Protein AF-A0A1H2DN05-F1 (afdb_monomer)

Structure (mmCIF, N/CA/C/O backbone):
data_AF-A0A1H2DN05-F1
#
_entry.id   AF-A0A1H2DN05-F1
#
loop_
_atom_site.group_PDB
_atom_site.id
_atom_site.type_symbol
_atom_site.label_atom_id
_atom_site.label_alt_id
_atom_site.label_comp_id
_atom_site.label_asym_id
_atom_site.label_entity_id
_atom_site.label_seq_id
_atom_site.pdbx_PDB_ins_code
_atom_site.Cartn_x
_atom_site.Cartn_y
_atom_site.Cartn_z
_atom_site.occupancy
_atom_site.B_iso_or_equiv
_atom_site.auth_seq_id
_atom_site.auth_comp_id
_atom_site.auth_asym_id
_atom_site.auth_atom_id
_atom_site.pdbx_PDB_model_num
ATOM 1 N N . MET A 1 1 ? -40.197 -15.708 42.004 1.00 36.62 1 MET A N 1
ATOM 2 C CA . MET A 1 1 ? -39.731 -15.976 40.623 1.00 36.62 1 MET A CA 1
ATOM 3 C C . MET A 1 1 ? -38.423 -15.230 40.409 1.00 36.62 1 MET A C 1
ATOM 5 O O . MET A 1 1 ? -38.420 -14.023 40.610 1.00 36.62 1 MET A O 1
ATOM 9 N N . LYS A 1 2 ? -37.312 -15.905 40.067 1.00 48.41 2 LYS A N 1
ATOM 10 C CA . LYS A 1 2 ? -36.097 -15.196 39.618 1.00 48.41 2 LYS A CA 1
ATOM 11 C C . LYS A 1 2 ? -36.509 -14.341 38.412 1.00 48.41 2 LYS A C 1
ATOM 13 O O . LYS A 1 2 ? -37.013 -14.932 37.457 1.00 48.41 2 LYS A O 1
ATOM 18 N N . PRO A 1 3 ? -36.387 -13.003 38.439 1.00 57.62 3 PRO A N 1
ATOM 19 C CA . PRO A 1 3 ? -36.783 -12.210 37.290 1.00 57.62 3 PRO A CA 1
ATOM 20 C C . PRO A 1 3 ? -35.847 -12.583 36.142 1.00 57.62 3 PRO A C 1
ATOM 22 O O . PRO A 1 3 ? -34.632 -12.396 36.237 1.00 57.62 3 PRO A O 1
ATOM 25 N N . GLY A 1 4 ? -36.414 -13.188 35.096 1.00 80.50 4 GLY A N 1
ATOM 26 C CA . GLY A 1 4 ? -35.695 -13.477 33.864 1.00 80.50 4 GLY A CA 1
ATOM 27 C C . GLY A 1 4 ? -35.058 -12.202 33.314 1.00 80.50 4 GLY A C 1
ATOM 28 O O . GLY A 1 4 ? -35.533 -11.091 33.564 1.00 80.50 4 GLY A O 1
ATOM 29 N N . TRP A 1 5 ? -33.951 -12.357 32.596 1.00 84.56 5 TRP A N 1
ATOM 30 C CA . TRP A 1 5 ? -33.299 -11.236 31.932 1.00 84.56 5 TRP A CA 1
ATOM 31 C C . TRP A 1 5 ? -34.249 -10.626 30.903 1.00 84.56 5 TRP A C 1
ATOM 33 O O . TRP A 1 5 ? -34.769 -11.331 30.037 1.00 84.56 5 TRP A O 1
ATOM 43 N N . LYS A 1 6 ? -34.472 -9.313 30.985 1.00 89.56 6 LYS A N 1
ATOM 44 C CA . LYS A 1 6 ? -35.197 -8.591 29.932 1.00 89.56 6 LYS A CA 1
ATOM 45 C C . LYS A 1 6 ? -34.279 -8.451 28.715 1.00 89.56 6 LYS A C 1
ATOM 47 O O . LYS A 1 6 ? -33.058 -8.384 28.857 1.00 89.56 6 LYS A O 1
ATOM 52 N N . TRP A 1 7 ? -34.853 -8.362 27.514 1.00 89.81 7 TRP A N 1
ATOM 53 C CA . TRP A 1 7 ? -34.076 -8.346 26.264 1.00 89.81 7 TRP A CA 1
ATOM 54 C C . TRP A 1 7 ? -33.002 -7.241 26.233 1.00 89.81 7 TRP A C 1
ATOM 56 O O . TRP A 1 7 ? -31.874 -7.491 25.813 1.00 89.81 7 TRP A O 1
ATOM 66 N N . PHE A 1 8 ? -33.312 -6.038 26.730 1.00 86.75 8 PHE A N 1
ATOM 67 C CA . PHE A 1 8 ? -32.372 -4.912 26.753 1.00 86.75 8 PHE A CA 1
ATOM 68 C C . PHE A 1 8 ? -31.257 -5.110 27.790 1.00 86.75 8 PHE A C 1
ATOM 70 O O . PHE A 1 8 ? -30.125 -4.715 27.542 1.00 86.75 8 PHE A O 1
ATOM 77 N N . GLU A 1 9 ? -31.536 -5.771 28.919 1.00 90.50 9 GLU A N 1
ATOM 78 C CA . GLU A 1 9 ? -30.515 -6.118 29.917 1.00 90.50 9 GLU A CA 1
ATOM 79 C C . GLU A 1 9 ? -29.528 -7.130 29.335 1.00 90.50 9 GLU A C 1
ATOM 81 O O . GLU A 1 9 ? -28.316 -6.953 29.458 1.00 90.50 9 GLU A O 1
ATOM 86 N N . LEU A 1 10 ? -30.053 -8.160 28.661 1.00 91.06 10 LEU A N 1
ATOM 87 C CA . LEU A 1 10 ? -29.247 -9.190 28.013 1.00 91.06 10 LEU A CA 1
ATOM 88 C C . LEU A 1 10 ? -28.396 -8.589 26.893 1.00 91.06 10 LEU A C 1
ATOM 90 O O . LEU A 1 10 ? -27.205 -8.867 26.812 1.00 91.06 10 LEU A O 1
ATOM 94 N N . THR A 1 11 ? -28.985 -7.715 26.075 1.00 91.06 11 THR A N 1
ATOM 95 C CA . THR A 1 11 ? -28.276 -7.037 24.982 1.00 91.06 11 THR A CA 1
ATOM 96 C C . THR A 1 11 ? -27.157 -6.148 25.519 1.00 91.06 11 THR A C 1
ATOM 98 O O . THR A 1 11 ? -26.025 -6.258 25.057 1.00 91.06 11 THR A O 1
ATOM 101 N N . SER A 1 12 ? -27.425 -5.315 26.533 1.00 92.19 12 SER A N 1
ATOM 102 C CA . SER A 1 12 ? -26.387 -4.490 27.168 1.00 92.19 12 SER A CA 1
ATOM 103 C C . SER A 1 12 ? -25.258 -5.336 27.752 1.00 92.19 12 SER A C 1
ATOM 105 O O . SER A 1 12 ? -24.091 -4.999 27.573 1.00 92.19 12 SER A O 1
ATOM 107 N N . PHE A 1 13 ? -25.584 -6.448 28.409 1.00 93.56 13 PHE A N 1
ATOM 108 C CA . PHE A 1 13 ? -24.581 -7.339 28.984 1.00 93.56 13 PHE A CA 1
ATOM 109 C C . PHE A 1 13 ? -23.726 -8.036 27.926 1.00 93.56 13 PHE A C 1
ATOM 111 O O . PHE A 1 13 ? -22.504 -8.057 28.049 1.00 93.56 13 PHE A O 1
ATOM 118 N N . LEU A 1 14 ? -24.345 -8.535 26.853 1.00 93.38 14 LEU A N 1
ATOM 119 C CA . LEU A 1 14 ? -23.623 -9.100 25.716 1.00 93.38 14 LEU A CA 1
ATOM 120 C C . LEU A 1 14 ? -22.717 -8.055 25.054 1.00 93.38 14 LEU A C 1
ATOM 122 O O . LEU A 1 14 ? -21.574 -8.373 24.728 1.00 93.38 14 LEU A O 1
ATOM 126 N N . CYS A 1 15 ? -23.173 -6.806 24.905 1.00 93.06 15 CYS A N 1
ATOM 127 C CA . CYS A 1 15 ? -22.332 -5.715 24.407 1.00 93.06 15 CYS A CA 1
ATOM 128 C C . CYS A 1 15 ? -21.113 -5.477 25.306 1.00 93.06 15 CYS A C 1
ATOM 130 O O . CYS A 1 15 ? -20.003 -5.375 24.791 1.00 93.06 15 CYS A O 1
ATOM 132 N N . LEU A 1 16 ? -21.300 -5.426 26.628 1.00 94.38 16 LEU A N 1
ATOM 133 C CA . LEU A 1 16 ? -20.207 -5.231 27.585 1.00 94.38 16 LEU A CA 1
ATOM 134 C C . LEU A 1 16 ? -19.181 -6.372 27.526 1.00 94.38 16 LEU A C 1
ATOM 136 O O . LEU A 1 16 ? -17.997 -6.103 27.340 1.00 94.38 16 LEU A O 1
ATOM 140 N N . ILE A 1 17 ? -19.634 -7.631 27.554 1.00 95.25 17 ILE A N 1
ATOM 141 C CA . ILE A 1 17 ? -18.753 -8.804 27.404 1.00 95.25 17 ILE A CA 1
ATOM 142 C C . ILE A 1 17 ? -18.003 -8.765 26.070 1.00 95.25 17 ILE A C 1
ATOM 144 O O . ILE A 1 17 ? -16.817 -9.081 26.011 1.00 95.25 17 ILE A O 1
ATOM 148 N N . THR A 1 18 ? -18.681 -8.376 24.988 1.00 94.62 18 THR A N 1
ATOM 149 C CA . THR A 1 18 ? -18.050 -8.279 23.666 1.00 94.62 18 THR A CA 1
ATOM 150 C C . THR A 1 18 ? -16.949 -7.219 23.665 1.00 94.62 18 THR A C 1
ATOM 152 O O . THR A 1 18 ? -15.879 -7.458 23.112 1.00 94.62 18 THR A O 1
ATOM 155 N N . ILE A 1 19 ? -17.174 -6.068 24.308 1.00 94.38 19 ILE A N 1
ATOM 156 C CA . ILE A 1 19 ? -16.163 -5.010 24.440 1.00 94.38 19 ILE A CA 1
ATOM 157 C C . ILE A 1 19 ? -14.967 -5.499 25.266 1.00 94.38 19 ILE A C 1
ATOM 159 O O . ILE A 1 19 ? -13.833 -5.304 24.831 1.00 94.38 19 ILE A O 1
ATOM 163 N N . ASP A 1 20 ? -15.198 -6.174 26.396 1.00 94.69 20 ASP A N 1
ATOM 164 C CA . ASP A 1 20 ? -14.124 -6.766 27.209 1.00 94.69 20 ASP A CA 1
ATOM 165 C C . ASP A 1 20 ? -13.304 -7.781 26.394 1.00 94.69 20 ASP A C 1
ATOM 167 O O . ASP A 1 20 ? -12.073 -7.720 26.366 1.00 94.69 20 ASP A O 1
ATOM 171 N N . GLY A 1 21 ? -13.974 -8.664 25.645 1.00 95.50 21 GLY A N 1
ATOM 172 C CA . GLY A 1 21 ? -13.316 -9.622 24.755 1.00 95.50 21 GLY A CA 1
ATOM 173 C C . GLY A 1 21 ? -12.474 -8.947 23.668 1.00 95.50 21 GLY A C 1
ATOM 174 O O . GLY A 1 21 ? -11.333 -9.344 23.430 1.00 95.50 21 GLY A O 1
ATOM 175 N N . LEU A 1 22 ? -12.992 -7.888 23.039 1.00 93.81 22 LEU A N 1
ATOM 176 C CA . LEU A 1 22 ? -12.257 -7.116 22.032 1.00 93.81 22 LEU A CA 1
ATOM 177 C C . LEU A 1 22 ? -11.049 -6.379 22.627 1.00 93.81 22 LEU A C 1
ATOM 179 O O . LEU A 1 22 ? -9.993 -6.342 21.995 1.00 93.81 22 LEU A O 1
ATOM 183 N N . LEU A 1 23 ? -11.172 -5.820 23.834 1.00 94.81 23 LEU A N 1
ATOM 184 C CA . LEU A 1 23 ? -10.067 -5.159 24.535 1.00 94.81 23 LEU A CA 1
ATOM 185 C C . LEU A 1 23 ? -8.979 -6.150 24.958 1.00 94.81 23 LEU A C 1
ATOM 187 O O . LEU A 1 23 ? -7.791 -5.821 24.880 1.00 94.81 23 LEU A O 1
ATOM 191 N N . LEU A 1 24 ? -9.358 -7.370 25.346 1.00 95.12 24 LEU A N 1
ATOM 192 C CA . LEU A 1 24 ? -8.407 -8.445 25.615 1.00 95.12 24 LEU A CA 1
ATOM 193 C C . LEU A 1 24 ? -7.632 -8.817 24.347 1.00 95.12 24 LEU A C 1
ATOM 195 O O . LEU A 1 24 ? -6.403 -8.789 24.362 1.00 95.12 24 LEU A O 1
ATOM 199 N N . VAL A 1 25 ? -8.333 -9.067 23.234 1.00 93.94 25 VAL A N 1
ATOM 200 C CA . VAL A 1 25 ? -7.703 -9.362 21.933 1.00 93.94 25 VAL A CA 1
ATOM 201 C C . VAL A 1 25 ? -6.774 -8.226 21.499 1.00 93.94 25 VAL A C 1
ATOM 203 O O . VAL A 1 25 ? -5.634 -8.482 21.111 1.00 93.94 25 VAL A O 1
ATOM 206 N N . LEU A 1 26 ? -7.219 -6.969 21.613 1.00 92.50 26 LEU A N 1
ATOM 207 C CA . LEU A 1 26 ? -6.401 -5.791 21.321 1.00 92.50 26 LEU A CA 1
ATOM 208 C C . LEU A 1 26 ? -5.123 -5.775 22.171 1.00 92.50 26 LEU A C 1
ATOM 210 O O . LEU A 1 26 ? -4.035 -5.584 21.634 1.00 92.50 26 LEU A O 1
ATOM 214 N N . THR A 1 27 ? -5.240 -6.020 23.477 1.00 93.94 27 THR A N 1
ATOM 215 C CA . THR A 1 27 ? -4.095 -6.043 24.398 1.00 93.94 27 THR A CA 1
ATOM 216 C C . THR A 1 27 ? -3.100 -7.143 24.032 1.00 93.94 27 THR A C 1
ATOM 218 O O . THR A 1 27 ? -1.897 -6.886 23.982 1.00 93.94 27 THR A O 1
ATOM 221 N N . THR A 1 28 ? -3.579 -8.346 23.703 1.00 93.19 28 THR A N 1
ATOM 222 C CA . THR A 1 28 ? -2.728 -9.460 23.260 1.00 93.19 28 THR A CA 1
ATOM 223 C C . THR A 1 28 ? -1.989 -9.131 21.961 1.00 93.19 28 THR A C 1
ATOM 225 O O . THR A 1 28 ? -0.788 -9.389 21.855 1.00 93.19 28 THR A O 1
ATOM 228 N N . ILE A 1 29 ? -2.671 -8.521 20.987 1.00 88.88 29 ILE A N 1
ATOM 229 C CA . ILE A 1 29 ? -2.053 -8.118 19.716 1.00 88.88 29 ILE A CA 1
ATOM 230 C C . ILE A 1 29 ? -0.986 -7.046 19.961 1.00 88.88 29 ILE A C 1
ATOM 232 O O . ILE A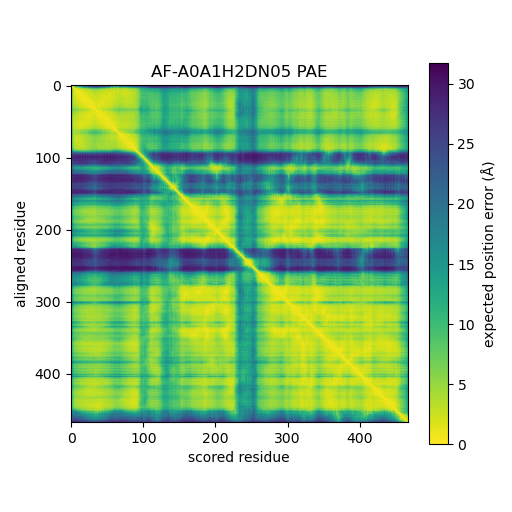 1 29 ? 0.157 -7.228 19.540 1.00 88.88 29 ILE A O 1
ATOM 236 N N . LEU A 1 30 ? -1.300 -5.987 20.712 1.00 87.00 30 LEU A N 1
ATOM 237 C CA . LEU A 1 30 ? -0.344 -4.917 21.028 1.00 87.00 30 LEU A CA 1
ATOM 238 C C . LEU A 1 30 ? 0.876 -5.435 21.802 1.00 87.00 30 LEU A C 1
ATOM 240 O O . LEU A 1 30 ? 1.999 -4.979 21.572 1.00 87.00 30 LEU A O 1
ATOM 244 N N . PHE A 1 31 ? 0.679 -6.428 22.673 1.00 87.25 31 PHE A N 1
ATOM 245 C CA . PHE A 1 31 ? 1.771 -7.112 23.361 1.00 87.25 31 PHE A CA 1
ATOM 246 C C . PHE A 1 31 ? 2.661 -7.878 22.376 1.00 87.25 31 PHE A C 1
ATOM 248 O O . PHE A 1 31 ? 3.884 -7.723 22.405 1.00 87.25 31 PHE A O 1
ATOM 255 N N . SER A 1 32 ? 2.065 -8.633 21.446 1.00 83.06 32 SER A N 1
ATOM 256 C CA . SER A 1 32 ? 2.808 -9.354 20.401 1.00 83.06 32 SER A CA 1
ATOM 257 C C . SER A 1 32 ? 3.602 -8.417 19.477 1.00 83.06 32 SER A C 1
ATOM 259 O O . SER A 1 32 ? 4.708 -8.743 19.037 1.00 83.06 32 SER A O 1
ATOM 261 N N . GLU A 1 33 ? 3.082 -7.210 19.246 1.00 79.50 33 GLU A N 1
ATOM 262 C CA . GLU A 1 33 ? 3.730 -6.159 18.458 1.00 79.50 33 GLU A CA 1
ATOM 263 C C . GLU A 1 33 ? 4.803 -5.381 19.231 1.00 79.50 33 GLU A C 1
ATOM 265 O O . GLU A 1 33 ? 5.520 -4.575 18.632 1.00 79.50 33 GLU A O 1
ATOM 270 N N . LYS A 1 34 ? 4.971 -5.657 20.533 1.00 80.56 34 LYS A N 1
ATOM 271 C CA . LYS A 1 34 ? 5.895 -4.966 21.449 1.00 80.56 34 LYS A CA 1
ATOM 272 C C . LYS A 1 34 ? 5.594 -3.471 21.600 1.00 80.56 34 LYS A C 1
ATOM 274 O O . LYS A 1 34 ? 6.505 -2.656 21.742 1.00 80.56 34 LYS A O 1
ATOM 279 N N . MET A 1 35 ? 4.315 -3.105 21.597 1.00 80.06 35 MET A N 1
ATOM 280 C CA . MET A 1 35 ? 3.867 -1.726 21.783 1.00 80.06 35 MET A CA 1
ATOM 281 C C . MET A 1 35 ? 3.551 -1.429 23.246 1.00 80.06 35 MET A C 1
ATOM 283 O O . MET A 1 35 ? 2.400 -1.502 23.667 1.00 80.06 35 MET A O 1
ATOM 287 N N . SER A 1 36 ? 4.564 -1.060 24.030 1.00 84.81 36 SER A N 1
ATOM 288 C CA . SER A 1 36 ? 4.426 -0.822 25.478 1.00 84.81 36 SER A CA 1
ATOM 289 C C . SER A 1 36 ? 3.329 0.192 25.826 1.00 84.81 36 SER A C 1
ATOM 291 O O . SER A 1 36 ? 2.447 -0.106 26.630 1.00 84.81 36 SER A O 1
ATOM 293 N N . LYS A 1 37 ? 3.327 1.360 25.171 1.00 86.81 37 LYS A N 1
ATOM 294 C CA . LYS A 1 37 ? 2.303 2.403 25.348 1.00 86.81 37 LYS A CA 1
ATOM 295 C C . LYS A 1 37 ? 0.899 1.877 25.037 1.00 86.81 37 LYS A C 1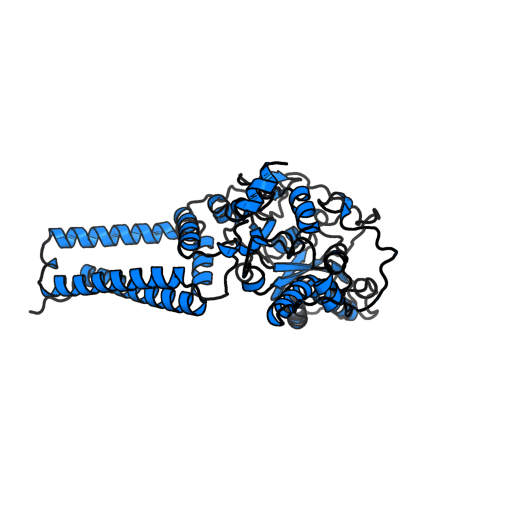
ATOM 297 O O . LYS A 1 37 ? -0.018 2.071 25.830 1.00 86.81 37 LYS A O 1
ATOM 302 N N . GLY A 1 38 ? 0.753 1.168 23.916 1.00 86.88 38 GLY A N 1
ATOM 303 C CA . GLY A 1 38 ? -0.509 0.552 23.513 1.00 86.88 38 GLY A CA 1
ATOM 304 C C . GLY A 1 38 ? -1.018 -0.466 24.535 1.00 86.88 38 GLY A C 1
ATOM 305 O O . GLY A 1 38 ? -2.179 -0.389 24.924 1.00 86.88 38 GLY A O 1
ATOM 306 N N . VAL A 1 39 ? -0.145 -1.356 25.018 1.00 91.38 39 VAL A N 1
ATOM 307 C CA . VAL A 1 39 ? -0.477 -2.381 26.024 1.00 91.38 39 VAL A CA 1
ATOM 308 C C . VAL A 1 39 ? -0.955 -1.754 27.329 1.00 91.38 39 VAL A C 1
ATOM 310 O O . VAL A 1 39 ? -1.938 -2.220 27.900 1.00 91.38 39 VAL A O 1
ATOM 313 N N . ILE A 1 40 ? -0.296 -0.694 27.805 1.00 93.31 40 ILE A N 1
ATOM 314 C CA . ILE A 1 40 ? -0.701 -0.001 29.038 1.00 93.31 40 ILE A CA 1
ATOM 315 C C . ILE A 1 40 ? -2.103 0.591 28.868 1.00 93.31 40 ILE A C 1
ATOM 317 O O . ILE A 1 40 ? -2.983 0.348 29.694 1.00 93.31 40 ILE A O 1
ATOM 321 N N . ILE A 1 41 ? -2.331 1.321 27.772 1.00 93.50 41 ILE A N 1
ATOM 322 C CA . ILE A 1 41 ? -3.621 1.965 27.491 1.00 93.50 41 ILE A CA 1
ATOM 323 C C . ILE A 1 41 ? -4.733 0.918 27.365 1.00 93.50 41 ILE A C 1
ATOM 325 O O . ILE A 1 41 ? -5.788 1.065 27.987 1.00 93.50 41 ILE A O 1
ATOM 329 N N . SER A 1 42 ? -4.505 -0.150 26.598 1.00 93.88 42 SER A N 1
ATOM 330 C CA . SER A 1 42 ? -5.511 -1.193 26.386 1.00 93.88 42 SER A CA 1
ATOM 331 C C . SER A 1 42 ? -5.788 -1.999 27.658 1.00 93.88 42 SER A C 1
ATOM 333 O O . SER A 1 42 ? -6.941 -2.343 27.907 1.00 93.88 42 SER A O 1
ATOM 335 N N . SER A 1 43 ? -4.778 -2.225 28.506 1.00 95.62 43 SER A N 1
ATOM 336 C CA . SER A 1 43 ? -4.943 -2.911 29.796 1.00 95.62 43 SER A CA 1
ATOM 337 C C . SER A 1 43 ? -5.755 -2.078 30.789 1.00 95.62 43 SER A C 1
ATOM 339 O O . SER A 1 43 ? -6.660 -2.604 31.433 1.00 95.62 43 SER A O 1
ATOM 341 N N . ILE A 1 44 ? -5.490 -0.769 30.887 1.00 96.44 44 ILE A N 1
ATOM 342 C CA . ILE A 1 44 ? -6.279 0.143 31.733 1.00 96.44 44 ILE A CA 1
ATOM 343 C C . ILE A 1 44 ? -7.735 0.176 31.259 1.00 96.44 44 ILE A C 1
ATOM 345 O O . ILE A 1 44 ? -8.654 0.095 32.078 1.00 96.44 44 ILE A O 1
ATOM 349 N N . ALA A 1 45 ? -7.953 0.256 29.942 1.00 95.25 45 ALA A N 1
ATOM 350 C CA . ALA A 1 45 ? -9.290 0.218 29.361 1.00 95.25 45 ALA A CA 1
ATOM 351 C C . ALA A 1 45 ? -10.006 -1.108 29.664 1.00 95.25 45 ALA A C 1
ATOM 353 O O . ALA A 1 45 ? -11.164 -1.082 30.075 1.00 95.25 45 ALA A O 1
ATOM 354 N N . LEU A 1 46 ? -9.315 -2.245 29.531 1.00 96.94 46 LEU A N 1
ATOM 355 C CA . LEU A 1 46 ? -9.858 -3.570 29.837 1.00 96.94 46 LEU A CA 1
ATOM 356 C C . LEU A 1 46 ? -10.264 -3.694 31.311 1.00 96.94 46 LEU A C 1
ATOM 358 O O . LEU A 1 46 ? -11.388 -4.096 31.597 1.00 96.94 46 LEU A O 1
ATOM 362 N N . ILE A 1 47 ? -9.393 -3.296 32.244 1.00 96.81 47 ILE A N 1
ATOM 363 C CA . ILE A 1 47 ? -9.684 -3.331 33.689 1.00 96.81 47 ILE A CA 1
ATOM 364 C C . ILE A 1 47 ? -10.889 -2.442 34.016 1.00 96.81 47 ILE A C 1
ATOM 366 O O . ILE A 1 47 ? -11.794 -2.856 34.743 1.00 96.81 47 ILE A O 1
ATOM 370 N N . SER A 1 48 ? -10.924 -1.234 33.448 1.00 96.75 48 SER A N 1
ATOM 371 C CA . SER A 1 48 ? -12.023 -0.285 33.658 1.00 96.75 48 SER A CA 1
ATOM 372 C C . SER A 1 48 ? -13.351 -0.849 33.147 1.00 96.75 48 SER A C 1
ATOM 374 O O . SER A 1 48 ? -14.351 -0.819 33.864 1.00 96.75 48 SER A O 1
ATOM 376 N N . MET A 1 49 ? -13.358 -1.410 31.934 1.00 96.44 49 MET A N 1
ATOM 377 C CA . MET A 1 49 ? -14.555 -1.996 31.326 1.00 96.44 49 MET A CA 1
ATOM 378 C C . MET A 1 49 ? -15.017 -3.259 32.050 1.00 96.44 49 MET A C 1
ATOM 380 O O . MET A 1 49 ? -16.205 -3.375 32.344 1.00 96.44 49 MET A O 1
ATOM 384 N N . THR A 1 50 ? -14.093 -4.113 32.490 1.00 95.75 50 THR A N 1
ATOM 385 C CA . THR A 1 50 ? -14.420 -5.282 33.319 1.00 95.75 50 THR A CA 1
ATOM 386 C C . THR A 1 50 ? -15.070 -4.847 34.638 1.00 95.75 50 THR A C 1
ATOM 388 O O . THR A 1 50 ? -16.037 -5.459 35.098 1.00 95.75 50 THR A O 1
ATOM 391 N N . GLY A 1 51 ? -14.601 -3.741 35.229 1.00 96.88 51 GLY A N 1
ATOM 392 C CA . GLY A 1 51 ? -15.229 -3.109 36.390 1.00 96.88 51 GLY A CA 1
ATOM 393 C C . GLY A 1 51 ? -16.662 -2.636 36.115 1.00 96.88 51 GLY A C 1
ATOM 394 O O . GLY A 1 51 ? -17.550 -2.858 36.943 1.00 96.88 51 GLY A O 1
ATOM 395 N N . VAL A 1 52 ? -16.920 -2.054 34.937 1.00 95.44 52 VAL A N 1
ATOM 396 C CA . VAL A 1 52 ? -18.273 -1.677 34.484 1.00 95.44 52 VAL A CA 1
ATOM 397 C C . VAL A 1 52 ? -19.157 -2.913 34.307 1.00 95.44 52 VAL A C 1
ATOM 399 O O . VAL A 1 52 ? -20.279 -2.927 34.814 1.00 95.44 52 VAL A O 1
ATOM 402 N N . THR A 1 53 ? -18.658 -3.970 33.663 1.00 95.00 53 THR A N 1
ATOM 403 C CA . THR A 1 53 ? -19.372 -5.244 33.471 1.00 95.00 53 THR A CA 1
ATOM 404 C C . THR A 1 53 ? -19.731 -5.890 34.811 1.00 95.00 53 THR A C 1
ATOM 406 O O . THR A 1 53 ? -20.875 -6.301 35.031 1.00 95.00 53 THR A O 1
ATOM 409 N N . TYR A 1 54 ? -18.796 -5.909 35.761 1.00 95.88 54 TYR A N 1
ATOM 410 C CA . TYR A 1 54 ? -19.043 -6.398 37.117 1.00 95.88 54 TYR A CA 1
ATOM 411 C C . TYR A 1 54 ? -20.063 -5.534 37.874 1.00 95.88 54 TYR A C 1
ATOM 413 O O . TYR A 1 54 ? -20.994 -6.059 38.494 1.00 95.88 54 TYR A O 1
ATOM 421 N N . GLY A 1 55 ? -19.931 -4.207 37.789 1.00 94.19 55 GLY A N 1
ATOM 422 C CA . GLY A 1 55 ? -20.887 -3.258 38.357 1.00 94.19 55 GLY A CA 1
ATOM 423 C C . GLY A 1 55 ? -22.296 -3.456 37.795 1.00 94.19 55 GLY A C 1
ATOM 424 O O . GLY A 1 55 ? -23.265 -3.470 38.554 1.00 94.19 55 GLY A O 1
ATOM 425 N N . PHE A 1 56 ? -22.412 -3.709 36.491 1.00 93.19 56 PHE A N 1
ATOM 426 C CA . PHE A 1 56 ? -23.672 -4.013 35.819 1.00 93.19 56 PHE A CA 1
ATOM 427 C C . PHE A 1 56 ? -24.336 -5.278 36.384 1.00 93.19 56 PHE A C 1
ATOM 429 O O . PHE A 1 56 ? -25.517 -5.246 36.741 1.00 93.19 56 PHE A O 1
ATOM 436 N N . ILE A 1 57 ? -23.576 -6.370 36.547 1.00 92.25 57 ILE A N 1
ATOM 437 C CA . ILE A 1 57 ? -24.075 -7.613 37.163 1.00 92.25 57 ILE A CA 1
ATOM 438 C C . ILE A 1 57 ? -24.545 -7.351 38.600 1.00 92.25 57 ILE A C 1
ATOM 440 O O . ILE A 1 57 ? -25.637 -7.777 38.985 1.00 92.25 57 ILE A O 1
ATOM 444 N N . ARG A 1 58 ? -23.757 -6.618 39.398 1.00 93.44 58 ARG A N 1
ATOM 445 C CA . ARG A 1 58 ? -24.111 -6.274 40.787 1.00 93.44 58 ARG A CA 1
ATOM 446 C C . ARG A 1 58 ? -25.381 -5.427 40.867 1.00 93.44 58 ARG A C 1
ATOM 448 O O . ARG A 1 58 ? -26.220 -5.678 41.732 1.00 93.44 58 ARG A O 1
ATOM 455 N N . LEU A 1 59 ? -25.552 -4.458 39.970 1.00 90.69 59 LEU A N 1
ATOM 456 C CA . LEU A 1 59 ? -26.765 -3.641 39.887 1.00 90.69 59 LEU A CA 1
ATOM 457 C C . LEU A 1 59 ? -27.990 -4.483 39.508 1.00 90.69 59 LEU A C 1
ATOM 459 O O . LEU A 1 59 ? -29.042 -4.324 40.133 1.00 90.69 59 LEU A O 1
ATOM 463 N N . LYS A 1 60 ? -27.849 -5.430 38.568 1.00 89.25 60 LYS A N 1
ATOM 464 C CA . LYS A 1 60 ? -28.920 -6.385 38.242 1.00 89.25 60 LYS A CA 1
ATOM 465 C C . LYS A 1 60 ? -29.296 -7.244 39.448 1.00 89.25 60 LYS A C 1
ATOM 467 O O . LYS A 1 60 ? -30.480 -7.375 39.744 1.00 89.25 60 LYS A O 1
ATOM 472 N N . GLN A 1 61 ? -28.311 -7.796 40.161 1.00 89.06 61 GLN A N 1
ATOM 473 C CA . GLN A 1 61 ? -28.539 -8.623 41.356 1.00 89.06 61 GLN A CA 1
ATOM 474 C C . GLN A 1 61 ? -29.269 -7.861 42.470 1.00 89.06 61 GLN A C 1
ATOM 476 O O . GLN A 1 61 ? -30.060 -8.453 43.197 1.00 89.06 61 GLN A O 1
ATOM 481 N N . ARG A 1 62 ? -29.044 -6.546 42.578 1.00 89.12 62 ARG A N 1
ATOM 482 C CA . ARG A 1 62 ? -29.736 -5.656 43.526 1.00 89.12 62 ARG A CA 1
ATOM 483 C C . ARG A 1 62 ? -31.120 -5.192 43.054 1.00 89.12 62 ARG A C 1
ATOM 485 O O . ARG A 1 62 ? -31.741 -4.384 43.732 1.00 89.12 62 ARG A O 1
ATOM 492 N N . GLY A 1 63 ? -31.597 -5.646 41.893 1.00 86.69 63 GLY A N 1
ATOM 493 C CA . GLY A 1 63 ? -32.901 -5.249 41.351 1.00 86.69 63 GLY A CA 1
ATOM 494 C C . GLY A 1 63 ? -32.969 -3.797 40.859 1.00 86.69 63 GLY A C 1
ATOM 495 O O . GLY A 1 63 ? -34.060 -3.280 40.629 1.00 86.69 63 GLY A O 1
ATOM 496 N N . ALA A 1 64 ? -31.827 -3.127 40.653 1.00 84.25 64 ALA A N 1
ATOM 497 C CA . ALA A 1 64 ? -31.792 -1.712 40.266 1.00 84.25 64 ALA A CA 1
ATOM 498 C C . ALA A 1 64 ? -32.480 -1.440 38.912 1.00 84.25 64 ALA A C 1
ATOM 500 O O . ALA A 1 64 ? -32.967 -0.340 38.662 1.00 84.25 64 ALA A O 1
ATOM 501 N N . PHE A 1 65 ? -32.562 -2.444 38.036 1.00 86.25 65 PHE A N 1
ATOM 502 C CA . PHE A 1 65 ? -33.135 -2.315 36.692 1.00 86.25 65 PHE A CA 1
ATOM 503 C C . PHE A 1 65 ? -34.669 -2.434 36.648 1.00 86.25 65 PHE A C 1
ATOM 505 O O . PHE A 1 65 ? -35.272 -2.329 35.578 1.00 86.25 65 PHE A O 1
ATOM 512 N N . GLU A 1 66 ? -35.342 -2.591 37.793 1.00 84.44 66 GLU A N 1
ATOM 513 C CA . GLU A 1 66 ? -36.811 -2.578 37.843 1.00 84.44 66 GLU A CA 1
ATOM 514 C C . GLU A 1 66 ? -37.405 -1.165 37.723 1.00 84.44 66 GLU A C 1
ATOM 516 O O . GLU A 1 66 ? -38.544 -1.001 37.285 1.00 84.44 66 GLU A O 1
ATOM 521 N N . SER A 1 67 ? -36.618 -0.122 38.005 1.00 88.06 67 SER A N 1
ATOM 522 C CA . SER A 1 67 ? -37.050 1.266 37.818 1.00 88.06 67 SER A CA 1
ATOM 523 C C . SER A 1 67 ? -37.274 1.599 36.339 1.00 88.06 67 SER A C 1
ATOM 525 O O . SER A 1 67 ? -36.343 1.537 35.531 1.00 88.06 67 SER A O 1
ATOM 527 N N . LYS A 1 68 ? -38.482 2.070 35.988 1.00 87.62 68 LYS A N 1
ATOM 528 C CA . LYS A 1 68 ? -38.816 2.547 34.627 1.00 87.62 68 LYS A CA 1
ATOM 529 C C . LYS A 1 68 ? -37.840 3.612 34.115 1.00 87.62 68 LYS A C 1
ATOM 531 O O . LYS A 1 68 ? -37.540 3.650 32.923 1.00 87.62 68 LYS A O 1
ATOM 536 N N . LYS A 1 69 ? -37.314 4.462 35.008 1.00 90.06 69 LYS A N 1
ATOM 537 C CA . LYS A 1 69 ? -36.320 5.487 34.654 1.00 90.06 69 LYS A CA 1
ATOM 538 C C . LYS A 1 69 ? -35.026 4.846 34.147 1.00 90.06 69 LYS A C 1
ATOM 540 O O . LYS A 1 69 ? -34.516 5.255 33.110 1.00 90.06 69 LYS A O 1
ATOM 545 N N . ILE A 1 70 ? -34.530 3.825 34.845 1.00 87.12 70 ILE A N 1
ATOM 546 C CA . ILE A 1 70 ? -33.290 3.124 34.486 1.00 87.12 70 ILE A CA 1
ATOM 547 C C . ILE A 1 70 ? -33.477 2.315 33.199 1.00 87.12 70 ILE A C 1
ATOM 549 O O . ILE A 1 70 ? -32.628 2.378 32.314 1.00 87.12 70 ILE A O 1
ATOM 553 N N . GLN A 1 71 ? -34.626 1.656 33.032 1.00 88.31 71 GLN A N 1
ATOM 554 C CA . GLN A 1 71 ? -34.963 0.948 31.790 1.00 88.31 71 GLN A CA 1
ATOM 555 C C . GLN A 1 71 ? -34.945 1.889 30.580 1.00 88.31 71 GLN A C 1
ATOM 557 O O . GLN A 1 71 ? -34.324 1.579 29.565 1.00 88.31 71 GLN A O 1
ATOM 562 N N . LYS A 1 72 ? -35.557 3.077 30.705 1.00 90.62 72 LYS A N 1
ATOM 563 C CA . LYS A 1 72 ? -35.548 4.089 29.641 1.00 90.62 72 LYS A CA 1
ATOM 564 C C . LYS A 1 72 ? -34.127 4.550 29.309 1.00 90.62 72 LYS A C 1
ATOM 566 O O . LYS A 1 72 ? -33.798 4.661 28.135 1.00 90.62 72 LYS A O 1
ATOM 571 N N . ILE A 1 73 ? -33.279 4.776 30.316 1.00 89.50 73 ILE A N 1
ATOM 572 C CA . ILE A 1 73 ? -31.871 5.156 30.108 1.00 89.50 73 ILE A CA 1
ATOM 573 C C . ILE A 1 73 ? -31.117 4.066 29.339 1.00 89.50 73 ILE A C 1
ATOM 575 O O . ILE A 1 73 ? -30.427 4.381 28.374 1.00 89.50 73 ILE A O 1
ATOM 579 N N . MET A 1 74 ? -31.273 2.796 29.720 1.00 87.69 74 MET A N 1
ATOM 580 C CA . MET A 1 74 ? -30.594 1.682 29.051 1.00 87.69 74 MET A CA 1
ATOM 581 C C . MET A 1 74 ? -31.030 1.523 27.595 1.00 87.69 74 MET A C 1
ATOM 583 O O . MET A 1 74 ? -30.183 1.389 26.716 1.00 87.69 74 MET A O 1
ATOM 587 N N . ILE A 1 75 ? -32.337 1.578 27.329 1.00 90.19 75 ILE A N 1
ATOM 588 C CA . ILE A 1 75 ? -32.877 1.457 25.968 1.00 90.19 75 ILE A CA 1
ATOM 589 C C . ILE A 1 75 ? -32.398 2.625 25.099 1.00 90.19 75 ILE A C 1
ATOM 591 O O . ILE A 1 75 ? -31.920 2.401 23.988 1.00 90.19 75 ILE A O 1
ATOM 595 N N . THR A 1 76 ? -32.455 3.860 25.609 1.00 92.19 76 THR A N 1
ATOM 596 C CA . THR A 1 76 ? -31.918 5.031 24.899 1.00 92.19 76 THR A CA 1
ATOM 597 C C . THR A 1 76 ? -30.416 4.889 24.654 1.00 92.19 76 THR A C 1
ATOM 599 O O . THR A 1 76 ? -29.949 5.182 23.557 1.00 92.19 76 THR A O 1
ATOM 602 N N . GLY A 1 77 ? -29.659 4.399 25.640 1.00 91.44 77 GLY A N 1
ATOM 603 C CA . GLY A 1 77 ? -28.224 4.145 25.514 1.00 91.44 77 GLY A CA 1
ATOM 604 C C . GLY A 1 77 ? -27.897 3.118 24.429 1.00 91.44 77 GLY A C 1
ATOM 605 O O . GLY A 1 77 ? -27.034 3.377 23.594 1.00 91.44 77 GLY A O 1
ATOM 606 N N . LEU A 1 78 ? -28.626 1.997 24.383 1.00 91.81 78 LEU A N 1
ATOM 607 C CA . LEU A 1 78 ? -28.506 1.002 23.312 1.00 91.81 78 LEU A CA 1
ATOM 608 C C . LEU A 1 78 ? -28.838 1.610 21.945 1.00 91.81 78 LEU A C 1
ATOM 610 O O . LEU A 1 78 ? -28.081 1.412 21.001 1.00 91.81 78 LEU A O 1
ATOM 614 N N . GLY A 1 79 ? -29.911 2.400 21.848 1.00 92.00 79 GLY A N 1
ATOM 615 C CA . GLY A 1 79 ? -30.284 3.090 20.611 1.00 92.00 79 GLY A CA 1
ATOM 616 C C . GLY A 1 79 ? -29.193 4.042 20.112 1.00 92.00 79 GLY A C 1
ATOM 617 O O . GLY A 1 79 ? -28.810 3.985 18.945 1.00 92.00 79 GLY A O 1
ATOM 618 N N . LEU A 1 80 ? -28.633 4.869 21.000 1.00 93.94 80 LEU A N 1
ATOM 619 C CA . LEU A 1 80 ? -27.523 5.769 20.672 1.00 93.94 80 LEU A CA 1
ATOM 620 C C . LEU A 1 80 ? -26.257 5.001 20.273 1.00 93.94 80 LEU A C 1
ATOM 622 O O . LEU A 1 80 ? -25.591 5.388 19.314 1.00 93.94 80 LEU A O 1
ATOM 626 N N . PHE A 1 81 ? -25.945 3.900 20.961 1.00 91.69 81 PHE A N 1
ATOM 627 C CA . PHE A 1 81 ? -24.815 3.041 20.613 1.00 91.69 81 PHE A CA 1
ATOM 628 C C . PHE A 1 81 ? -24.996 2.408 19.229 1.00 91.69 81 PHE A C 1
ATOM 630 O O . PHE A 1 81 ? -24.079 2.455 18.412 1.00 91.69 81 PHE A O 1
ATOM 637 N N . SER A 1 82 ? -26.188 1.898 18.908 1.00 91.44 82 SER A N 1
ATOM 638 C CA . SER A 1 82 ? -26.498 1.375 17.574 1.00 91.44 82 SER A CA 1
ATOM 639 C C . SER A 1 82 ? -26.367 2.447 16.489 1.00 91.44 82 SER A C 1
ATOM 641 O O . SER A 1 82 ? -25.768 2.180 15.450 1.00 91.44 82 SER A O 1
ATOM 643 N N . ILE A 1 83 ? -26.856 3.670 16.731 1.00 93.56 83 ILE A N 1
ATOM 644 C CA . ILE A 1 83 ? -26.693 4.802 15.801 1.00 93.56 83 ILE A CA 1
ATOM 645 C C . ILE A 1 83 ? -25.210 5.131 15.602 1.00 93.56 83 ILE A C 1
ATOM 647 O O . ILE A 1 83 ? -24.774 5.328 14.467 1.00 93.56 83 ILE A O 1
ATOM 651 N N . PHE A 1 84 ? -24.424 5.158 16.681 1.00 92.62 84 PHE A N 1
ATOM 652 C CA . PHE A 1 84 ? -22.985 5.399 16.611 1.00 92.62 84 PHE A CA 1
ATOM 653 C C . PHE A 1 84 ? -22.271 4.327 15.782 1.00 92.62 84 PHE A C 1
ATOM 655 O O . PHE A 1 84 ? -21.519 4.669 14.871 1.00 92.62 84 PHE A O 1
ATOM 662 N N . ILE A 1 85 ? -22.549 3.042 16.034 1.00 90.88 85 ILE A N 1
ATOM 663 C CA . ILE A 1 85 ? -21.983 1.936 15.252 1.00 90.88 85 ILE A CA 1
ATOM 664 C C . ILE A 1 85 ? -22.367 2.071 13.779 1.00 90.88 85 ILE A C 1
ATOM 666 O O . ILE A 1 85 ? -21.491 1.995 12.924 1.00 90.88 85 ILE A O 1
ATOM 670 N N . LEU A 1 86 ? -23.633 2.352 13.461 1.00 91.12 86 LEU A N 1
ATOM 671 C CA . LEU A 1 86 ? -24.064 2.575 12.078 1.00 91.12 86 LEU A CA 1
ATOM 672 C C . LEU A 1 86 ? -23.308 3.745 11.429 1.00 91.12 86 LEU A C 1
ATOM 674 O O . LEU A 1 86 ? -22.849 3.622 10.292 1.00 91.12 86 LEU A O 1
ATOM 678 N N . ALA A 1 87 ? -23.091 4.845 12.154 1.00 90.94 87 ALA A N 1
ATOM 679 C CA . ALA A 1 87 ? -22.344 6.003 11.661 1.00 90.94 87 ALA A CA 1
ATOM 680 C C . ALA A 1 87 ? -20.883 5.680 11.283 1.00 90.94 87 ALA A C 1
ATOM 682 O O . ALA A 1 87 ? -20.319 6.332 10.395 1.00 90.94 87 ALA A O 1
ATOM 683 N N . LEU A 1 88 ? -20.276 4.644 11.876 1.00 91.00 88 LEU A N 1
ATOM 684 C CA . LEU A 1 88 ? -18.942 4.169 11.486 1.00 91.00 88 LEU A CA 1
ATOM 685 C C . LEU A 1 88 ? -18.916 3.557 10.070 1.00 91.00 88 LEU A C 1
ATOM 687 O O . LEU A 1 88 ? -17.878 3.572 9.406 1.00 91.00 88 LEU A O 1
ATOM 691 N N . PHE A 1 89 ? -20.046 3.063 9.562 1.00 90.12 89 PHE A N 1
ATOM 692 C CA . PHE A 1 89 ? -20.119 2.401 8.253 1.00 90.12 89 PHE A CA 1
ATOM 693 C C . PHE A 1 89 ? -20.780 3.254 7.165 1.00 90.12 89 PHE A C 1
ATOM 695 O O . PHE A 1 89 ? -20.666 2.918 5.985 1.00 90.12 89 PHE A O 1
ATOM 702 N N . ILE A 1 90 ? -21.434 4.365 7.524 1.00 88.12 90 ILE A N 1
ATOM 703 C CA . ILE A 1 90 ? -22.084 5.248 6.549 1.00 88.12 90 ILE A CA 1
ATOM 704 C C . ILE A 1 90 ? -21.019 6.024 5.750 1.00 88.12 90 ILE A C 1
ATOM 706 O O . ILE A 1 90 ? -20.243 6.787 6.337 1.00 88.12 90 ILE A O 1
ATOM 710 N N . PRO A 1 91 ? -20.992 5.900 4.408 1.00 84.81 91 PRO A N 1
ATOM 711 C CA . PRO A 1 91 ? -20.078 6.650 3.554 1.00 84.81 91 PRO A CA 1
ATOM 712 C C . PRO A 1 91 ? -20.494 8.126 3.504 1.00 84.81 91 PRO A C 1
ATOM 714 O O . PRO A 1 91 ? -21.247 8.559 2.634 1.00 84.81 91 PRO A O 1
ATOM 717 N N . THR A 1 92 ? -20.006 8.915 4.457 1.00 81.50 92 THR A N 1
ATOM 718 C CA . THR A 1 92 ? -20.299 10.355 4.568 1.00 81.50 92 THR A CA 1
ATOM 719 C C . THR A 1 92 ? -19.403 11.211 3.680 1.00 81.50 92 THR A C 1
ATOM 721 O O . THR A 1 92 ? -19.750 12.345 3.347 1.00 81.50 92 THR A O 1
ATOM 724 N N . GLN A 1 93 ? -18.261 10.681 3.237 1.00 68.62 93 GLN A N 1
ATOM 725 C CA . GLN A 1 93 ? -17.415 11.369 2.273 1.00 68.62 93 GLN A CA 1
ATOM 726 C C . GLN A 1 93 ? -17.903 11.053 0.858 1.00 68.62 93 GLN A C 1
ATOM 728 O O . GLN A 1 93 ? -17.710 9.952 0.332 1.00 68.62 93 GLN A O 1
ATOM 733 N N . LYS A 1 94 ? -18.540 12.048 0.221 1.00 57.00 94 LYS A N 1
ATOM 734 C CA . LYS A 1 94 ? -18.812 11.995 -1.217 1.00 57.00 94 LYS A CA 1
ATOM 735 C C . LYS A 1 94 ? -17.473 11.829 -1.927 1.00 57.00 94 LYS A C 1
ATOM 737 O O . LYS A 1 94 ? -16.624 12.719 -1.893 1.00 57.00 94 LYS A O 1
ATOM 742 N N . SER A 1 95 ? -17.313 10.699 -2.611 1.00 51.12 95 SER A N 1
ATOM 743 C CA . SER A 1 95 ? -16.385 10.617 -3.731 1.00 51.12 95 SER A CA 1
ATOM 744 C C . SER A 1 95 ? -16.814 11.732 -4.674 1.00 51.12 95 SER A C 1
ATOM 746 O O . SER A 1 95 ? -17.855 11.606 -5.313 1.00 51.12 95 SER A O 1
ATOM 748 N N . THR A 1 96 ? -16.083 12.848 -4.719 1.00 44.66 96 THR A N 1
ATOM 749 C CA . THR A 1 96 ? -16.245 13.821 -5.803 1.00 44.66 96 THR A CA 1
ATOM 750 C C . THR A 1 96 ? -16.318 13.022 -7.101 1.00 44.66 96 THR A C 1
ATOM 752 O O . THR A 1 96 ? -15.544 12.080 -7.263 1.00 44.66 96 THR A O 1
ATOM 755 N N . GLY A 1 97 ? -17.301 13.310 -7.959 1.00 38.38 97 GLY A N 1
ATOM 756 C CA . GLY A 1 97 ? -17.736 12.458 -9.077 1.00 38.38 97 GLY A CA 1
ATOM 757 C C . GLY A 1 97 ? -16.684 12.095 -10.137 1.00 38.38 97 GLY A C 1
ATOM 758 O O . GLY A 1 97 ? -17.039 11.575 -11.184 1.00 38.38 97 GLY A O 1
ATOM 759 N N . SER A 1 98 ? -15.389 12.326 -9.902 1.00 38.72 98 SER A N 1
ATOM 760 C CA . SER A 1 98 ? -14.351 11.534 -10.553 1.00 38.72 98 SER A CA 1
ATOM 761 C C . SER A 1 98 ? -14.367 10.130 -9.947 1.00 38.72 98 SER A C 1
ATOM 763 O O . SER A 1 98 ? -13.914 9.924 -8.819 1.00 38.72 98 SER A O 1
ATOM 765 N N . ASN A 1 99 ? -14.861 9.164 -10.710 1.00 36.44 99 ASN A N 1
ATOM 766 C CA . ASN A 1 99 ? -14.869 7.738 -10.391 1.00 36.44 99 ASN A CA 1
ATOM 767 C C . ASN A 1 99 ? -13.490 7.106 -10.132 1.00 36.44 99 ASN A C 1
ATOM 769 O O . ASN A 1 99 ? -13.386 5.885 -10.145 1.00 36.44 99 ASN A O 1
ATOM 773 N N . SER A 1 100 ? -12.415 7.862 -9.916 1.00 38.19 100 SER A N 1
ATOM 774 C CA . SER A 1 100 ? -11.122 7.306 -9.516 1.00 38.19 100 SER A CA 1
ATOM 775 C C . SER A 1 100 ? -10.115 8.413 -9.246 1.00 38.19 100 SER A C 1
ATOM 777 O O . SER A 1 100 ? -9.993 9.383 -9.990 1.00 38.19 100 SER A O 1
ATOM 779 N N . PHE A 1 101 ? -9.368 8.250 -8.165 1.00 41.09 101 PHE A N 1
ATOM 780 C CA . PHE A 1 101 ? -8.013 8.764 -8.099 1.00 41.09 101 PHE A CA 1
ATOM 781 C C . PHE A 1 101 ? -7.150 7.703 -8.794 1.00 41.09 101 PHE A C 1
ATOM 783 O O . PHE A 1 101 ? -7.214 6.539 -8.411 1.00 41.09 101 PHE A O 1
ATOM 790 N N . GLY A 1 102 ? -6.465 8.072 -9.879 1.00 42.09 102 GLY A N 1
ATOM 791 C CA . GLY A 1 102 ? -5.983 7.109 -10.880 1.00 42.09 102 GLY A CA 1
ATOM 792 C C . GLY A 1 102 ? -7.017 6.776 -11.958 1.00 42.09 102 GLY A C 1
ATOM 793 O O . GLY A 1 102 ? -7.023 5.667 -12.487 1.00 42.09 102 GLY A O 1
ATOM 794 N N . SER A 1 103 ? -7.917 7.718 -12.269 1.00 37.28 103 SER A N 1
ATOM 795 C CA . SER A 1 103 ? -8.828 7.553 -13.390 1.00 37.28 103 SER A CA 1
ATOM 796 C C . SER A 1 103 ? -8.029 7.410 -14.674 1.00 37.28 103 SER A C 1
ATOM 798 O O . SER A 1 103 ? -7.343 8.326 -15.112 1.00 37.28 103 SER A O 1
ATOM 800 N N . THR A 1 104 ? -8.225 6.271 -15.326 1.00 38.50 104 THR A N 1
ATOM 801 C CA . THR A 1 104 ? -8.082 6.111 -16.777 1.00 38.50 104 THR A CA 1
ATOM 802 C C . THR A 1 104 ? -8.804 7.208 -17.569 1.00 38.50 104 THR A C 1
ATOM 804 O O . THR A 1 104 ? -8.538 7.389 -18.749 1.00 38.50 104 THR A O 1
ATOM 807 N N . GLN A 1 105 ? -9.697 7.974 -16.934 1.00 39.84 105 GLN A N 1
ATOM 808 C CA . GLN A 1 105 ? -10.231 9.223 -17.460 1.00 39.84 105 GLN A CA 1
ATOM 809 C C . GLN A 1 105 ? -9.389 10.415 -17.010 1.00 39.84 105 GLN A C 1
ATOM 811 O O . GLN A 1 105 ? -9.632 11.059 -15.986 1.00 39.84 105 GLN A O 1
ATOM 816 N N . ILE A 1 106 ? -8.386 10.684 -17.829 1.00 46.53 106 ILE A N 1
ATOM 817 C CA . ILE A 1 106 ? -7.697 11.958 -17.965 1.00 46.53 106 ILE A CA 1
ATOM 818 C C . ILE A 1 106 ? -8.760 13.048 -18.217 1.00 46.53 106 ILE A C 1
ATOM 820 O O . ILE A 1 106 ? -9.447 13.020 -19.235 1.00 46.53 106 ILE A O 1
ATOM 824 N N . LYS A 1 107 ? -8.937 14.005 -17.292 1.00 41.94 107 LYS A N 1
ATOM 825 C CA . LYS A 1 107 ? -9.917 15.104 -17.470 1.00 41.94 107 LYS A CA 1
ATOM 826 C C . LYS A 1 107 ? -9.495 16.128 -18.533 1.00 41.94 107 LYS A C 1
ATOM 828 O O . LYS A 1 107 ? -10.327 16.903 -18.989 1.00 41.94 107 LYS A O 1
ATOM 833 N N . ALA A 1 108 ? -8.215 16.147 -18.894 1.00 49.31 108 ALA A N 1
ATOM 834 C CA . ALA A 1 108 ? -7.615 17.033 -19.887 1.00 49.31 108 ALA A CA 1
ATOM 835 C C . ALA A 1 108 ? -6.407 16.325 -20.503 1.00 49.31 108 ALA A C 1
ATOM 837 O O . ALA A 1 108 ? -5.621 15.791 -19.729 1.00 49.31 108 ALA A O 1
ATOM 838 N N . LYS A 1 109 ? -6.275 16.312 -21.840 1.00 54.62 109 LYS A N 1
ATOM 839 C CA . LYS A 1 109 ? -5.222 15.610 -22.605 1.00 54.62 109 LYS A CA 1
ATOM 840 C C . LYS A 1 109 ? -3.886 15.597 -21.843 1.00 54.62 109 LYS A C 1
ATOM 842 O O . LYS A 1 109 ? -3.272 16.638 -21.641 1.00 54.62 109 LYS A O 1
ATOM 847 N N . GLN A 1 110 ? -3.492 14.423 -21.349 1.00 63.19 110 GLN A N 1
ATOM 848 C CA . GLN A 1 110 ? -2.233 14.250 -20.637 1.00 63.19 110 GLN A CA 1
ATOM 849 C C . GLN A 1 110 ? -1.149 14.038 -21.684 1.00 63.19 110 GLN A C 1
ATOM 851 O O . GLN A 1 110 ? -1.128 13.007 -22.359 1.00 63.19 110 GLN A O 1
ATOM 856 N N . ASP A 1 111 ? -0.266 15.019 -21.823 1.00 66.44 111 ASP A N 1
ATOM 857 C CA . ASP A 1 111 ? 0.886 14.880 -22.700 1.00 66.44 111 ASP A CA 1
ATOM 858 C C . ASP A 1 111 ? 1.888 13.884 -22.111 1.00 66.44 111 ASP A C 1
ATOM 860 O O . ASP A 1 111 ? 2.052 13.761 -20.888 1.00 66.44 111 ASP A O 1
ATOM 864 N N . ARG A 1 112 ? 2.557 13.150 -23.007 1.00 77.88 112 ARG A N 1
ATOM 865 C CA . ARG A 1 112 ? 3.672 12.282 -22.627 1.00 77.88 112 ARG A CA 1
ATOM 866 C C . ARG A 1 112 ? 4.751 13.127 -21.955 1.00 77.88 112 ARG A C 1
ATOM 868 O O . ARG A 1 112 ? 4.992 14.275 -22.316 1.00 77.88 112 ARG A O 1
ATOM 875 N N . TYR A 1 113 ? 5.389 12.532 -20.961 1.00 78.81 113 TYR A N 1
ATOM 876 C CA . TYR A 1 113 ? 6.328 13.212 -20.083 1.00 78.81 113 TYR A CA 1
ATOM 877 C C . TYR A 1 113 ? 7.771 12.857 -20.459 1.00 78.81 113 TYR A C 1
ATOM 879 O O . TYR A 1 113 ? 8.043 11.703 -20.769 1.00 78.81 113 TYR A O 1
ATOM 887 N N . ASP A 1 114 ? 8.695 13.814 -20.436 1.00 80.31 114 ASP A N 1
ATOM 888 C CA . ASP A 1 114 ? 10.127 13.534 -20.604 1.00 80.31 114 ASP A CA 1
ATOM 889 C C . ASP A 1 114 ? 10.713 13.024 -19.277 1.00 80.31 114 ASP A C 1
ATOM 891 O O . ASP A 1 114 ? 10.497 13.638 -18.228 1.00 80.31 114 ASP A O 1
ATOM 895 N N . ALA A 1 115 ? 11.448 11.906 -19.299 1.00 78.56 115 ALA A N 1
ATOM 896 C CA . ALA A 1 115 ? 12.055 11.345 -18.091 1.00 78.56 115 ALA A CA 1
ATOM 897 C C . ALA A 1 115 ? 13.075 12.303 -17.446 1.00 78.56 115 ALA A C 1
ATOM 899 O O . ALA A 1 115 ? 13.202 12.333 -16.226 1.00 78.56 115 ALA A O 1
ATOM 900 N N . ARG A 1 116 ? 13.738 13.155 -18.237 1.00 79.69 116 ARG A N 1
ATOM 901 C CA . ARG A 1 116 ? 14.720 14.152 -17.763 1.00 79.69 116 ARG A CA 1
ATOM 902 C C . ARG A 1 116 ? 14.094 15.342 -17.042 1.00 79.69 116 ARG A C 1
ATOM 904 O O . ARG A 1 116 ? 14.801 16.203 -16.552 1.00 79.69 116 ARG A O 1
ATOM 911 N N . GLN A 1 117 ? 12.770 15.438 -17.040 1.00 81.06 117 GLN A N 1
ATOM 912 C CA . GLN A 1 117 ? 12.044 16.459 -16.290 1.00 81.06 117 GLN A CA 1
ATOM 913 C C . GLN A 1 117 ? 11.523 15.915 -14.954 1.00 81.06 117 GLN A C 1
ATOM 915 O O . GLN A 1 117 ? 10.718 16.585 -14.296 1.00 81.06 117 GLN A O 1
ATOM 920 N N . GLN A 1 118 ? 11.858 14.671 -14.596 1.00 76.00 118 GLN A N 1
ATOM 921 C CA . GLN A 1 118 ? 11.526 14.096 -13.296 1.00 76.00 118 GLN A CA 1
ATOM 922 C C . GLN A 1 118 ? 12.332 14.786 -12.206 1.00 76.00 118 GLN A C 1
ATOM 924 O O . GLN A 1 118 ? 13.538 14.894 -12.354 1.00 76.00 118 GLN A O 1
ATOM 929 N N . PRO A 1 119 ? 11.715 15.215 -11.096 1.00 68.38 119 PRO A N 1
ATOM 930 C CA . PRO A 1 119 ? 12.488 15.730 -9.975 1.00 68.38 119 PRO A CA 1
ATOM 931 C C . PRO A 1 119 ? 13.545 14.712 -9.525 1.00 68.38 119 PRO A C 1
ATOM 933 O O . PRO A 1 119 ? 13.204 13.550 -9.278 1.00 68.38 119 PRO A O 1
ATOM 936 N N . GLY A 1 120 ? 14.807 15.139 -9.439 1.00 63.38 120 GLY A N 1
ATOM 937 C CA . GLY A 1 120 ? 15.934 14.254 -9.151 1.00 63.38 120 GLY A CA 1
ATOM 938 C C . GLY A 1 120 ? 16.473 13.513 -10.378 1.00 63.38 120 GLY A C 1
ATOM 939 O O . GLY A 1 120 ? 17.280 12.600 -10.206 1.00 63.38 120 GLY A O 1
ATOM 940 N N . SER A 1 121 ? 16.071 13.883 -11.603 1.00 67.25 121 SER A N 1
ATOM 941 C CA . SER A 1 121 ? 16.630 13.349 -12.856 1.00 67.25 121 SER A CA 1
ATOM 942 C C . SER A 1 121 ? 18.155 13.471 -12.910 1.00 67.25 121 SER A C 1
ATOM 944 O O . SER A 1 121 ? 18.849 12.578 -13.382 1.00 67.25 121 SER A O 1
ATOM 946 N N . GLU A 1 122 ? 18.661 14.564 -12.361 1.00 60.62 122 GLU A N 1
ATOM 947 C CA . GLU A 1 122 ? 20.063 14.942 -12.205 1.00 60.62 122 GLU A CA 1
ATOM 948 C C . GLU A 1 122 ? 20.861 13.986 -11.307 1.00 60.62 122 GLU A C 1
ATOM 950 O O . GLU A 1 122 ? 22.066 13.833 -11.502 1.00 60.62 122 GLU A O 1
ATOM 955 N N . LEU A 1 123 ? 20.206 13.264 -10.388 1.00 56.84 123 LEU A N 1
ATOM 956 C CA . LEU A 1 123 ? 20.851 12.192 -9.612 1.00 56.84 123 LEU A CA 1
ATOM 957 C C . LEU A 1 123 ? 21.189 10.977 -10.477 1.00 56.84 123 LEU A C 1
ATOM 959 O O . LEU A 1 123 ? 22.014 10.140 -10.108 1.00 56.84 123 LEU A O 1
ATOM 963 N N . TYR A 1 124 ? 20.560 10.876 -11.642 1.00 57.19 124 TYR A N 1
ATOM 964 C CA . TYR A 1 124 ? 20.796 9.818 -12.593 1.00 57.19 124 TYR A CA 1
ATOM 965 C C . TYR A 1 124 ? 21.818 10.274 -13.652 1.00 57.19 124 TYR A C 1
ATOM 967 O O . TYR A 1 124 ? 21.459 10.564 -14.793 1.00 57.19 124 TYR A O 1
ATOM 975 N N . ALA A 1 125 ? 23.099 10.333 -13.267 1.00 50.44 125 ALA A N 1
ATOM 976 C CA . ALA A 1 125 ? 24.226 10.733 -14.126 1.00 50.44 125 ALA A CA 1
ATOM 977 C C . ALA A 1 125 ? 24.422 9.832 -15.372 1.00 50.44 125 ALA A C 1
ATOM 979 O O . ALA A 1 125 ? 23.883 8.723 -15.448 1.00 50.44 125 ALA A O 1
ATOM 980 N N . ASP A 1 126 ? 25.211 10.288 -16.357 1.00 51.50 126 ASP A N 1
ATOM 981 C CA . ASP A 1 126 ? 25.602 9.477 -17.522 1.00 51.50 126 ASP A CA 1
ATOM 982 C C . ASP A 1 126 ? 26.324 8.194 -17.066 1.00 51.50 126 ASP A C 1
ATOM 984 O O . ASP A 1 126 ? 27.290 8.219 -16.307 1.00 51.50 126 ASP A O 1
ATOM 988 N N . MET A 1 127 ? 25.786 7.051 -17.489 1.00 49.84 127 MET A N 1
ATOM 989 C CA . MET A 1 127 ? 26.169 5.712 -17.034 1.00 49.84 127 MET A CA 1
ATOM 990 C C . MET A 1 127 ? 26.996 4.943 -18.067 1.00 49.84 127 MET A C 1
ATOM 992 O O . MET A 1 127 ? 27.194 3.736 -17.913 1.00 49.84 127 MET A O 1
ATOM 996 N N . SER A 1 128 ? 27.490 5.609 -19.111 1.00 50.19 128 SER A N 1
ATOM 997 C CA . SER A 1 128 ? 28.408 5.010 -20.090 1.00 50.19 128 SER A CA 1
ATOM 998 C C . SER A 1 128 ? 29.640 4.340 -19.450 1.00 50.19 128 SER A C 1
ATOM 1000 O O . SER A 1 128 ? 30.225 3.445 -20.055 1.00 50.19 128 SER A O 1
ATOM 1002 N N . MET A 1 129 ? 29.979 4.697 -18.203 1.00 42.31 129 MET A N 1
ATOM 1003 C CA . MET A 1 129 ? 31.104 4.152 -17.429 1.00 42.31 129 MET A CA 1
ATOM 1004 C C . MET A 1 129 ? 30.736 3.066 -16.395 1.00 42.31 129 MET A C 1
ATOM 1006 O O . MET A 1 129 ? 31.607 2.613 -15.651 1.00 42.31 129 MET A O 1
ATOM 1010 N N . ALA A 1 130 ? 29.471 2.637 -16.293 1.00 45.12 130 ALA A N 1
ATOM 1011 C CA . ALA A 1 130 ? 29.083 1.604 -15.329 1.00 45.12 130 ALA A CA 1
ATOM 1012 C C . ALA A 1 130 ? 29.628 0.226 -15.754 1.00 45.12 130 ALA A C 1
ATOM 1014 O O . ALA A 1 130 ? 29.158 -0.370 -16.724 1.00 45.12 130 ALA A O 1
ATOM 1015 N N . LEU A 1 131 ? 30.615 -0.289 -15.013 1.00 44.03 131 LEU A N 1
ATOM 1016 C CA . LEU A 1 131 ? 31.172 -1.625 -15.234 1.00 44.03 131 LEU A CA 1
ATOM 1017 C C . LEU A 1 131 ? 30.090 -2.704 -15.022 1.00 44.03 131 LEU A C 1
ATOM 1019 O O . LEU A 1 131 ? 29.412 -2.679 -13.989 1.00 44.03 131 LEU A O 1
ATOM 1023 N N . PRO A 1 132 ? 29.936 -3.674 -15.943 1.00 47.09 132 PRO A N 1
ATOM 1024 C CA . PRO A 1 132 ? 29.061 -4.823 -15.753 1.00 47.09 132 PRO A CA 1
ATOM 1025 C C . PRO A 1 132 ? 29.707 -5.790 -14.751 1.00 47.09 132 PRO A C 1
ATOM 1027 O O . PRO A 1 132 ? 30.361 -6.753 -15.140 1.00 47.09 132 PRO A O 1
ATOM 1030 N N . SER A 1 133 ? 29.561 -5.535 -13.451 1.00 45.47 133 SER A N 1
ATOM 1031 C CA . SER A 1 133 ? 29.947 -6.489 -12.405 1.00 45.47 133 SER A CA 1
ATOM 1032 C C . SER A 1 133 ? 28.742 -6.875 -11.546 1.00 45.47 133 SER A C 1
ATOM 1034 O O . SER A 1 133 ? 27.916 -6.035 -11.200 1.00 45.47 133 SER A O 1
ATOM 1036 N N . ASP A 1 134 ? 28.649 -8.158 -11.186 1.00 42.41 134 ASP A N 1
ATOM 1037 C CA . ASP A 1 134 ? 27.589 -8.722 -10.330 1.00 42.41 134 ASP A CA 1
ATOM 1038 C C . ASP A 1 134 ? 27.736 -8.349 -8.838 1.00 42.41 134 ASP A C 1
ATOM 1040 O O . ASP A 1 134 ? 27.035 -8.883 -7.974 1.00 42.41 134 ASP A O 1
ATOM 1044 N N . GLN A 1 135 ? 28.653 -7.439 -8.496 1.00 41.28 135 GLN A N 1
ATOM 1045 C CA . GLN A 1 135 ? 28.899 -7.034 -7.115 1.00 41.28 135 GLN A CA 1
ATOM 1046 C C . GLN A 1 135 ? 28.024 -5.836 -6.724 1.00 41.28 135 GLN A C 1
ATOM 1048 O O . GLN A 1 135 ? 28.256 -4.695 -7.121 1.00 41.28 135 GLN A O 1
ATOM 1053 N N . LEU A 1 136 ? 27.032 -6.109 -5.878 1.00 44.19 136 LEU A N 1
ATOM 1054 C CA . LEU A 1 136 ? 26.283 -5.115 -5.111 1.00 44.19 136 LEU A CA 1
ATOM 1055 C C . LEU A 1 136 ? 27.233 -4.379 -4.151 1.00 44.19 136 LEU A C 1
ATOM 1057 O O . LEU A 1 136 ? 27.577 -4.931 -3.110 1.00 44.19 136 LEU A O 1
ATOM 1061 N N . THR A 1 137 ? 27.621 -3.129 -4.440 1.00 45.69 137 THR A N 1
ATOM 1062 C CA . THR A 1 137 ? 28.405 -2.325 -3.471 1.00 45.69 137 THR A CA 1
ATOM 1063 C C . THR A 1 137 ? 27.526 -1.649 -2.415 1.00 45.69 137 THR A C 1
ATOM 1065 O O . THR A 1 137 ? 28.034 -1.003 -1.506 1.00 45.69 137 THR A O 1
ATOM 1068 N N . LEU A 1 138 ? 26.199 -1.831 -2.513 1.00 48.16 138 LEU A N 1
ATOM 1069 C CA . LEU A 1 138 ? 25.195 -1.352 -1.558 1.00 48.16 138 LEU A CA 1
ATOM 1070 C C . LEU A 1 138 ? 25.245 0.167 -1.324 1.00 48.16 138 LEU A C 1
ATOM 1072 O O . LEU A 1 138 ? 24.832 0.630 -0.270 1.00 48.16 138 LEU A O 1
ATOM 1076 N N . SER A 1 139 ? 25.700 0.952 -2.301 1.00 47.81 139 SER A N 1
ATOM 1077 C CA . SER A 1 139 ? 25.577 2.414 -2.294 1.00 47.81 139 SER A CA 1
ATOM 1078 C C . SER A 1 139 ? 24.187 2.860 -2.780 1.00 47.81 139 SER A C 1
ATOM 1080 O O . SER A 1 139 ? 23.526 2.137 -3.530 1.00 47.81 139 SER A O 1
ATOM 1082 N N . ILE A 1 140 ? 23.729 4.064 -2.389 1.00 46.03 140 ILE A N 1
ATOM 1083 C CA . ILE A 1 140 ? 22.512 4.658 -2.985 1.00 46.03 140 ILE A CA 1
ATOM 1084 C C . ILE A 1 140 ? 22.664 4.806 -4.498 1.00 46.03 140 ILE A C 1
ATOM 1086 O O . ILE A 1 140 ? 21.710 4.579 -5.234 1.00 46.03 140 ILE A O 1
ATOM 1090 N N . TYR A 1 141 ? 23.890 5.083 -4.951 1.00 47.03 141 TYR A N 1
ATOM 1091 C CA . TYR A 1 141 ? 24.255 5.051 -6.355 1.00 47.03 141 TYR A CA 1
ATOM 1092 C C . TYR A 1 141 ? 23.924 3.671 -6.936 1.00 47.03 141 TYR A C 1
ATOM 1094 O O . TYR A 1 141 ? 23.023 3.576 -7.743 1.00 47.03 141 TYR A O 1
ATOM 1102 N N . ASP A 1 142 ? 24.469 2.558 -6.452 1.00 50.62 142 ASP A N 1
ATOM 1103 C CA . ASP A 1 142 ? 24.174 1.224 -7.013 1.00 50.62 142 ASP A CA 1
ATOM 1104 C C . ASP A 1 142 ? 22.692 0.807 -6.995 1.00 50.62 142 ASP A C 1
ATOM 1106 O O . ASP A 1 142 ? 22.255 0.043 -7.863 1.00 50.62 142 ASP A O 1
ATOM 1110 N N . ILE A 1 143 ? 21.919 1.319 -6.036 1.00 49.84 143 ILE A N 1
ATOM 1111 C CA . ILE A 1 143 ? 20.475 1.090 -5.915 1.00 49.84 143 ILE A CA 1
ATOM 1112 C C . ILE A 1 143 ? 19.674 1.911 -6.925 1.00 49.84 143 ILE A C 1
ATOM 1114 O O . ILE A 1 143 ? 18.842 1.361 -7.649 1.00 49.84 143 ILE A O 1
ATOM 1118 N N . CYS A 1 144 ? 19.931 3.214 -7.004 1.00 45.72 144 CYS A N 1
ATOM 1119 C CA . CYS A 1 144 ? 19.257 4.120 -7.934 1.00 45.72 144 CYS A CA 1
ATOM 1120 C C . CYS A 1 144 ? 19.733 3.901 -9.382 1.00 45.72 144 CYS A C 1
ATOM 1122 O O . CYS A 1 144 ? 18.958 4.034 -10.326 1.00 45.72 144 CYS A O 1
ATOM 1124 N N . VAL A 1 145 ? 20.986 3.486 -9.550 1.00 44.97 145 VAL A N 1
ATOM 1125 C CA . VAL A 1 145 ? 21.698 3.279 -10.821 1.00 44.97 145 VAL A CA 1
ATOM 1126 C C . VAL A 1 145 ? 21.538 1.828 -11.312 1.00 44.97 145 VAL A C 1
ATOM 1128 O O . VAL A 1 145 ? 21.757 1.527 -12.482 1.00 44.97 145 VAL A O 1
ATOM 1131 N N . GLY A 1 146 ? 21.034 0.921 -10.467 1.00 47.81 146 GLY A N 1
ATOM 1132 C CA . GLY A 1 146 ? 20.552 -0.391 -10.895 1.00 47.81 146 GLY A CA 1
ATOM 1133 C C . GLY A 1 146 ? 21.659 -1.375 -11.270 1.00 47.81 146 GLY A C 1
ATOM 1134 O O . GLY A 1 146 ? 21.531 -2.070 -12.278 1.00 47.81 146 GLY A O 1
ATOM 1135 N N . LYS A 1 147 ? 22.706 -1.506 -10.443 1.00 47.66 147 LYS A N 1
ATOM 1136 C CA . LYS A 1 147 ? 23.721 -2.564 -10.635 1.00 47.66 147 LYS A CA 1
ATOM 1137 C C . LYS A 1 147 ? 23.174 -3.992 -10.482 1.00 47.66 147 LYS A C 1
ATOM 1139 O O . LYS A 1 147 ? 23.857 -4.947 -10.818 1.00 47.66 147 LYS A O 1
ATOM 1144 N N . VAL A 1 148 ? 21.929 -4.164 -10.028 1.00 43.78 148 VAL A N 1
ATOM 1145 C CA . VAL A 1 148 ? 21.308 -5.491 -9.822 1.00 43.78 148 VAL A CA 1
ATOM 1146 C C . VAL A 1 148 ? 20.622 -6.059 -11.063 1.00 43.78 148 VAL A C 1
ATOM 1148 O O . VAL A 1 148 ? 19.971 -7.098 -11.014 1.00 43.78 148 VAL A O 1
ATOM 1151 N N . SER A 1 149 ? 20.752 -5.435 -12.227 1.00 47.06 149 SER A N 1
ATOM 1152 C CA . SER A 1 149 ? 20.267 -6.081 -13.447 1.00 47.06 149 SER A CA 1
ATOM 1153 C C . SER A 1 149 ? 20.959 -5.520 -14.666 1.00 47.06 149 SER A C 1
ATOM 1155 O O . SER A 1 149 ? 20.672 -4.414 -15.119 1.00 47.06 149 SER A O 1
ATOM 1157 N N . HIS A 1 150 ? 21.867 -6.327 -15.212 1.00 51.69 150 HIS A N 1
ATOM 1158 C CA . HIS A 1 150 ? 22.505 -6.067 -16.492 1.00 51.69 150 HIS A CA 1
ATOM 1159 C C . HIS A 1 150 ? 21.453 -5.701 -17.538 1.00 51.69 150 HIS A C 1
ATOM 1161 O O . HIS A 1 150 ? 20.509 -6.461 -17.775 1.00 51.69 150 HIS A O 1
ATOM 1167 N N . LYS A 1 151 ? 21.667 -4.575 -18.227 1.00 52.88 151 LYS A N 1
ATOM 1168 C CA . LYS A 1 151 ? 20.931 -4.177 -19.440 1.00 52.88 151 LYS A CA 1
ATOM 1169 C C . LYS A 1 151 ? 20.761 -5.351 -20.423 1.00 52.88 151 LYS A C 1
ATOM 1171 O O . LYS A 1 151 ? 19.716 -5.471 -21.053 1.00 52.88 151 LYS A O 1
ATOM 1176 N N . ILE A 1 152 ? 21.756 -6.245 -20.470 1.00 54.81 152 ILE A N 1
ATOM 1177 C CA . ILE A 1 152 ? 21.816 -7.471 -21.286 1.00 54.81 152 ILE A CA 1
ATOM 1178 C C . ILE A 1 152 ? 20.657 -8.441 -21.002 1.00 54.81 152 ILE A C 1
ATOM 1180 O O . ILE A 1 152 ? 20.222 -9.147 -21.899 1.00 54.81 152 ILE A O 1
ATOM 1184 N N . ASN A 1 153 ? 20.145 -8.489 -19.770 1.00 66.19 153 ASN A N 1
ATOM 1185 C CA . ASN A 1 153 ? 19.050 -9.388 -19.391 1.00 66.19 153 ASN A CA 1
ATOM 1186 C C . ASN A 1 153 ? 17.684 -8.696 -19.388 1.00 66.19 153 ASN A C 1
ATOM 1188 O O . ASN A 1 153 ? 16.648 -9.355 -19.521 1.00 66.19 153 ASN A O 1
ATOM 1192 N N . ARG A 1 154 ? 17.672 -7.366 -19.250 1.00 72.62 154 ARG A N 1
ATOM 1193 C CA . ARG A 1 154 ? 16.464 -6.546 -19.385 1.00 72.62 154 ARG A CA 1
ATOM 1194 C C . ARG A 1 154 ? 15.895 -6.652 -20.799 1.00 72.62 154 ARG A C 1
ATOM 1196 O O . ARG A 1 154 ? 14.694 -6.881 -20.961 1.00 72.62 154 ARG A O 1
ATOM 1203 N N . ASP A 1 155 ? 16.781 -6.545 -21.784 1.00 73.25 155 ASP A N 1
ATOM 1204 C CA . ASP A 1 155 ? 16.464 -6.508 -23.208 1.00 73.25 155 ASP A CA 1
ATOM 1205 C C . ASP A 1 155 ? 16.929 -7.804 -23.868 1.00 73.25 155 ASP A C 1
ATOM 1207 O O . ASP A 1 155 ? 17.990 -8.320 -23.546 1.00 73.25 155 ASP A O 1
ATOM 1211 N N . GLY A 1 156 ? 16.152 -8.355 -24.795 1.00 80.56 156 GLY A N 1
ATOM 1212 C CA . GLY A 1 156 ? 16.537 -9.580 -25.487 1.00 80.56 156 GLY A CA 1
ATOM 1213 C C . GLY A 1 156 ? 15.588 -9.910 -26.624 1.00 80.56 156 GLY A C 1
ATOM 1214 O O . GLY A 1 156 ? 14.456 -9.423 -26.653 1.00 80.56 156 GLY A O 1
ATOM 1215 N N . LYS A 1 157 ? 16.049 -10.739 -27.562 1.00 88.00 157 LYS A N 1
ATOM 1216 C CA . LYS A 1 157 ? 15.184 -11.259 -28.623 1.00 88.00 157 LYS A CA 1
ATOM 1217 C C . LYS A 1 157 ? 14.268 -12.350 -28.045 1.00 88.00 157 LYS A C 1
ATOM 1219 O O . LYS A 1 157 ? 14.741 -13.129 -27.216 1.00 88.00 157 LYS A O 1
ATOM 1224 N N . PRO A 1 158 ? 12.980 -12.387 -28.424 1.00 92.56 158 PRO A N 1
ATOM 1225 C CA . PRO A 1 158 ? 12.125 -13.526 -28.116 1.00 92.56 158 PRO A CA 1
ATOM 1226 C C . PRO A 1 158 ? 12.652 -14.788 -28.807 1.00 92.56 158 PRO A C 1
ATOM 1228 O O . PRO A 1 158 ? 13.336 -14.696 -29.830 1.00 92.56 158 PRO A O 1
ATOM 1231 N N . ASP A 1 159 ? 12.326 -15.950 -28.245 1.00 92.12 159 ASP A N 1
ATOM 1232 C CA . ASP A 1 159 ? 12.548 -17.238 -28.900 1.00 92.12 159 ASP A CA 1
ATOM 1233 C C . ASP A 1 159 ? 11.854 -17.251 -30.275 1.00 92.12 159 ASP A C 1
ATOM 1235 O O . ASP A 1 159 ? 10.802 -16.633 -30.469 1.00 92.12 159 ASP A O 1
ATOM 1239 N N . GLN A 1 160 ? 12.459 -17.940 -31.240 1.00 90.56 160 GLN A N 1
ATOM 1240 C CA . GLN A 1 160 ? 11.908 -18.104 -32.583 1.00 90.56 160 GLN A CA 1
ATOM 1241 C C . GLN A 1 160 ? 10.586 -18.877 -32.546 1.00 90.56 160 GLN A C 1
ATOM 1243 O O . GLN A 1 160 ? 9.693 -18.609 -33.352 1.00 90.56 160 GLN A O 1
ATOM 1248 N N . THR A 1 161 ? 10.442 -19.810 -31.599 1.00 91.38 161 THR A N 1
ATOM 1249 C CA . THR A 1 161 ? 9.221 -20.608 -31.461 1.00 91.38 161 THR A CA 1
ATOM 1250 C C . THR A 1 161 ? 8.253 -19.938 -30.496 1.00 91.38 161 THR A C 1
ATOM 1252 O O . THR A 1 161 ? 8.467 -19.908 -29.286 1.00 91.38 161 THR A O 1
ATOM 1255 N N . ARG A 1 162 ? 7.141 -19.425 -31.029 1.00 92.62 162 ARG A N 1
ATOM 1256 C CA . ARG A 1 162 ? 6.065 -18.852 -30.217 1.00 92.62 162 ARG A CA 1
ATOM 1257 C C . ARG A 1 162 ? 5.135 -19.941 -29.697 1.00 92.62 162 ARG A C 1
ATOM 1259 O O . ARG A 1 162 ? 4.483 -20.640 -30.474 1.00 92.62 162 ARG A O 1
ATOM 1266 N N . ILE A 1 163 ? 5.015 -20.036 -28.376 1.00 92.06 163 ILE A N 1
ATOM 1267 C CA . ILE A 1 163 ? 4.061 -20.939 -27.730 1.00 92.06 163 ILE A CA 1
ATOM 1268 C C . ILE A 1 163 ? 2.638 -20.474 -28.056 1.00 92.06 163 ILE A C 1
ATOM 1270 O O . ILE A 1 163 ? 2.275 -19.313 -27.842 1.00 92.06 163 ILE A O 1
ATOM 1274 N N . LYS A 1 164 ? 1.810 -21.391 -28.564 1.00 92.06 164 LYS A N 1
ATOM 1275 C CA . LYS A 1 164 ? 0.405 -21.116 -28.871 1.00 92.06 164 LYS A CA 1
ATOM 1276 C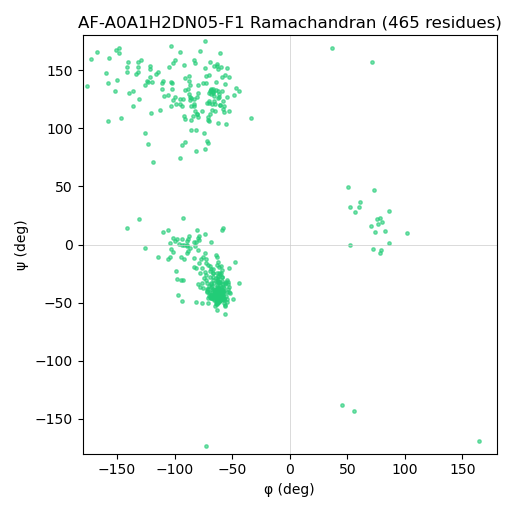 C . LYS A 1 164 ? -0.398 -20.946 -27.581 1.00 92.06 164 LYS A C 1
ATOM 1278 O O . LYS A 1 164 ? -0.486 -21.869 -26.775 1.00 92.06 164 LYS A O 1
ATOM 1283 N N . VAL A 1 165 ? -1.042 -19.792 -27.420 1.00 91.62 165 VAL A N 1
ATOM 1284 C CA . VAL A 1 165 ? -1.958 -19.541 -26.299 1.00 91.62 165 VAL A CA 1
ATOM 1285 C C . VAL A 1 165 ? -3.324 -20.124 -26.631 1.00 91.62 165 VAL A C 1
ATOM 1287 O O . VAL A 1 165 ? -3.984 -19.690 -27.569 1.00 91.62 165 VAL A O 1
ATOM 1290 N N . THR A 1 166 ? -3.740 -21.136 -25.873 1.00 91.62 166 THR A N 1
ATOM 1291 C CA . THR A 1 166 ? -5.060 -21.773 -26.008 1.00 91.62 166 THR A CA 1
ATOM 1292 C C . THR A 1 166 ? -6.100 -21.158 -25.076 1.00 91.62 166 THR A C 1
ATOM 1294 O O . THR A 1 166 ? -7.280 -21.124 -25.410 1.00 91.62 166 THR A O 1
ATOM 1297 N N . ASN A 1 167 ? -5.674 -20.659 -23.912 1.00 94.56 167 ASN A N 1
ATOM 1298 C CA . ASN A 1 167 ? -6.538 -20.020 -22.926 1.00 94.56 167 ASN A CA 1
ATOM 1299 C C . ASN A 1 167 ? -5.783 -18.895 -22.204 1.00 94.56 167 ASN A C 1
ATOM 1301 O O . ASN A 1 167 ? -4.912 -19.147 -21.368 1.00 94.56 167 ASN A O 1
ATOM 1305 N N . GLU A 1 168 ? -6.150 -17.648 -22.501 1.00 94.62 168 GLU A N 1
ATOM 1306 C CA . GLU A 1 168 ? -5.513 -16.454 -21.932 1.00 94.62 168 GLU A CA 1
ATOM 1307 C C . GLU A 1 168 ? -5.672 -16.362 -20.412 1.00 94.62 168 GLU A C 1
ATOM 1309 O O . GLU A 1 168 ? -4.775 -15.871 -19.730 1.00 94.62 168 GLU A O 1
ATOM 1314 N N . LYS A 1 169 ? -6.781 -16.862 -19.854 1.00 95.75 169 LYS A N 1
ATOM 1315 C CA . LYS A 1 169 ? -7.032 -16.819 -18.408 1.00 95.75 169 LYS A CA 1
ATOM 1316 C C . LYS A 1 169 ? -6.086 -17.750 -17.653 1.00 95.75 169 LYS A C 1
ATOM 1318 O O . LYS A 1 169 ? -5.508 -17.340 -16.653 1.00 95.75 169 LYS A O 1
ATOM 1323 N N . ILE A 1 170 ? -5.896 -18.976 -18.146 1.00 95.88 170 ILE A N 1
ATOM 1324 C CA . ILE A 1 170 ? -4.960 -19.939 -17.539 1.00 95.88 170 ILE A CA 1
ATOM 1325 C C . ILE A 1 170 ? -3.527 -19.423 -17.658 1.00 95.88 170 ILE A C 1
ATOM 1327 O O . ILE A 1 170 ? -2.786 -19.439 -16.678 1.00 95.88 170 ILE A O 1
ATOM 1331 N N . LEU A 1 171 ? -3.155 -18.907 -18.833 1.00 96.00 171 LEU A N 1
ATOM 1332 C CA . LEU A 1 171 ? -1.849 -18.288 -19.037 1.00 96.00 171 LEU A CA 1
ATOM 1333 C C . LEU A 1 171 ? -1.630 -17.108 -18.084 1.00 96.00 171 LEU A C 1
ATOM 1335 O O . LEU A 1 171 ? -0.563 -16.985 -17.495 1.00 96.00 171 LEU A O 1
ATOM 1339 N N . THR A 1 172 ? -2.640 -16.258 -17.909 1.00 97.56 172 THR A N 1
ATOM 1340 C CA . THR A 1 172 ? -2.571 -15.101 -17.011 1.00 97.56 172 THR A CA 1
ATOM 1341 C C . THR A 1 172 ? -2.287 -15.522 -15.573 1.00 97.56 172 THR A C 1
ATOM 1343 O O . THR A 1 172 ? -1.385 -14.967 -14.945 1.00 97.56 172 THR A O 1
ATOM 1346 N N . GLU A 1 173 ? -3.005 -16.521 -15.059 1.00 97.50 173 GLU A N 1
ATOM 1347 C CA . GLU A 1 173 ? -2.744 -17.048 -13.716 1.00 97.50 173 GLU A CA 1
ATOM 1348 C C . GLU A 1 173 ? -1.354 -17.686 -13.624 1.00 97.50 173 GLU A C 1
ATOM 1350 O O . GLU A 1 173 ? -0.618 -17.403 -12.682 1.00 97.50 173 GLU A O 1
ATOM 1355 N N . HIS A 1 174 ? -0.929 -18.431 -14.650 1.00 96.75 174 HIS A N 1
ATOM 1356 C CA . HIS A 1 174 ? 0.421 -18.988 -14.700 1.00 96.75 174 HIS A CA 1
ATOM 1357 C C . HIS A 1 174 ? 1.498 -17.899 -14.627 1.00 96.75 174 HIS A C 1
ATOM 1359 O O . HIS A 1 174 ? 2.444 -18.015 -13.857 1.00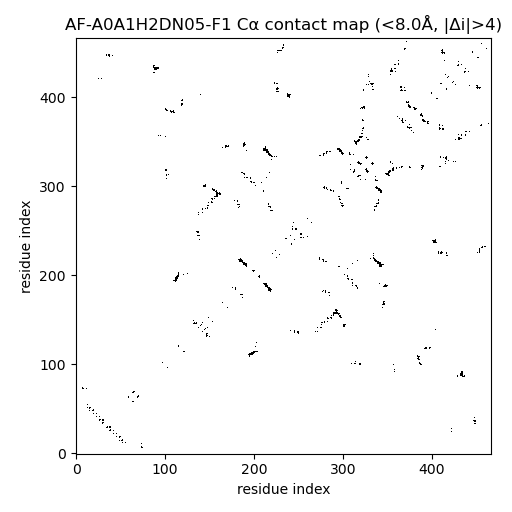 96.75 174 HIS A O 1
ATOM 1365 N N . ILE A 1 175 ? 1.343 -16.804 -15.372 1.00 97.81 175 ILE A N 1
ATOM 1366 C CA . ILE A 1 175 ? 2.277 -15.672 -15.348 1.00 97.81 175 ILE A CA 1
ATOM 1367 C C . ILE A 1 175 ? 2.300 -14.991 -13.978 1.00 97.81 175 ILE A C 1
ATOM 1369 O O . ILE A 1 175 ? 3.378 -14.644 -13.485 1.00 97.81 175 ILE A O 1
ATOM 1373 N N . LYS A 1 176 ? 1.140 -14.833 -13.330 1.00 98.00 176 LYS A N 1
ATOM 1374 C CA . LYS A 1 176 ? 1.070 -14.319 -11.956 1.00 98.00 176 LYS A CA 1
ATOM 1375 C C . LYS A 1 176 ? 1.789 -15.247 -10.980 1.00 98.00 176 LYS A C 1
ATOM 1377 O O . LYS A 1 176 ? 2.505 -14.757 -10.108 1.00 98.00 176 LYS A O 1
ATOM 1382 N N . ASP A 1 177 ? 1.640 -16.556 -11.124 1.00 97.56 177 ASP A N 1
ATOM 1383 C CA . ASP A 1 177 ? 2.293 -17.534 -10.253 1.00 97.56 177 ASP A CA 1
ATOM 1384 C C . ASP A 1 177 ? 3.802 -17.615 -10.491 1.00 97.56 177 ASP A C 1
ATOM 1386 O O . ASP A 1 177 ? 4.558 -17.636 -9.522 1.00 97.56 177 ASP A O 1
ATOM 1390 N N . GLN A 1 178 ? 4.261 -17.526 -11.742 1.00 97.00 178 GLN A N 1
ATOM 1391 C CA . GLN A 1 178 ? 5.687 -17.410 -12.061 1.00 97.00 178 GLN A CA 1
ATOM 1392 C C . GLN A 1 178 ? 6.296 -16.148 -11.447 1.00 97.00 178 GLN A C 1
ATOM 1394 O O . GLN A 1 178 ? 7.336 -16.204 -10.795 1.00 97.00 178 GLN A O 1
ATOM 1399 N N . ALA A 1 179 ? 5.626 -15.002 -11.576 1.00 95.75 179 ALA A N 1
ATOM 1400 C CA . ALA A 1 179 ? 6.085 -13.766 -10.953 1.00 95.75 179 ALA A CA 1
ATOM 1401 C C . ALA A 1 179 ? 6.170 -13.884 -9.417 1.00 95.75 179 ALA A C 1
ATOM 1403 O O . ALA A 1 179 ? 7.142 -13.412 -8.822 1.00 95.75 179 ALA A O 1
ATOM 1404 N N . LYS A 1 180 ? 5.204 -14.554 -8.768 1.00 95.12 180 LYS A N 1
ATOM 1405 C CA . LYS A 1 180 ? 5.256 -14.844 -7.322 1.00 95.12 180 LYS A CA 1
ATOM 1406 C C . LYS A 1 180 ? 6.402 -15.792 -6.963 1.00 95.12 180 LYS A C 1
ATOM 1408 O O . LYS A 1 180 ? 7.111 -15.527 -5.996 1.00 95.12 180 LYS A O 1
ATOM 1413 N N . ALA A 1 181 ? 6.621 -16.849 -7.746 1.00 93.94 181 ALA A N 1
ATOM 1414 C CA . ALA A 1 181 ? 7.731 -17.788 -7.559 1.00 93.94 181 ALA A CA 1
ATOM 1415 C C . ALA A 1 181 ? 9.100 -17.094 -7.684 1.00 93.94 181 ALA A C 1
ATOM 1417 O O . ALA A 1 181 ? 10.034 -17.415 -6.955 1.00 93.94 181 ALA A O 1
ATOM 1418 N N . LEU A 1 182 ? 9.188 -16.070 -8.538 1.00 87.38 182 LEU A N 1
ATOM 1419 C CA . LEU A 1 182 ? 10.352 -15.190 -8.691 1.00 87.38 182 LEU A CA 1
ATOM 1420 C C . LEU A 1 182 ? 10.467 -14.108 -7.596 1.00 87.38 182 LEU A C 1
ATOM 1422 O O . LEU A 1 182 ? 11.366 -13.264 -7.654 1.00 87.38 182 LEU A O 1
ATOM 1426 N N . GLY A 1 183 ? 9.577 -14.111 -6.600 1.00 85.88 183 GLY A N 1
ATOM 1427 C CA . GLY A 1 183 ? 9.651 -13.254 -5.415 1.00 85.88 183 GLY A CA 1
ATOM 1428 C C . GLY A 1 183 ? 8.726 -12.034 -5.410 1.00 85.88 183 GLY A C 1
ATOM 1429 O O . GLY A 1 183 ? 8.876 -11.184 -4.527 1.00 85.88 183 GLY A O 1
ATOM 1430 N N . ALA A 1 184 ? 7.780 -11.916 -6.349 1.00 90.94 184 ALA A N 1
ATOM 1431 C CA . ALA A 1 184 ? 6.745 -10.885 -6.274 1.00 90.94 184 ALA A CA 1
ATOM 1432 C C . ALA A 1 184 ? 5.757 -11.184 -5.134 1.00 90.94 184 ALA A C 1
ATOM 1434 O O . ALA A 1 184 ? 5.178 -12.267 -5.048 1.00 90.94 184 ALA A O 1
ATOM 1435 N N . ARG A 1 185 ? 5.491 -10.188 -4.287 1.00 91.12 185 ARG A N 1
ATOM 1436 C CA . ARG A 1 185 ? 4.430 -10.253 -3.269 1.00 91.12 185 ARG A CA 1
ATOM 1437 C C . ARG A 1 185 ? 3.049 -10.066 -3.892 1.00 91.12 185 ARG A C 1
ATOM 1439 O O . ARG A 1 185 ? 2.062 -10.629 -3.410 1.00 91.12 185 ARG A O 1
ATOM 1446 N N . MET A 1 186 ? 2.989 -9.250 -4.940 1.00 91.94 186 MET A N 1
ATOM 1447 C CA . MET A 1 186 ? 1.782 -8.892 -5.671 1.00 91.94 186 MET A CA 1
ATOM 1448 C C . MET A 1 186 ? 2.060 -8.802 -7.163 1.00 91.94 186 MET A C 1
ATOM 1450 O O . MET A 1 186 ? 3.147 -8.403 -7.576 1.00 91.94 186 MET A O 1
ATOM 1454 N N . VAL A 1 187 ? 1.052 -9.132 -7.965 1.00 96.50 187 VAL A N 1
ATOM 1455 C CA . VAL A 1 187 ? 1.123 -9.054 -9.422 1.00 96.50 187 VAL A CA 1
ATOM 1456 C C . VAL A 1 187 ? -0.201 -8.517 -9.932 1.00 96.50 187 VAL A C 1
ATOM 1458 O O . VAL A 1 187 ? -1.255 -9.010 -9.531 1.00 96.50 187 VAL A O 1
ATOM 1461 N N . GLY A 1 188 ? -0.138 -7.508 -10.790 1.00 96.94 188 GLY A N 1
ATOM 1462 C CA . GLY A 1 188 ? -1.301 -6.930 -11.452 1.00 96.94 188 GLY A CA 1
ATOM 1463 C C . GLY A 1 188 ? -1.007 -6.763 -12.931 1.00 96.94 188 GLY A C 1
ATOM 1464 O O . GLY A 1 188 ? 0.132 -6.499 -13.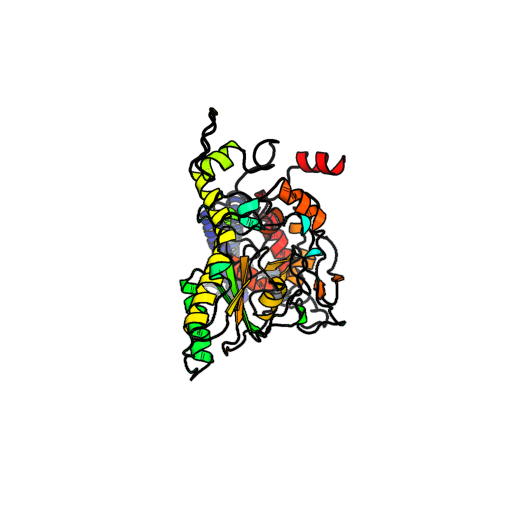307 1.00 96.94 188 GLY A O 1
ATOM 1465 N N . ILE A 1 189 ? -2.013 -6.920 -13.778 1.00 98.38 189 ILE A N 1
ATOM 1466 C CA . ILE A 1 189 ? -1.853 -6.852 -15.230 1.00 98.38 189 ILE A CA 1
ATOM 1467 C C . ILE A 1 189 ? -2.825 -5.830 -15.797 1.00 98.38 189 ILE A C 1
ATOM 1469 O O . ILE A 1 189 ? -3.986 -5.763 -15.403 1.00 98.38 189 ILE A O 1
ATOM 1473 N N . THR A 1 190 ? -2.359 -5.011 -16.731 1.00 97.25 190 THR A N 1
ATOM 1474 C CA . THR A 1 190 ? -3.191 -4.006 -17.389 1.00 97.25 190 THR A CA 1
ATOM 1475 C C . THR A 1 190 ? -2.738 -3.764 -18.823 1.00 97.25 190 THR A C 1
ATOM 1477 O O . THR A 1 190 ? -1.625 -4.121 -19.213 1.00 97.25 190 THR A O 1
ATOM 1480 N N . GLN A 1 191 ? -3.593 -3.112 -19.603 1.00 96.31 191 GLN A N 1
ATOM 1481 C CA . GLN A 1 191 ? -3.206 -2.574 -20.899 1.00 96.31 191 GLN A CA 1
ATOM 1482 C C . GLN A 1 191 ? -2.220 -1.416 -20.706 1.00 96.31 191 GLN A C 1
ATOM 1484 O O . GLN A 1 191 ? -2.470 -0.502 -19.904 1.00 96.31 191 GLN A O 1
ATOM 1489 N N . LEU A 1 192 ? -1.124 -1.421 -21.468 1.00 94.25 192 LEU A N 1
ATOM 1490 C CA . LEU A 1 192 ? -0.174 -0.319 -21.473 1.00 94.25 192 LEU A CA 1
ATOM 1491 C C . LEU A 1 192 ? -0.855 0.934 -22.031 1.00 94.25 192 LEU A C 1
ATOM 1493 O O . LEU A 1 192 ? -1.326 0.961 -23.164 1.00 94.25 192 LEU A O 1
ATOM 1497 N N . ASP A 1 193 ? -0.894 1.986 -21.217 1.00 89.25 193 ASP A N 1
ATOM 1498 C CA . ASP A 1 193 ? -1.371 3.297 -21.636 1.00 89.25 193 ASP A CA 1
ATOM 1499 C C . ASP A 1 193 ? -0.224 4.088 -22.283 1.00 89.25 193 ASP A C 1
ATOM 1501 O O . ASP A 1 193 ? 0.765 4.371 -21.594 1.00 89.25 193 ASP A O 1
ATOM 1505 N N . PRO A 1 194 ? -0.322 4.493 -23.562 1.00 88.19 194 PRO A N 1
ATOM 1506 C CA . PRO A 1 194 ? 0.734 5.258 -24.221 1.00 88.19 194 PRO A CA 1
ATOM 1507 C C . PRO A 1 194 ? 1.043 6.594 -23.530 1.00 88.19 194 PRO A C 1
ATOM 1509 O O . PRO A 1 194 ? 2.161 7.096 -23.638 1.00 88.19 194 PRO A O 1
ATOM 1512 N N . THR A 1 195 ? 0.086 7.164 -22.787 1.00 86.19 195 THR A N 1
ATOM 1513 C CA . THR A 1 195 ? 0.281 8.417 -22.028 1.00 86.19 195 THR A CA 1
ATOM 1514 C C . THR A 1 195 ? 1.250 8.260 -20.854 1.00 86.19 195 THR A C 1
ATOM 1516 O O . THR A 1 195 ? 1.847 9.237 -20.395 1.00 86.19 195 THR A O 1
ATOM 1519 N N . PHE A 1 196 ? 1.459 7.027 -20.384 1.00 88.75 196 PHE A N 1
ATOM 1520 C CA . PHE A 1 196 ? 2.397 6.713 -19.309 1.00 88.75 196 PHE A CA 1
ATOM 1521 C C . PHE A 1 196 ? 3.781 6.312 -19.817 1.00 88.75 196 PHE A C 1
ATOM 1523 O O . PHE A 1 196 ? 4.666 6.090 -18.995 1.00 88.75 196 PHE A O 1
ATOM 1530 N N . VAL A 1 197 ? 3.999 6.273 -21.133 1.00 91.44 197 VAL A N 1
ATOM 1531 C CA . VAL A 1 197 ? 5.315 6.048 -21.744 1.00 91.44 197 VAL A CA 1
ATOM 1532 C C . VAL A 1 197 ? 6.048 7.384 -21.871 1.00 91.44 197 VAL A C 1
ATOM 1534 O O . VAL A 1 197 ? 5.515 8.335 -22.454 1.00 91.44 197 VAL A O 1
ATOM 1537 N N . PHE A 1 198 ? 7.276 7.470 -21.353 1.00 90.62 198 PHE A N 1
ATOM 1538 C CA . PHE A 1 198 ? 8.071 8.697 -21.456 1.00 90.62 198 PHE A CA 1
ATOM 1539 C C . PHE A 1 198 ? 8.373 9.042 -22.916 1.00 90.62 198 PHE A C 1
ATOM 1541 O O . PHE A 1 198 ? 8.435 8.148 -23.759 1.00 90.62 198 PHE A O 1
ATOM 1548 N N . THR A 1 199 ? 8.538 10.322 -23.251 1.00 90.31 199 THR A N 1
ATOM 1549 C CA . THR A 1 199 ? 8.944 10.741 -24.607 1.00 90.31 199 THR A CA 1
ATOM 1550 C C . THR A 1 199 ? 10.393 10.372 -24.890 1.00 90.31 199 THR A C 1
ATOM 1552 O O . THR A 1 199 ? 10.690 9.831 -25.956 1.00 90.31 199 THR A O 1
ATOM 1555 N N . ASN A 1 200 ? 11.264 10.620 -23.913 1.00 89.69 200 ASN A N 1
ATOM 1556 C CA . ASN A 1 200 ? 12.700 10.414 -23.980 1.00 89.69 200 ASN A CA 1
ATOM 1557 C C . ASN A 1 200 ? 13.171 9.659 -22.736 1.00 89.69 200 ASN A C 1
ATOM 1559 O O . ASN A 1 200 ? 12.580 9.799 -21.661 1.00 89.69 200 ASN A O 1
ATOM 1563 N N . ASP A 1 201 ? 14.220 8.856 -22.890 1.00 84.19 201 ASP A N 1
ATOM 1564 C CA . ASP A 1 201 ? 14.918 8.241 -21.766 1.00 84.19 201 ASP A CA 1
ATOM 1565 C C . ASP A 1 201 ? 15.770 9.278 -21.011 1.00 84.19 201 ASP A C 1
ATOM 1567 O O . ASP A 1 201 ? 15.897 10.438 -21.413 1.00 84.19 201 ASP A O 1
ATOM 1571 N N . HIS A 1 202 ? 16.385 8.856 -19.906 1.00 76.25 202 HIS A N 1
ATOM 1572 C CA . HIS A 1 202 ? 17.259 9.718 -19.106 1.00 76.25 202 HIS A CA 1
ATOM 1573 C C . HIS A 1 202 ? 18.508 10.213 -19.863 1.00 76.25 202 HIS A C 1
ATOM 1575 O O . HIS A 1 202 ? 19.141 11.161 -19.414 1.00 76.25 202 HIS A O 1
ATOM 1581 N N . ASN A 1 203 ? 18.846 9.610 -21.007 1.00 78.19 203 ASN A N 1
ATOM 1582 C CA . ASN A 1 203 ? 19.949 10.031 -21.874 1.00 78.19 203 ASN A CA 1
ATOM 1583 C C . ASN A 1 203 ? 19.466 10.943 -23.022 1.00 78.19 203 ASN A C 1
ATOM 1585 O O . ASN A 1 203 ? 20.262 11.364 -23.855 1.00 78.19 203 ASN A O 1
ATOM 1589 N N . GLY A 1 204 ? 18.167 11.249 -23.091 1.00 83.19 204 GLY A N 1
ATOM 1590 C CA . GLY A 1 204 ? 17.566 12.072 -24.138 1.00 83.19 204 GLY A CA 1
ATOM 1591 C C . GLY A 1 204 ? 17.166 11.310 -25.404 1.00 83.19 204 GLY A C 1
ATOM 1592 O O . GLY A 1 204 ? 16.614 11.930 -26.316 1.00 83.19 204 GLY A O 1
ATOM 1593 N N . ASN A 1 205 ? 17.353 9.990 -25.473 1.00 86.38 205 ASN A N 1
ATOM 1594 C CA . ASN A 1 205 ? 16.955 9.203 -26.641 1.00 86.38 205 ASN A CA 1
ATOM 1595 C C . ASN A 1 205 ? 15.431 9.056 -26.702 1.00 86.38 205 ASN A C 1
ATOM 1597 O O . ASN A 1 205 ? 14.808 8.793 -25.672 1.00 86.38 205 ASN A O 1
ATOM 1601 N N . PRO A 1 206 ? 14.804 9.164 -27.885 1.00 90.38 206 PRO A N 1
ATOM 1602 C CA . PRO A 1 206 ? 13.364 8.991 -28.019 1.00 90.38 206 PRO A CA 1
ATOM 1603 C C . PRO A 1 206 ? 12.942 7.547 -27.716 1.00 90.38 206 PRO A C 1
ATOM 1605 O O . PRO A 1 206 ? 13.510 6.590 -28.243 1.00 90.38 206 PRO A O 1
ATOM 1608 N N . ILE A 1 207 ? 11.885 7.389 -26.921 1.00 90.44 207 ILE A N 1
ATOM 1609 C CA . ILE A 1 207 ? 11.333 6.082 -26.553 1.00 90.44 207 ILE A CA 1
ATOM 1610 C C . ILE A 1 207 ? 10.216 5.690 -27.523 1.00 90.44 207 ILE A C 1
ATOM 1612 O O . ILE A 1 207 ? 9.210 6.398 -27.681 1.00 90.44 207 ILE A O 1
ATOM 1616 N N . ARG A 1 208 ? 10.374 4.506 -28.124 1.00 87.69 208 ARG A N 1
ATOM 1617 C CA . ARG A 1 208 ? 9.390 3.847 -28.995 1.00 87.69 208 ARG A CA 1
ATOM 1618 C C . ARG A 1 208 ? 9.064 2.459 -28.448 1.00 87.69 208 ARG A C 1
ATOM 1620 O O . ARG A 1 208 ? 9.683 1.473 -28.832 1.00 87.69 208 ARG A O 1
ATOM 1627 N N . LEU A 1 209 ? 8.095 2.396 -27.540 1.00 90.12 209 LEU A N 1
ATOM 1628 C CA . LEU A 1 209 ? 7.630 1.150 -26.936 1.00 90.12 209 LEU A CA 1
ATOM 1629 C C . LEU A 1 209 ? 6.349 0.679 -27.637 1.00 90.12 209 LEU A C 1
ATOM 1631 O O . LEU A 1 209 ? 5.366 1.414 -27.670 1.00 90.12 209 LEU A O 1
ATOM 1635 N N . THR A 1 210 ? 6.370 -0.524 -28.212 1.00 89.56 210 THR A N 1
ATOM 1636 C CA . THR A 1 210 ? 5.271 -1.076 -29.033 1.00 89.56 210 THR A CA 1
ATOM 1637 C C . THR A 1 210 ? 4.418 -2.115 -28.307 1.00 89.56 210 THR A C 1
ATOM 1639 O O . THR A 1 210 ? 3.434 -2.599 -28.860 1.00 89.56 210 THR A O 1
ATOM 1642 N N . HIS A 1 211 ? 4.783 -2.478 -27.078 1.00 95.31 211 HIS A N 1
ATOM 1643 C CA . HIS A 1 211 ? 4.072 -3.491 -26.311 1.00 95.31 211 HIS A CA 1
ATOM 1644 C C . HIS A 1 211 ? 2.650 -3.035 -25.931 1.00 95.31 211 HIS A C 1
ATOM 1646 O O . HIS A 1 211 ? 2.495 -1.937 -25.401 1.00 95.31 211 HIS A O 1
ATOM 1652 N N . PRO A 1 212 ? 1.615 -3.869 -26.134 1.00 96.38 212 PRO A N 1
ATOM 1653 C CA . PRO A 1 212 ? 0.242 -3.544 -25.747 1.00 96.38 212 PRO A CA 1
ATOM 1654 C C . PRO A 1 212 ? -0.035 -3.724 -24.248 1.00 96.38 212 PRO A C 1
ATOM 1656 O O . PRO A 1 212 ? -0.951 -3.089 -23.727 1.00 96.38 212 PRO A O 1
ATOM 1659 N N . ASN A 1 213 ? 0.727 -4.575 -23.550 1.00 97.62 213 ASN A N 1
ATOM 1660 C CA . ASN A 1 213 ? 0.395 -5.034 -22.200 1.00 97.62 213 ASN A CA 1
ATOM 1661 C C . ASN A 1 213 ? 1.497 -4.691 -21.194 1.00 97.62 213 ASN A C 1
ATOM 1663 O O . ASN A 1 213 ? 2.677 -4.619 -21.542 1.00 97.62 213 ASN A O 1
ATOM 1667 N N . ALA A 1 214 ? 1.106 -4.508 -19.933 1.00 97.88 214 ALA A N 1
ATOM 1668 C CA . ALA A 1 214 ? 1.991 -4.251 -18.805 1.00 97.88 214 ALA A CA 1
ATOM 1669 C C . ALA A 1 214 ? 1.647 -5.177 -17.627 1.00 97.88 214 ALA A C 1
ATOM 1671 O O . ALA A 1 214 ? 0.516 -5.197 -17.142 1.00 97.88 214 ALA A O 1
ATOM 1672 N N . ILE A 1 215 ? 2.645 -5.912 -17.144 1.00 98.19 215 ILE A N 1
ATOM 1673 C CA . ILE A 1 215 ? 2.602 -6.730 -15.931 1.00 98.19 215 ILE A CA 1
ATOM 1674 C C . ILE A 1 215 ? 3.357 -5.963 -14.853 1.00 98.19 215 ILE A C 1
ATOM 1676 O O . ILE A 1 215 ? 4.540 -5.679 -15.001 1.00 98.19 215 ILE A O 1
ATOM 1680 N N . ILE A 1 216 ? 2.692 -5.619 -13.764 1.00 96.50 216 ILE A N 1
ATOM 1681 C CA . ILE A 1 216 ? 3.284 -4.909 -12.643 1.00 96.50 216 ILE A CA 1
ATOM 1682 C C . ILE A 1 216 ? 3.562 -5.927 -11.544 1.00 96.50 216 ILE A C 1
ATOM 1684 O O . ILE A 1 216 ? 2.650 -6.615 -11.085 1.00 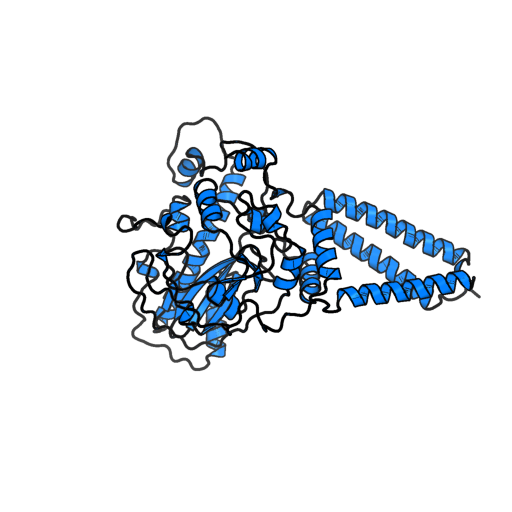96.50 216 ILE A O 1
ATOM 1688 N N . VAL A 1 217 ? 4.812 -5.991 -11.098 1.00 93.81 217 VAL A N 1
ATOM 1689 C CA . VAL A 1 217 ? 5.231 -6.792 -9.948 1.00 93.81 217 VAL A CA 1
ATOM 1690 C C . VAL A 1 217 ? 5.494 -5.868 -8.768 1.00 93.81 217 VAL A C 1
ATOM 1692 O O . VAL A 1 217 ? 6.197 -4.866 -8.889 1.00 93.81 217 VAL A O 1
ATOM 1695 N N . GLY A 1 218 ? 4.887 -6.184 -7.630 1.00 90.25 218 GLY A N 1
ATOM 1696 C CA . GLY A 1 218 ? 5.065 -5.479 -6.369 1.00 90.25 218 GLY A CA 1
ATOM 1697 C C . GLY A 1 218 ? 5.813 -6.353 -5.376 1.00 90.25 218 GLY A C 1
ATOM 1698 O O . GLY A 1 218 ? 5.473 -7.525 -5.197 1.00 90.25 218 GLY A O 1
ATOM 1699 N N . LYS A 1 219 ? 6.803 -5.773 -4.708 1.00 86.06 219 LYS A N 1
ATOM 1700 C CA . LYS A 1 219 ? 7.497 -6.372 -3.570 1.00 86.06 219 LYS A CA 1
ATOM 1701 C C . LYS A 1 219 ? 7.356 -5.452 -2.368 1.00 86.06 219 LYS A C 1
ATOM 1703 O O . LYS A 1 219 ? 7.365 -4.237 -2.543 1.00 86.06 219 LYS A O 1
ATOM 1708 N N . ASP A 1 220 ? 7.222 -6.002 -1.171 1.00 82.06 220 ASP A N 1
ATOM 1709 C CA . ASP A 1 220 ? 7.255 -5.242 0.073 1.00 82.06 220 ASP A CA 1
ATOM 1710 C C . ASP A 1 220 ? 8.570 -5.429 0.823 1.00 82.06 220 ASP A C 1
ATOM 1712 O O . ASP A 1 220 ? 9.261 -6.441 0.709 1.00 82.06 220 ASP A O 1
ATOM 1716 N N . ILE A 1 221 ? 8.908 -4.413 1.605 1.00 74.69 221 ILE A N 1
ATOM 1717 C CA . ILE A 1 221 ? 9.903 -4.514 2.666 1.00 74.69 221 ILE A CA 1
ATOM 1718 C C . ILE A 1 221 ? 9.184 -4.879 3.971 1.00 74.69 221 ILE A C 1
ATOM 1720 O O . ILE A 1 221 ? 8.008 -4.560 4.146 1.00 74.69 221 ILE A O 1
ATOM 1724 N N . ARG A 1 222 ? 9.855 -5.521 4.934 1.00 70.25 222 ARG A N 1
ATOM 1725 C CA . ARG A 1 222 ? 9.241 -5.774 6.249 1.00 70.25 222 ARG A CA 1
ATOM 1726 C C . ARG A 1 222 ? 8.778 -4.466 6.896 1.00 70.25 222 ARG A C 1
ATOM 1728 O O . ARG A 1 222 ? 9.508 -3.477 6.914 1.00 70.25 222 ARG A O 1
ATOM 1735 N N . TYR A 1 223 ? 7.594 -4.477 7.515 1.00 69.06 223 TYR A N 1
ATOM 1736 C CA . TYR A 1 223 ? 6.999 -3.266 8.100 1.00 69.06 223 TYR A CA 1
ATOM 1737 C C . TYR A 1 223 ? 7.912 -2.574 9.129 1.00 69.06 223 TYR A C 1
ATOM 1739 O O . TYR A 1 223 ? 7.901 -1.353 9.210 1.00 69.06 223 TYR A O 1
ATOM 1747 N N . LYS A 1 224 ? 8.723 -3.342 9.877 1.00 66.44 224 LYS A N 1
ATOM 1748 C CA . LYS A 1 224 ? 9.701 -2.835 10.862 1.00 66.44 224 LYS A CA 1
ATOM 1749 C C . LYS A 1 224 ? 10.936 -2.185 10.250 1.00 66.44 224 LYS A C 1
ATOM 1751 O O . LYS A 1 224 ? 11.677 -1.558 10.981 1.00 66.44 224 LYS A O 1
ATOM 1756 N N . LEU A 1 225 ? 11.188 -2.408 8.965 1.00 64.00 225 LEU A N 1
ATOM 1757 C CA . LEU A 1 225 ? 12.261 -1.748 8.223 1.00 64.00 225 LEU A CA 1
ATOM 1758 C C . LEU A 1 225 ? 11.724 -0.508 7.497 1.00 64.00 225 LEU A C 1
ATOM 1760 O O . LEU A 1 225 ? 12.437 0.473 7.346 1.00 64.00 225 LEU A O 1
ATOM 1764 N N . ALA A 1 226 ? 10.444 -0.536 7.105 1.00 58.38 226 ALA A N 1
ATOM 1765 C CA . ALA A 1 226 ? 9.710 0.647 6.656 1.00 58.38 226 ALA A CA 1
ATOM 1766 C C . ALA A 1 226 ? 9.331 1.590 7.811 1.00 58.38 226 ALA A C 1
ATOM 1768 O O . ALA A 1 226 ? 9.073 2.771 7.589 1.00 58.38 226 ALA A O 1
ATOM 1769 N N . ALA A 1 227 ? 9.252 1.066 9.036 1.00 51.41 227 ALA A N 1
ATOM 1770 C CA . ALA A 1 227 ? 9.144 1.828 10.268 1.00 51.41 227 ALA A CA 1
ATOM 1771 C C . ALA A 1 227 ? 10.561 2.080 10.800 1.00 51.41 227 ALA A C 1
ATOM 1773 O O . ALA A 1 227 ? 11.352 1.149 10.864 1.00 51.41 227 ALA A O 1
ATOM 1774 N N . PRO A 1 228 ? 10.910 3.298 11.201 1.00 47.38 228 PRO A N 1
ATOM 1775 C CA . PRO A 1 228 ? 12.216 3.542 11.790 1.00 47.38 228 PRO A CA 1
ATOM 1776 C C . PRO A 1 228 ? 12.256 2.875 13.162 1.00 47.38 228 PRO A C 1
ATOM 1778 O O . PRO A 1 228 ? 11.542 3.274 14.072 1.00 47.38 228 PRO A O 1
ATOM 1781 N N . SER A 1 229 ? 13.060 1.834 13.333 1.00 34.88 229 SER A N 1
ATOM 1782 C CA . SER A 1 229 ? 13.544 1.464 14.656 1.00 34.88 229 SER A CA 1
ATOM 1783 C C . SER A 1 229 ? 14.799 2.290 14.948 1.00 34.88 229 SER A C 1
ATOM 1785 O O . SER A 1 229 ? 15.874 1.893 14.513 1.00 34.88 229 SER A O 1
ATOM 1787 N N . ALA A 1 230 ? 14.619 3.378 15.710 1.00 30.98 230 ALA A N 1
ATOM 1788 C CA . ALA A 1 230 ? 15.638 4.131 16.469 1.00 30.98 230 ALA A CA 1
ATOM 1789 C C . ALA A 1 230 ? 16.670 4.996 15.689 1.00 30.98 230 ALA A C 1
ATOM 1791 O O . ALA A 1 230 ? 16.996 4.686 14.547 1.00 30.98 230 ALA A O 1
ATOM 1792 N N . PRO A 1 231 ? 17.262 6.014 16.361 1.00 34.12 231 PRO A N 1
ATOM 1793 C CA . PRO A 1 231 ? 16.817 7.413 16.556 1.00 34.12 231 PRO A CA 1
ATOM 1794 C C . PRO A 1 231 ? 17.448 8.370 15.491 1.00 34.12 231 PRO A C 1
ATOM 1796 O O . PRO A 1 231 ? 18.274 7.928 14.704 1.00 34.12 231 PRO A O 1
ATOM 1799 N N . LEU A 1 232 ? 17.022 9.625 15.238 1.00 43.28 232 LEU A N 1
ATOM 1800 C CA . LEU A 1 232 ? 17.192 10.876 16.026 1.00 43.28 232 LEU A CA 1
ATOM 1801 C C . LEU A 1 232 ? 18.571 10.991 16.743 1.00 43.28 232 LEU A C 1
ATOM 1803 O O . LEU A 1 232 ? 19.223 9.981 16.974 1.00 43.28 232 LEU A O 1
ATOM 1807 N N . PRO A 1 233 ? 18.945 12.152 17.298 1.00 30.16 233 PRO A N 1
ATOM 1808 C CA . PRO A 1 233 ? 19.925 13.155 16.838 1.00 30.16 233 PRO A CA 1
ATOM 1809 C C . PRO A 1 233 ? 21.395 12.697 16.857 1.00 30.16 233 PRO A C 1
ATOM 1811 O O . PRO A 1 233 ? 21.920 12.584 17.948 1.00 30.16 233 PRO A O 1
ATOM 1814 N N . TRP A 1 234 ? 22.092 12.584 15.723 1.00 31.38 234 TRP A N 1
ATOM 1815 C CA . TRP A 1 234 ? 23.557 12.752 15.631 1.00 31.38 234 TRP A CA 1
ATOM 1816 C C . TRP A 1 234 ? 23.912 13.097 14.184 1.00 31.38 234 TRP A C 1
ATOM 1818 O O . TRP A 1 234 ? 23.342 12.528 13.252 1.00 31.38 234 TRP A O 1
ATOM 1828 N N . GLU A 1 235 ? 24.839 14.032 14.004 1.00 31.56 235 GLU A N 1
ATOM 1829 C CA . GLU A 1 235 ? 25.310 14.533 12.707 1.00 31.56 235 GLU A CA 1
ATOM 1830 C C . GLU A 1 235 ? 26.112 13.497 11.894 1.00 31.56 235 GLU A C 1
ATOM 1832 O O . GLU A 1 235 ? 26.523 13.797 10.778 1.00 31.56 235 GLU A O 1
ATOM 1837 N N . GLU A 1 236 ? 26.275 12.259 12.375 1.00 33.88 236 GLU A N 1
ATOM 1838 C CA . GLU A 1 236 ? 27.287 11.344 11.823 1.00 33.88 236 GLU A CA 1
ATOM 1839 C C . GLU A 1 236 ? 26.791 9.966 11.344 1.00 33.88 236 GLU A C 1
ATOM 1841 O O . GLU A 1 236 ? 27.584 9.224 10.778 1.00 33.88 236 GLU A O 1
ATOM 1846 N N . LEU A 1 237 ? 25.506 9.591 11.477 1.00 30.02 237 LEU A N 1
ATOM 1847 C CA . LEU A 1 237 ? 25.097 8.201 11.152 1.00 30.02 237 LEU A CA 1
ATOM 1848 C C . LEU A 1 237 ? 24.141 8.008 9.963 1.00 30.02 237 LEU A C 1
ATOM 1850 O O . LEU A 1 237 ? 23.936 6.874 9.527 1.00 30.02 237 LEU A O 1
ATOM 1854 N N . TYR A 1 238 ? 23.554 9.071 9.405 1.00 34.12 238 TYR A N 1
ATOM 1855 C CA . TYR A 1 238 ? 22.583 8.924 8.306 1.00 34.12 238 TYR A CA 1
ATOM 1856 C C . TYR A 1 238 ? 22.665 9.992 7.202 1.00 34.12 238 TYR A C 1
ATOM 1858 O O . TYR A 1 238 ? 21.762 10.037 6.369 1.00 34.12 238 TYR A O 1
ATOM 1866 N N . SER A 1 239 ? 23.743 10.786 7.146 1.00 31.97 239 SER A N 1
ATOM 1867 C CA . SER A 1 239 ? 24.035 11.749 6.061 1.00 31.97 239 SER A CA 1
ATOM 1868 C C . SER A 1 239 ? 24.843 11.154 4.881 1.00 31.97 239 SER A C 1
ATOM 1870 O O . SER A 1 239 ? 25.116 11.806 3.873 1.00 31.97 239 SER A O 1
ATOM 1872 N N . SER A 1 240 ? 25.173 9.877 4.983 1.00 35.91 240 SER A N 1
ATOM 1873 C CA . SER A 1 240 ? 25.755 9.003 3.972 1.00 35.91 240 SER A CA 1
ATOM 1874 C C . SER A 1 240 ? 25.615 7.593 4.551 1.00 35.91 240 SER A C 1
ATOM 1876 O O . SER A 1 240 ? 25.314 7.422 5.733 1.00 35.91 240 SER A O 1
ATOM 1878 N N . ILE A 1 241 ? 25.778 6.531 3.766 1.00 41.78 241 ILE A N 1
ATOM 1879 C CA . ILE A 1 241 ? 26.222 5.288 4.412 1.00 41.78 241 ILE A CA 1
ATOM 1880 C C . ILE A 1 241 ? 27.579 5.674 5.015 1.00 41.78 241 ILE A C 1
ATOM 1882 O O . ILE A 1 241 ? 28.406 6.105 4.208 1.00 41.78 241 ILE A O 1
ATOM 1886 N N . PRO A 1 242 ? 27.798 5.595 6.348 1.00 44.94 242 PRO A N 1
ATOM 1887 C CA . PRO A 1 242 ? 29.097 5.921 6.930 1.00 44.94 242 PRO A CA 1
ATOM 1888 C C . PRO A 1 242 ? 30.176 5.236 6.099 1.00 44.94 242 PRO A C 1
ATOM 1890 O O . PRO A 1 242 ? 29.967 4.095 5.666 1.00 44.94 242 PRO A O 1
ATOM 1893 N N . GLU A 1 243 ? 31.253 5.939 5.764 1.00 40.91 243 GLU A N 1
ATOM 1894 C CA . GLU A 1 243 ? 32.251 5.447 4.812 1.00 40.91 243 GLU A CA 1
ATOM 1895 C C . GLU A 1 243 ? 32.769 4.062 5.240 1.00 40.91 243 GLU A C 1
ATOM 1897 O O . GLU A 1 243 ? 32.976 3.183 4.410 1.00 40.91 243 GLU A O 1
ATOM 1902 N N . GLU A 1 244 ? 32.799 3.813 6.548 1.00 47.31 244 GLU A N 1
ATOM 1903 C CA . GLU A 1 244 ? 33.117 2.564 7.236 1.00 47.31 244 GLU A CA 1
ATOM 1904 C C . GLU A 1 244 ? 32.110 1.439 6.950 1.00 47.31 244 GLU A C 1
ATOM 1906 O O . GLU A 1 244 ? 32.483 0.280 6.760 1.00 47.31 244 GLU A O 1
ATOM 1911 N N . LEU A 1 245 ? 30.819 1.769 6.894 1.00 48.34 245 LEU A N 1
ATOM 1912 C CA . LEU A 1 245 ? 29.734 0.842 6.579 1.00 48.34 245 LEU A CA 1
ATOM 1913 C C . LEU A 1 245 ? 29.651 0.580 5.073 1.00 48.34 245 LEU A C 1
ATOM 1915 O O . LEU A 1 245 ? 29.405 -0.554 4.667 1.00 48.34 245 LEU A O 1
ATOM 1919 N N . ALA A 1 246 ? 29.901 1.592 4.239 1.00 43.41 246 ALA A N 1
ATOM 1920 C CA . ALA A 1 246 ? 30.031 1.428 2.794 1.00 43.41 246 ALA A CA 1
ATOM 1921 C C . ALA A 1 246 ? 31.255 0.563 2.466 1.00 43.41 246 ALA A C 1
ATOM 1923 O O . ALA A 1 246 ? 31.185 -0.320 1.611 1.00 43.41 246 ALA A O 1
ATOM 1924 N N . ALA A 1 247 ? 32.351 0.749 3.201 1.00 42.56 247 ALA A N 1
ATOM 1925 C CA . ALA A 1 247 ? 33.550 -0.064 3.121 1.00 42.56 247 ALA A CA 1
ATOM 1926 C C . ALA A 1 247 ? 33.256 -1.515 3.554 1.00 42.56 247 ALA A C 1
ATOM 1928 O O . ALA A 1 247 ? 33.452 -2.436 2.761 1.00 42.56 247 ALA A O 1
ATOM 1929 N N . ALA A 1 248 ? 32.636 -1.734 4.721 1.00 44.34 248 ALA A N 1
ATOM 1930 C CA . ALA A 1 248 ? 32.252 -3.069 5.193 1.00 44.34 248 ALA A CA 1
ATOM 1931 C C . ALA A 1 248 ? 31.278 -3.801 4.246 1.00 44.34 248 ALA A C 1
ATOM 1933 O O . ALA A 1 248 ? 31.391 -5.010 4.041 1.00 44.34 248 ALA A O 1
ATOM 1934 N N . LEU A 1 249 ? 30.325 -3.081 3.646 1.00 42.25 249 LEU A N 1
ATOM 1935 C CA . LEU A 1 249 ? 29.374 -3.624 2.675 1.00 42.25 249 LEU A CA 1
ATOM 1936 C C . LEU A 1 249 ? 29.989 -3.885 1.292 1.00 42.25 249 LEU A C 1
ATOM 1938 O O . LEU A 1 249 ? 29.535 -4.795 0.600 1.00 42.25 249 LEU A O 1
ATOM 1942 N N . SER A 1 250 ? 31.021 -3.131 0.907 1.00 37.53 250 SER A N 1
ATOM 1943 C CA . SER A 1 250 ? 31.769 -3.303 -0.348 1.00 37.53 250 SER A CA 1
ATOM 1944 C C . SER A 1 250 ? 32.994 -4.219 -0.221 1.00 37.53 250 SER A C 1
ATOM 1946 O O . SER A 1 250 ? 33.692 -4.443 -1.209 1.00 37.53 250 SER A O 1
ATOM 1948 N N . GLY A 1 251 ? 33.272 -4.751 0.975 1.00 38.16 251 GLY A N 1
ATOM 1949 C CA . GLY A 1 251 ? 34.452 -5.578 1.250 1.00 38.16 251 GLY A CA 1
ATOM 1950 C C . GLY A 1 251 ? 35.768 -4.796 1.337 1.00 38.16 251 GLY A C 1
ATOM 1951 O O . GLY A 1 251 ? 36.837 -5.401 1.377 1.00 38.16 251 GLY A O 1
ATOM 1952 N N . ARG A 1 252 ? 35.716 -3.460 1.376 1.00 36.59 252 ARG A N 1
ATOM 1953 C CA . ARG A 1 252 ? 36.873 -2.592 1.628 1.00 36.59 252 ARG A CA 1
ATOM 1954 C C . ARG A 1 252 ? 37.027 -2.438 3.145 1.00 36.59 252 ARG A C 1
ATOM 1956 O O . ARG A 1 252 ? 36.083 -2.070 3.825 1.00 36.59 252 ARG A O 1
ATOM 1963 N N . MET A 1 253 ? 38.183 -2.749 3.725 1.00 39.50 253 MET A N 1
ATOM 1964 C CA . MET A 1 253 ? 38.420 -2.454 5.146 1.00 39.50 253 MET A CA 1
ATOM 1965 C C . MET A 1 253 ? 38.936 -1.025 5.295 1.00 39.50 253 MET A C 1
ATOM 1967 O O . MET A 1 253 ? 39.964 -0.693 4.708 1.00 39.50 253 MET A O 1
ATOM 1971 N N . ILE A 1 254 ? 38.284 -0.216 6.129 1.00 42.44 254 ILE A N 1
ATOM 1972 C CA . ILE A 1 254 ? 38.879 1.000 6.696 1.00 42.44 254 ILE A CA 1
ATOM 1973 C C . ILE A 1 254 ? 39.288 0.668 8.135 1.00 42.44 254 ILE A C 1
ATOM 1975 O O . ILE A 1 254 ? 38.543 0.014 8.867 1.00 42.44 254 ILE A O 1
ATOM 1979 N N . LYS A 1 255 ? 40.509 1.046 8.530 1.00 43.88 255 LYS A N 1
ATOM 1980 C CA . LYS A 1 255 ? 40.993 0.890 9.909 1.00 43.88 255 LYS A CA 1
ATOM 1981 C C . LYS A 1 255 ? 40.330 1.947 10.798 1.00 43.88 255 LYS A C 1
ATOM 1983 O O . LYS A 1 255 ? 40.850 3.051 10.901 1.00 43.88 255 LYS A O 1
ATOM 1988 N N . THR A 1 256 ? 39.242 1.594 11.474 1.00 45.00 256 THR A N 1
ATOM 1989 C CA . THR A 1 256 ? 38.652 2.384 12.571 1.00 45.00 256 THR A CA 1
ATOM 1990 C C . THR A 1 256 ? 38.152 1.475 13.703 1.00 45.00 256 THR A C 1
ATOM 1992 O O . THR A 1 256 ? 37.961 0.272 13.524 1.00 45.00 256 THR A O 1
ATOM 1995 N N . SER A 1 257 ? 38.048 2.037 14.913 1.00 47.25 257 SER A N 1
ATOM 1996 C CA . SER A 1 257 ? 37.917 1.323 16.196 1.00 47.25 257 SER A CA 1
ATOM 1997 C C . SER A 1 257 ? 36.485 0.985 16.639 1.00 47.25 257 SER A C 1
ATOM 1999 O O . SER A 1 257 ? 36.326 0.283 17.638 1.00 47.25 257 SER A O 1
ATOM 2001 N N . GLU A 1 258 ? 35.446 1.440 15.934 1.00 49.22 258 GLU A N 1
ATOM 2002 C CA . GLU A 1 258 ? 34.042 1.192 16.302 1.00 49.22 258 GLU A CA 1
ATOM 2003 C C . GLU A 1 258 ? 33.418 0.040 15.499 1.00 49.22 258 GLU A C 1
ATOM 2005 O O . GLU A 1 258 ? 33.456 0.003 14.270 1.00 49.22 258 GLU A O 1
ATOM 2010 N N . LYS A 1 259 ? 32.833 -0.939 16.203 1.00 53.62 259 LYS A N 1
ATOM 2011 C CA . LYS A 1 259 ? 32.188 -2.111 15.591 1.00 53.62 259 LYS A CA 1
ATOM 2012 C C . LYS A 1 259 ? 30.695 -1.861 15.395 1.00 53.62 259 LYS A C 1
ATOM 2014 O O . LYS A 1 259 ? 29.956 -1.747 16.368 1.00 53.62 259 LYS A O 1
ATOM 2019 N N . ILE A 1 260 ? 30.240 -1.897 14.145 1.00 54.97 260 ILE A N 1
ATOM 2020 C CA . ILE A 1 260 ? 28.812 -1.845 13.806 1.00 54.97 260 ILE A CA 1
ATOM 2021 C C . ILE A 1 260 ? 28.124 -3.141 14.277 1.00 54.97 260 ILE A C 1
ATOM 2023 O O . ILE A 1 260 ? 28.595 -4.236 13.942 1.00 54.97 260 ILE A O 1
ATOM 2027 N N . PRO A 1 261 ? 27.001 -3.073 15.018 1.00 63.78 261 PRO A N 1
ATOM 2028 C CA . PRO A 1 261 ? 26.268 -4.261 15.437 1.00 63.78 261 PRO A CA 1
ATOM 2029 C C . PRO A 1 261 ? 25.803 -5.104 14.239 1.00 63.78 261 PRO A C 1
ATOM 2031 O O . PRO A 1 261 ? 25.159 -4.609 13.313 1.00 63.78 261 PRO A O 1
ATOM 2034 N N . ALA A 1 262 ? 26.035 -6.420 14.280 1.00 67.44 262 ALA A N 1
ATOM 2035 C CA . ALA A 1 262 ? 25.693 -7.334 13.179 1.00 67.44 262 ALA A CA 1
ATOM 2036 C C . ALA A 1 262 ? 24.207 -7.278 12.761 1.00 67.44 262 ALA A C 1
ATOM 2038 O O . ALA A 1 262 ? 23.869 -7.442 11.590 1.00 67.44 262 ALA A O 1
ATOM 2039 N N . LYS A 1 263 ? 23.310 -7.009 13.715 1.00 64.06 263 LYS A N 1
ATOM 2040 C CA . LYS A 1 263 ? 21.868 -6.885 13.470 1.00 64.06 263 LYS A CA 1
ATOM 2041 C C . LYS A 1 263 ? 21.508 -5.653 12.635 1.00 64.06 263 LYS A C 1
ATOM 2043 O O . LYS A 1 263 ? 20.597 -5.717 11.815 1.00 64.06 263 LYS A O 1
ATOM 2048 N N . GLU A 1 264 ? 22.207 -4.542 12.835 1.00 61.03 264 GLU A N 1
ATOM 2049 C CA . GLU A 1 264 ? 21.995 -3.314 12.062 1.00 61.03 264 GLU A CA 1
ATOM 2050 C C . GLU A 1 264 ? 22.521 -3.471 10.639 1.00 61.03 264 GLU A C 1
ATOM 2052 O O . GLU A 1 264 ? 21.856 -3.070 9.682 1.00 61.03 264 GLU A O 1
ATOM 2057 N N . LEU A 1 265 ? 23.659 -4.157 10.497 1.00 61.69 265 LEU A N 1
ATOM 2058 C CA . LEU A 1 265 ? 24.210 -4.534 9.203 1.00 61.69 265 LEU A CA 1
ATOM 2059 C C . LEU A 1 265 ? 23.236 -5.409 8.399 1.00 61.69 265 LEU A C 1
ATOM 2061 O O . LEU A 1 265 ? 23.041 -5.170 7.207 1.00 61.69 265 LEU A O 1
ATOM 2065 N N . GLU A 1 266 ? 22.596 -6.395 9.032 1.00 64.88 266 GLU A N 1
ATOM 2066 C CA . GLU A 1 266 ? 21.614 -7.251 8.353 1.00 64.88 266 GLU A CA 1
ATOM 2067 C C . GLU A 1 266 ? 20.337 -6.488 7.977 1.00 64.88 266 GLU A C 1
ATOM 2069 O O . GLU A 1 266 ? 19.871 -6.595 6.843 1.00 64.88 266 GLU A O 1
ATOM 2074 N N . ASN A 1 267 ? 19.807 -5.650 8.878 1.00 61.97 267 ASN A N 1
ATOM 2075 C CA . ASN A 1 267 ? 18.658 -4.788 8.575 1.00 61.97 267 ASN A CA 1
ATOM 2076 C C . ASN A 1 267 ? 18.937 -3.874 7.377 1.00 61.97 267 ASN A C 1
ATOM 2078 O O . ASN A 1 267 ? 18.067 -3.669 6.529 1.00 61.97 267 ASN A O 1
ATOM 2082 N N . LEU A 1 268 ? 20.155 -3.335 7.295 1.00 61.00 268 LEU A N 1
ATOM 2083 C CA . LEU A 1 268 ? 20.574 -2.533 6.160 1.00 61.00 268 LEU A CA 1
ATOM 2084 C C . LEU A 1 268 ? 20.623 -3.366 4.881 1.00 61.00 268 LEU A C 1
ATOM 2086 O O . LEU A 1 268 ? 19.984 -2.991 3.901 1.00 61.00 268 LEU A O 1
ATOM 2090 N N . LYS A 1 269 ? 21.326 -4.504 4.886 1.00 62.00 269 LYS A N 1
ATOM 2091 C CA . LYS A 1 269 ? 21.394 -5.404 3.723 1.00 62.00 269 LYS A CA 1
ATOM 2092 C C . LYS A 1 269 ? 20.008 -5.758 3.203 1.00 62.00 269 LYS A C 1
ATOM 2094 O O . LYS A 1 269 ? 19.800 -5.754 1.994 1.00 62.00 269 LYS A O 1
ATOM 2099 N N . GLU A 1 270 ? 19.056 -6.018 4.089 1.00 65.06 270 GLU A N 1
ATOM 2100 C CA . GLU A 1 270 ? 17.685 -6.325 3.699 1.00 65.06 270 GLU A CA 1
ATOM 2101 C C . GLU A 1 270 ? 16.963 -5.139 3.047 1.00 65.06 270 GLU A C 1
ATOM 2103 O O . GLU A 1 270 ? 16.359 -5.304 1.988 1.00 65.06 270 GLU A O 1
ATOM 2108 N N . THR A 1 271 ? 17.081 -3.934 3.612 1.00 64.12 271 THR A N 1
ATOM 2109 C CA . THR A 1 271 ? 16.539 -2.711 2.999 1.00 64.12 271 THR A CA 1
ATOM 2110 C C . THR A 1 271 ? 17.136 -2.461 1.615 1.00 64.12 271 THR A C 1
ATOM 2112 O O . THR A 1 271 ? 16.420 -2.098 0.684 1.00 64.12 271 THR A O 1
ATOM 2115 N N . MET A 1 272 ? 18.435 -2.705 1.443 1.00 62.31 272 MET A N 1
ATOM 2116 C CA . MET A 1 272 ? 19.098 -2.542 0.149 1.00 62.31 272 MET A CA 1
ATOM 2117 C C . MET A 1 272 ? 18.690 -3.631 -0.854 1.00 62.31 272 MET A C 1
ATOM 2119 O O . MET A 1 272 ? 18.440 -3.330 -2.023 1.00 62.31 272 MET A O 1
ATOM 2123 N N . ARG A 1 273 ? 18.559 -4.891 -0.408 1.00 63.88 273 ARG A N 1
ATOM 2124 C CA . ARG A 1 273 ? 18.036 -5.993 -1.232 1.00 63.88 273 ARG A CA 1
ATOM 2125 C C . ARG A 1 273 ? 16.641 -5.656 -1.746 1.00 63.88 273 ARG A C 1
ATOM 2127 O O . ARG A 1 273 ? 16.431 -5.751 -2.952 1.00 63.88 273 ARG A O 1
ATOM 2134 N N . PHE A 1 274 ? 15.749 -5.159 -0.890 1.00 64.69 274 PHE A N 1
ATOM 2135 C CA . PHE A 1 274 ? 14.387 -4.772 -1.268 1.00 64.69 274 PHE A CA 1
ATOM 2136 C C . PHE A 1 274 ? 14.332 -3.871 -2.513 1.00 64.69 274 PHE A C 1
ATOM 2138 O O . PHE A 1 274 ? 13.567 -4.149 -3.440 1.00 64.69 274 PHE A O 1
ATOM 2145 N N . PHE A 1 275 ? 15.172 -2.833 -2.582 1.00 62.88 275 PHE A N 1
ATOM 2146 C CA . PHE A 1 275 ? 15.178 -1.920 -3.730 1.00 62.88 275 PHE A CA 1
ATOM 2147 C C . PHE A 1 275 ? 15.634 -2.572 -5.038 1.00 62.88 275 PHE A C 1
ATOM 2149 O O . PHE A 1 275 ? 15.267 -2.126 -6.123 1.00 62.88 275 PHE A O 1
ATOM 2156 N N . SER A 1 276 ? 16.417 -3.638 -4.939 1.00 65.81 276 SER A N 1
ATOM 2157 C CA . SER A 1 276 ? 17.027 -4.300 -6.085 1.00 65.81 276 SER A CA 1
ATOM 2158 C C . SER A 1 276 ? 16.259 -5.533 -6.572 1.00 65.81 276 SER A C 1
ATOM 2160 O O . SER A 1 276 ? 16.232 -5.845 -7.764 1.00 65.81 276 SER A O 1
ATOM 2162 N N . GLU A 1 277 ? 15.566 -6.208 -5.661 1.00 68.00 277 GLU A N 1
ATOM 2163 C CA . GLU A 1 277 ? 14.855 -7.451 -5.935 1.00 68.00 277 GLU A CA 1
ATOM 2164 C C . GLU A 1 277 ? 13.644 -7.258 -6.849 1.00 68.00 277 GLU A C 1
ATOM 2166 O O . GLU A 1 277 ? 13.375 -8.132 -7.667 1.00 68.00 277 GLU A O 1
ATOM 2171 N N . GLY A 1 278 ? 12.952 -6.114 -6.782 1.00 70.56 278 GLY A N 1
ATOM 2172 C CA . GLY A 1 278 ? 11.849 -5.816 -7.706 1.00 70.56 278 GLY A CA 1
ATOM 2173 C C . GLY A 1 278 ? 12.303 -5.778 -9.172 1.00 70.56 278 GLY A C 1
ATOM 2174 O O . GLY A 1 278 ? 11.645 -6.346 -10.045 1.00 70.56 278 GLY A O 1
ATOM 2175 N N . GLY A 1 279 ? 13.470 -5.176 -9.433 1.00 77.25 279 GLY A N 1
ATOM 2176 C CA . GLY A 1 279 ? 14.094 -5.171 -10.760 1.00 77.25 279 GLY A CA 1
ATOM 2177 C C . GLY A 1 279 ? 14.513 -6.572 -11.204 1.00 77.25 279 GLY A C 1
ATOM 2178 O O . GLY A 1 279 ? 14.203 -6.974 -12.325 1.00 77.25 279 GLY A O 1
ATOM 2179 N N . LYS A 1 280 ? 15.123 -7.354 -10.301 1.00 78.12 280 LYS A N 1
ATOM 2180 C CA . LYS A 1 280 ? 15.477 -8.759 -10.561 1.00 78.12 280 LYS A CA 1
ATOM 2181 C C . LYS A 1 280 ? 14.253 -9.583 -10.969 1.00 78.12 280 LYS A C 1
ATOM 2183 O O . LYS A 1 280 ? 14.280 -10.214 -12.019 1.00 78.12 280 LYS A O 1
ATOM 2188 N N . THR A 1 281 ? 13.170 -9.542 -10.191 1.00 84.44 281 THR A N 1
ATOM 2189 C CA . THR A 1 281 ? 11.934 -10.281 -10.494 1.00 84.44 281 THR A CA 1
ATOM 2190 C C . THR A 1 281 ? 11.370 -9.901 -11.865 1.00 84.44 281 THR A C 1
ATOM 2192 O O . THR A 1 281 ? 11.005 -10.783 -12.639 1.00 84.44 281 THR A O 1
ATOM 2195 N N . ALA A 1 282 ? 11.344 -8.608 -12.206 1.00 89.25 282 ALA A N 1
ATOM 2196 C CA . ALA A 1 282 ? 10.871 -8.155 -13.514 1.00 89.25 282 ALA A CA 1
ATOM 2197 C C . ALA A 1 282 ? 11.764 -8.645 -14.668 1.00 89.25 282 ALA A C 1
ATOM 2199 O O . ALA A 1 282 ? 11.252 -9.057 -15.707 1.00 89.25 282 ALA A O 1
ATOM 2200 N N . VAL A 1 283 ? 13.088 -8.631 -14.495 1.00 86.69 283 VAL A N 1
ATOM 2201 C CA . VAL A 1 283 ? 14.047 -9.106 -15.507 1.00 86.69 283 VAL A CA 1
ATOM 2202 C C . VAL A 1 283 ? 13.914 -10.607 -15.750 1.00 86.69 283 VAL A C 1
ATOM 2204 O O . VAL A 1 283 ? 13.832 -11.033 -16.902 1.00 86.69 283 VAL A O 1
ATOM 2207 N N . GLU A 1 284 ? 13.838 -11.398 -14.681 1.00 88.00 284 GLU A N 1
ATOM 2208 C CA . GLU A 1 284 ? 13.649 -12.848 -14.772 1.00 88.00 284 GLU A CA 1
ATOM 2209 C C . GLU A 1 284 ? 12.314 -13.196 -15.444 1.00 88.00 284 GLU A C 1
ATOM 2211 O O . GLU A 1 284 ? 12.270 -14.029 -16.351 1.00 88.00 284 GLU A O 1
ATOM 2216 N N . LEU A 1 285 ? 11.240 -12.487 -15.083 1.00 93.88 285 LEU A N 1
ATOM 2217 C CA . LEU A 1 285 ? 9.928 -12.669 -15.696 1.00 93.88 285 LEU A CA 1
ATOM 2218 C C . LEU A 1 285 ? 9.926 -12.284 -17.182 1.00 93.88 285 LEU A C 1
ATOM 2220 O O . LEU A 1 285 ? 9.362 -13.000 -18.007 1.00 93.88 285 LEU A O 1
ATOM 2224 N N . ALA A 1 286 ? 10.583 -11.181 -17.551 1.00 94.25 286 ALA A N 1
ATOM 2225 C CA . ALA A 1 286 ? 10.723 -10.789 -18.950 1.00 94.25 286 ALA A CA 1
ATOM 2226 C C . ALA A 1 286 ? 11.502 -11.844 -19.751 1.00 94.25 286 ALA A C 1
ATOM 2228 O O . ALA A 1 286 ? 11.117 -12.163 -20.876 1.00 94.25 286 ALA A O 1
ATOM 2229 N N . ARG A 1 287 ? 12.558 -12.435 -19.173 1.00 92.12 287 ARG A N 1
ATOM 2230 C CA . ARG A 1 287 ? 13.296 -13.535 -19.811 1.00 92.12 287 ARG A CA 1
ATOM 2231 C C . ARG A 1 287 ? 12.418 -14.770 -19.995 1.00 92.12 287 ARG A C 1
ATOM 2233 O O . ARG A 1 287 ? 12.436 -15.344 -21.079 1.00 92.12 287 ARG A O 1
ATOM 2240 N N . PHE A 1 288 ? 11.632 -15.134 -18.983 1.00 94.12 288 PHE A N 1
ATOM 2241 C CA . PHE A 1 288 ? 10.677 -16.239 -19.070 1.00 94.12 288 PHE A CA 1
ATOM 2242 C C . PHE A 1 288 ? 9.686 -16.036 -20.225 1.00 94.12 288 PHE A C 1
ATOM 2244 O O . PHE A 1 288 ? 9.523 -16.919 -21.061 1.00 94.12 288 PHE A O 1
ATOM 2251 N N . ILE A 1 289 ? 9.096 -14.841 -20.341 1.00 96.44 289 ILE A N 1
ATOM 2252 C CA . ILE A 1 289 ? 8.145 -14.519 -21.417 1.00 96.44 289 ILE A CA 1
ATOM 2253 C C . ILE A 1 289 ? 8.811 -14.562 -22.798 1.00 96.44 289 ILE A C 1
ATOM 2255 O O . ILE A 1 289 ? 8.230 -15.096 -23.744 1.00 96.44 289 ILE A O 1
ATOM 2259 N N . ARG A 1 290 ? 10.054 -14.079 -22.913 1.00 95.75 290 ARG A N 1
ATOM 2260 C CA . ARG A 1 290 ? 10.839 -14.208 -24.150 1.00 95.75 290 ARG A CA 1
ATOM 2261 C C . ARG A 1 290 ? 11.110 -15.657 -24.527 1.00 95.75 290 ARG A C 1
ATOM 2263 O O . ARG A 1 290 ? 11.020 -15.970 -25.709 1.00 95.75 290 ARG A O 1
ATOM 2270 N N . GLY A 1 291 ? 11.355 -16.532 -23.553 1.00 94.75 291 GLY A N 1
ATOM 2271 C CA . GLY A 1 291 ? 11.475 -17.979 -23.769 1.00 94.75 291 GLY A CA 1
ATOM 2272 C C . GLY A 1 291 ? 10.193 -18.641 -24.288 1.00 94.75 291 GLY A C 1
ATOM 2273 O O . GLY A 1 291 ? 10.249 -19.726 -24.846 1.00 94.75 291 GLY A O 1
ATOM 2274 N N . MET A 1 292 ? 9.037 -17.981 -24.166 1.00 95.25 292 MET A N 1
ATOM 2275 C CA . MET A 1 292 ? 7.784 -18.429 -24.785 1.00 95.25 292 MET A CA 1
ATOM 2276 C C . MET A 1 292 ? 7.575 -17.879 -26.212 1.00 95.25 292 MET A C 1
ATOM 2278 O O . MET A 1 292 ? 6.511 -18.088 -26.800 1.00 95.25 292 MET A O 1
ATOM 2282 N N . GLY A 1 293 ? 8.539 -17.125 -26.752 1.00 96.00 293 GLY A N 1
ATOM 2283 C CA . GLY A 1 293 ? 8.468 -16.475 -28.067 1.00 96.00 293 GLY A CA 1
ATOM 2284 C C . GLY A 1 293 ? 7.644 -15.178 -28.108 1.00 96.00 293 GLY A C 1
ATOM 2285 O O . GLY A 1 293 ? 7.161 -14.767 -29.171 1.00 96.00 293 GLY A O 1
ATOM 2286 N N . TYR A 1 294 ? 7.465 -14.517 -26.960 1.00 96.12 294 TYR A N 1
ATOM 2287 C CA . TYR A 1 294 ? 6.792 -13.217 -26.845 1.00 96.12 294 TYR A CA 1
ATOM 2288 C C . TYR A 1 294 ? 7.788 -12.121 -26.473 1.00 96.12 294 TYR A C 1
ATOM 2290 O O . TYR A 1 294 ? 8.675 -12.315 -25.644 1.00 96.12 294 TYR A O 1
ATOM 2298 N N . SER A 1 295 ? 7.661 -10.952 -27.091 1.00 95.44 295 SER A N 1
ATOM 2299 C CA . SER A 1 295 ? 8.509 -9.811 -26.769 1.00 95.44 295 SER A CA 1
ATOM 2300 C C . SER A 1 295 ? 8.196 -9.332 -25.354 1.00 95.44 295 SER A C 1
ATOM 2302 O O . SER A 1 295 ? 7.032 -9.159 -24.990 1.00 95.44 295 SER A O 1
ATOM 2304 N N . ALA A 1 296 ? 9.230 -9.131 -24.536 1.00 95.50 296 ALA A N 1
ATOM 2305 C CA . ALA A 1 296 ? 9.073 -8.621 -23.181 1.00 95.50 296 ALA A CA 1
ATOM 2306 C C . ALA A 1 296 ? 10.284 -7.804 -22.722 1.00 95.50 296 ALA A C 1
ATOM 2308 O O . ALA A 1 296 ? 11.434 -8.166 -22.996 1.00 95.50 296 ALA A O 1
ATOM 2309 N N . ARG A 1 297 ? 10.015 -6.718 -21.989 1.00 92.94 297 ARG A N 1
ATOM 2310 C CA . ARG A 1 297 ? 11.013 -5.768 -21.472 1.00 92.94 297 ARG A CA 1
ATOM 2311 C C . ARG A 1 297 ? 10.701 -5.404 -20.028 1.00 92.94 297 ARG A C 1
ATOM 2313 O O . ARG A 1 297 ? 9.567 -5.054 -19.715 1.00 92.94 297 ARG A O 1
ATOM 2320 N N . ALA A 1 298 ? 11.711 -5.458 -19.165 1.00 90.56 298 ALA A N 1
ATOM 2321 C CA . ALA A 1 298 ? 11.590 -5.044 -17.770 1.00 90.56 298 ALA A CA 1
ATOM 2322 C C . ALA A 1 298 ? 11.870 -3.540 -17.592 1.00 90.56 298 ALA A C 1
ATOM 2324 O O . ALA A 1 298 ? 12.733 -2.969 -18.255 1.00 90.56 298 ALA A O 1
ATOM 2325 N N . HIS A 1 299 ? 11.159 -2.916 -16.659 1.00 88.88 299 HIS A N 1
ATOM 2326 C CA . HIS A 1 299 ? 11.205 -1.496 -16.333 1.00 88.88 299 HIS A CA 1
ATOM 2327 C C . HIS A 1 299 ? 11.223 -1.322 -14.810 1.00 88.88 299 HIS A C 1
ATOM 2329 O O . HIS A 1 299 ? 10.302 -1.746 -14.108 1.00 88.88 299 HIS A O 1
ATOM 2335 N N . TYR A 1 300 ? 12.279 -0.706 -14.295 1.00 81.69 300 TYR A N 1
ATOM 2336 C CA . TYR A 1 300 ? 12.522 -0.503 -12.867 1.00 81.69 300 TYR A CA 1
ATOM 2337 C C . TYR A 1 300 ? 13.521 0.643 -12.697 1.00 81.69 300 TYR A C 1
ATOM 2339 O O . TYR A 1 300 ? 14.409 0.808 -13.536 1.00 81.69 300 TYR A O 1
ATOM 2347 N N . SER A 1 301 ? 13.403 1.410 -11.608 1.00 72.62 301 SER A N 1
ATOM 2348 C CA . SER A 1 301 ? 14.302 2.537 -11.301 1.00 72.62 301 SER A CA 1
ATOM 2349 C C . SER A 1 301 ? 14.561 3.437 -12.536 1.00 72.62 301 SER A C 1
ATOM 2351 O O . SER A 1 301 ? 13.640 3.682 -13.322 1.00 72.62 301 SER A O 1
ATOM 2353 N N . ARG A 1 302 ? 15.809 3.879 -12.761 1.00 70.38 302 ARG A N 1
ATOM 2354 C CA . ARG A 1 302 ? 16.242 4.656 -13.940 1.00 70.38 302 ARG A CA 1
ATOM 2355 C C . ARG A 1 302 ? 16.009 3.949 -15.283 1.00 70.38 302 ARG A C 1
ATOM 2357 O O . ARG A 1 302 ? 15.831 4.599 -16.311 1.00 70.38 302 ARG A O 1
ATOM 2364 N N . TRP A 1 303 ? 16.004 2.618 -15.298 1.00 75.19 303 TRP A N 1
ATOM 2365 C CA . TRP A 1 303 ? 15.881 1.804 -16.513 1.00 75.19 303 TRP A CA 1
ATOM 2366 C C . TRP A 1 303 ? 14.435 1.660 -17.013 1.00 75.19 303 TRP A C 1
ATOM 2368 O O . TRP A 1 303 ? 14.161 0.820 -17.876 1.00 75.19 303 TRP A O 1
ATOM 2378 N N . SER A 1 304 ? 13.515 2.466 -16.480 1.00 84.50 304 SER A N 1
ATOM 2379 C CA . SER A 1 304 ? 12.111 2.504 -16.870 1.00 84.50 304 SER A CA 1
ATOM 2380 C C . SER A 1 304 ? 11.853 3.444 -18.049 1.00 84.50 304 SER A C 1
ATOM 2382 O O . SER A 1 304 ? 12.325 4.574 -18.082 1.00 84.50 304 SER A O 1
ATOM 2384 N N . GLU A 1 305 ? 11.021 2.994 -18.984 1.00 90.38 305 GLU A N 1
ATOM 2385 C CA . GLU A 1 305 ? 10.485 3.811 -20.086 1.00 90.38 305 GLU A CA 1
ATOM 2386 C C . GLU A 1 305 ? 9.021 4.198 -19.839 1.00 90.38 305 GLU A C 1
ATOM 2388 O O . GLU A 1 305 ? 8.386 4.863 -20.658 1.00 90.38 305 GLU A O 1
ATOM 2393 N N . VAL A 1 306 ? 8.482 3.771 -18.695 1.00 91.31 306 VAL A N 1
ATOM 2394 C CA . VAL A 1 306 ? 7.081 3.922 -18.319 1.00 91.31 306 VAL A CA 1
ATOM 2395 C C . VAL A 1 306 ? 6.946 4.474 -16.901 1.00 91.31 306 VAL A C 1
ATOM 2397 O O . VAL A 1 306 ? 7.790 4.254 -16.028 1.00 91.31 306 VAL A O 1
ATOM 2400 N N . GLN A 1 307 ? 5.844 5.165 -16.637 1.00 88.81 307 GLN A N 1
ATOM 2401 C CA . GLN A 1 307 ? 5.469 5.604 -15.299 1.00 88.81 307 GLN A CA 1
ATOM 2402 C C . GLN A 1 307 ? 4.837 4.434 -14.533 1.00 88.81 307 GLN A C 1
ATOM 2404 O O . GLN A 1 307 ? 3.719 4.011 -14.822 1.00 88.81 307 GLN A O 1
ATOM 2409 N N . ILE A 1 308 ? 5.552 3.924 -13.528 1.00 90.00 308 ILE A N 1
ATOM 2410 C CA . ILE A 1 308 ? 5.170 2.708 -12.790 1.00 90.00 308 ILE A CA 1
ATOM 2411 C C . ILE A 1 308 ? 3.905 2.922 -11.946 1.00 90.00 308 ILE A C 1
ATOM 2413 O O . ILE A 1 308 ? 2.988 2.105 -11.982 1.00 90.00 308 ILE A O 1
ATOM 2417 N N . VAL A 1 309 ? 3.832 4.036 -11.209 1.00 89.75 309 VAL A N 1
ATOM 2418 C CA . VAL A 1 309 ? 2.725 4.328 -10.280 1.00 89.75 309 VAL A CA 1
ATOM 2419 C C . VAL A 1 309 ? 1.342 4.301 -10.954 1.00 89.75 309 VAL A C 1
ATOM 2421 O O . VAL A 1 309 ? 0.469 3.574 -10.481 1.00 89.75 309 VAL A O 1
ATOM 2424 N N . PRO A 1 310 ? 1.090 5.036 -12.054 1.00 89.25 310 PRO A N 1
ATOM 2425 C CA . PRO A 1 310 ? -0.227 5.006 -12.686 1.00 89.25 310 PRO A CA 1
ATOM 2426 C C . PRO A 1 310 ? -0.578 3.638 -13.296 1.00 89.25 310 PRO A C 1
ATOM 2428 O O . PRO A 1 310 ? -1.741 3.237 -13.238 1.00 89.25 310 PRO A O 1
ATOM 2431 N N . LEU A 1 311 ? 0.402 2.882 -13.808 1.00 92.69 311 LEU A N 1
ATOM 2432 C CA . LEU A 1 311 ? 0.177 1.516 -14.300 1.00 92.69 311 LEU A CA 1
ATOM 2433 C C . LEU A 1 311 ? -0.208 0.555 -13.170 1.00 92.69 311 LEU A C 1
ATOM 2435 O O . LEU A 1 311 ? -1.139 -0.229 -13.325 1.00 92.69 311 LEU A O 1
ATOM 2439 N N . ALA A 1 312 ? 0.445 0.657 -12.014 1.00 93.06 312 ALA A N 1
ATOM 2440 C CA . ALA A 1 312 ? 0.120 -0.138 -10.834 1.00 93.06 312 ALA A CA 1
ATOM 2441 C C . ALA A 1 312 ? -1.298 0.149 -10.305 1.00 93.06 312 ALA A C 1
ATOM 2443 O O . ALA A 1 312 ? -2.001 -0.777 -9.899 1.00 93.06 312 ALA A O 1
ATOM 2444 N N . ILE A 1 313 ? -1.759 1.405 -10.374 1.00 91.69 313 ILE A N 1
ATOM 2445 C CA . ILE A 1 313 ? -3.148 1.761 -10.040 1.00 91.69 313 ILE A CA 1
ATOM 2446 C C . ILE A 1 313 ? -4.125 1.161 -11.063 1.00 91.69 313 ILE A C 1
ATOM 2448 O O . ILE A 1 313 ? -5.114 0.540 -10.666 1.00 91.69 313 ILE A O 1
ATOM 2452 N N . LYS A 1 314 ? -3.839 1.282 -12.372 1.00 91.94 314 LYS A N 1
ATOM 2453 C CA . LYS A 1 314 ? -4.654 0.661 -13.438 1.00 91.94 314 LYS A CA 1
ATOM 2454 C C . LYS A 1 314 ? -4.757 -0.856 -13.282 1.00 91.94 314 LYS A C 1
ATOM 2456 O O . LYS A 1 314 ? -5.821 -1.415 -13.523 1.00 91.94 314 LYS A O 1
ATOM 2461 N N . ALA A 1 315 ? -3.678 -1.491 -12.840 1.00 94.75 315 ALA A N 1
ATOM 2462 C CA . ALA A 1 315 ? -3.588 -2.922 -12.579 1.00 94.75 315 ALA A CA 1
ATOM 2463 C C . ALA A 1 315 ? -4.190 -3.362 -11.228 1.00 94.75 315 ALA A C 1
ATOM 2465 O O . ALA A 1 315 ? -4.056 -4.523 -10.852 1.00 94.75 315 ALA A O 1
ATOM 2466 N N . GLY A 1 316 ? -4.826 -2.457 -10.474 1.00 93.38 316 GLY A N 1
ATOM 2467 C CA . GLY A 1 316 ? -5.524 -2.815 -9.237 1.00 93.38 316 GLY A CA 1
ATOM 2468 C C . GLY A 1 316 ? -4.626 -3.078 -8.031 1.00 93.38 316 GLY A C 1
ATOM 2469 O O . GLY A 1 316 ? -5.086 -3.662 -7.053 1.00 93.38 316 GLY A O 1
ATOM 2470 N N . LEU A 1 317 ? -3.363 -2.646 -8.052 1.00 93.06 317 LEU A N 1
ATOM 2471 C CA . LEU A 1 317 ? -2.437 -2.914 -6.947 1.00 93.06 317 LEU A CA 1
ATOM 2472 C C . LEU A 1 317 ? -2.636 -1.996 -5.734 1.00 93.06 317 LEU A C 1
ATOM 2474 O O . LEU A 1 317 ? -2.167 -2.317 -4.645 1.00 93.06 317 LEU A O 1
ATOM 2478 N N . GLY A 1 318 ? -3.357 -0.886 -5.881 1.00 92.94 318 GLY A N 1
ATOM 2479 C CA . GLY A 1 318 ? -3.715 -0.002 -4.773 1.00 92.94 318 GLY A CA 1
ATOM 2480 C C . GLY A 1 318 ? -4.207 1.362 -5.243 1.00 92.94 318 GLY A C 1
ATOM 2481 O O . GLY A 1 318 ? -4.443 1.575 -6.433 1.00 92.94 318 GLY A O 1
ATOM 2482 N N . GLU A 1 319 ? -4.333 2.300 -4.306 1.00 92.25 319 GLU A N 1
ATOM 2483 C CA . GLU A 1 319 ? -4.696 3.693 -4.590 1.00 92.25 319 GLU A CA 1
ATOM 2484 C C . GLU A 1 319 ? -3.546 4.647 -4.243 1.00 92.25 319 GLU A C 1
ATOM 2486 O O . GLU A 1 319 ? -2.780 4.421 -3.305 1.00 92.25 319 GLU A O 1
ATOM 2491 N N . LEU A 1 320 ? -3.441 5.750 -4.988 1.00 91.94 320 LEU A N 1
ATOM 2492 C CA . LEU A 1 320 ? -2.455 6.798 -4.725 1.00 91.94 320 LEU A CA 1
ATOM 2493 C C . LEU A 1 320 ? -2.751 7.519 -3.402 1.00 91.94 320 LEU A C 1
ATOM 2495 O O . LEU A 1 320 ? -3.860 8.014 -3.179 1.00 91.94 320 LEU A O 1
ATOM 2499 N N . ALA A 1 321 ? -1.730 7.642 -2.560 1.00 93.56 321 ALA A N 1
ATOM 2500 C CA . ALA A 1 321 ? -1.800 8.323 -1.276 1.00 93.56 321 ALA A CA 1
ATOM 2501 C C . ALA A 1 321 ? -1.165 9.722 -1.301 1.00 93.56 321 ALA A C 1
ATOM 2503 O O . ALA A 1 321 ? -0.492 10.125 -2.251 1.00 93.56 321 ALA A O 1
ATOM 2504 N N . ARG A 1 322 ? -1.355 10.476 -0.209 1.00 94.38 322 ARG A N 1
ATOM 2505 C CA . ARG A 1 322 ? -0.797 11.831 -0.030 1.00 94.38 322 ARG A CA 1
ATOM 2506 C C . ARG A 1 322 ? 0.724 11.886 -0.157 1.00 94.38 322 ARG A C 1
ATOM 2508 O O . ARG A 1 322 ? 1.245 12.858 -0.687 1.00 94.38 322 ARG A O 1
ATOM 2515 N N . ASN A 1 323 ? 1.420 10.863 0.330 1.00 91.56 323 ASN A N 1
ATOM 2516 C CA . ASN A 1 323 ? 2.875 10.749 0.242 1.00 91.56 323 ASN A CA 1
ATOM 2517 C C . ASN A 1 323 ? 3.368 10.283 -1.140 1.00 91.56 323 ASN A C 1
ATOM 2519 O O . ASN A 1 323 ? 4.553 10.015 -1.281 1.00 91.56 323 ASN A O 1
ATOM 2523 N N . GLY A 1 324 ? 2.486 10.172 -2.144 1.00 90.06 324 GLY A N 1
ATOM 2524 C CA . GLY A 1 324 ? 2.852 9.821 -3.522 1.00 90.06 324 GLY A CA 1
ATOM 2525 C C . GLY A 1 324 ? 3.087 8.334 -3.747 1.00 90.06 324 GLY A C 1
ATOM 2526 O O . GLY A 1 324 ? 3.260 7.916 -4.890 1.00 90.06 324 GLY A O 1
ATOM 2527 N N . MET A 1 325 ? 3.038 7.538 -2.680 1.00 90.12 325 MET A N 1
ATOM 2528 C CA . MET A 1 325 ? 3.125 6.087 -2.746 1.00 90.12 325 MET A CA 1
ATOM 2529 C C . MET A 1 325 ? 1.758 5.487 -3.068 1.00 90.12 325 MET A C 1
ATOM 2531 O O . MET A 1 325 ? 0.707 6.090 -2.825 1.00 90.12 325 MET A O 1
ATOM 2535 N N . ILE A 1 326 ? 1.775 4.265 -3.587 1.00 91.81 326 ILE A N 1
ATOM 2536 C CA . ILE A 1 326 ? 0.575 3.441 -3.699 1.00 91.81 326 ILE A CA 1
ATOM 2537 C C . ILE A 1 326 ? 0.358 2.768 -2.355 1.00 91.81 326 ILE A C 1
ATOM 2539 O O . ILE A 1 326 ? 1.258 2.099 -1.851 1.00 91.81 326 ILE A O 1
ATOM 2543 N N . ILE A 1 327 ? -0.833 2.939 -1.789 1.00 92.81 327 ILE A N 1
ATOM 2544 C CA . ILE A 1 327 ? -1.256 2.174 -0.623 1.00 92.81 327 ILE A CA 1
ATOM 2545 C C . ILE A 1 327 ? -2.062 0.975 -1.097 1.00 92.81 327 ILE A C 1
ATOM 2547 O O . ILE A 1 327 ? -3.100 1.111 -1.749 1.00 92.81 327 ILE A O 1
ATOM 2551 N N . ASN A 1 328 ? -1.553 -0.196 -0.735 1.00 90.38 328 ASN A N 1
ATOM 2552 C CA . ASN A 1 328 ? -2.226 -1.473 -0.874 1.00 90.38 328 ASN A CA 1
ATOM 2553 C C . ASN A 1 328 ? -2.812 -1.931 0.480 1.00 90.38 328 ASN A C 1
ATOM 2555 O O . ASN A 1 328 ? -2.330 -1.532 1.539 1.00 90.38 328 ASN A O 1
ATOM 2559 N N . ASP A 1 329 ? -3.829 -2.789 0.451 1.00 82.12 329 ASP A N 1
ATOM 2560 C CA . ASP A 1 329 ? -4.481 -3.357 1.637 1.00 82.12 329 ASP A CA 1
ATOM 2561 C C . ASP A 1 329 ? -3.582 -4.300 2.460 1.00 82.12 329 ASP A C 1
ATOM 2563 O O . ASP A 1 329 ? -3.717 -4.343 3.681 1.00 82.12 329 ASP A O 1
ATOM 2567 N N . LYS A 1 330 ? -2.641 -5.000 1.816 1.00 82.56 330 LYS A N 1
ATOM 2568 C CA . LYS A 1 330 ? -1.684 -5.935 2.441 1.00 82.56 330 LYS A CA 1
ATOM 2569 C C . LYS A 1 330 ? -0.327 -5.302 2.713 1.00 82.56 330 LYS A C 1
ATOM 2571 O O . LYS A 1 330 ? 0.280 -5.512 3.763 1.00 82.56 330 LYS A O 1
ATOM 2576 N N . MET A 1 331 ? 0.186 -4.545 1.746 1.00 85.81 331 MET A N 1
ATOM 2577 C CA . MET A 1 331 ? 1.521 -3.952 1.839 1.00 85.81 331 MET A CA 1
ATOM 2578 C C . MET A 1 331 ? 1.492 -2.523 2.374 1.00 85.81 331 MET A C 1
ATOM 2580 O O . MET A 1 331 ? 2.545 -1.998 2.674 1.00 85.81 331 MET A O 1
ATOM 2584 N N . GLY A 1 332 ? 0.357 -1.839 2.507 1.00 90.06 332 GLY A N 1
ATOM 2585 C CA . GLY A 1 332 ? 0.385 -0.413 2.844 1.00 90.06 332 GLY A CA 1
ATOM 2586 C C . GLY A 1 332 ? 1.234 0.392 1.835 1.00 90.06 332 GLY A C 1
ATOM 2587 O O . GLY A 1 332 ? 1.222 0.061 0.649 1.00 90.06 332 GLY A O 1
ATOM 2588 N N . PRO A 1 333 ? 1.986 1.426 2.268 1.00 90.31 333 PRO A N 1
ATOM 2589 C CA . PRO A 1 333 ? 2.824 2.260 1.392 1.00 90.31 333 PRO A CA 1
ATOM 2590 C C . PRO A 1 333 ? 4.255 1.735 1.172 1.00 90.31 333 PRO A C 1
ATOM 2592 O O . PRO A 1 333 ? 5.072 2.434 0.580 1.00 90.31 333 PRO A O 1
ATOM 2595 N N . ARG A 1 334 ? 4.598 0.550 1.690 1.00 85.81 334 ARG A N 1
ATOM 2596 C CA . ARG A 1 334 ? 5.971 -0.010 1.709 1.00 85.81 334 ARG A CA 1
ATOM 2597 C C . ARG A 1 334 ? 6.269 -0.915 0.502 1.00 85.81 334 ARG A C 1
ATOM 2599 O O . ARG A 1 334 ? 7.126 -1.791 0.576 1.00 85.81 334 ARG A O 1
ATOM 2606 N N . GLY A 1 335 ? 5.523 -0.728 -0.587 1.00 83.75 335 GLY A N 1
ATOM 2607 C CA . GLY A 1 335 ? 5.701 -1.457 -1.838 1.00 83.75 335 GLY A CA 1
ATOM 2608 C C . GLY A 1 335 ? 6.703 -0.773 -2.767 1.00 83.75 335 GLY A C 1
ATOM 2609 O O . GLY A 1 335 ? 6.607 0.432 -3.001 1.00 83.75 335 GLY A O 1
ATOM 2610 N N . SER A 1 336 ? 7.624 -1.551 -3.329 1.00 83.38 336 SER A N 1
ATOM 2611 C CA . SER A 1 336 ? 8.396 -1.198 -4.521 1.00 83.38 336 SER A CA 1
ATOM 2612 C C . SER A 1 336 ? 7.810 -1.942 -5.715 1.00 83.38 336 SER A C 1
ATOM 2614 O O . SER A 1 336 ? 7.435 -3.111 -5.604 1.00 83.38 336 SER A O 1
ATOM 2616 N N . PHE A 1 337 ? 7.704 -1.260 -6.851 1.00 88.69 337 PHE A N 1
ATOM 2617 C CA . PHE A 1 337 ? 7.042 -1.784 -8.038 1.00 88.69 337 PHE A CA 1
ATOM 2618 C C . PHE A 1 337 ? 7.983 -1.749 -9.238 1.00 88.69 337 PHE A C 1
ATOM 2620 O O . PHE A 1 337 ? 8.712 -0.778 -9.441 1.00 88.69 337 PHE A O 1
ATOM 2627 N N . ALA A 1 338 ? 7.920 -2.793 -10.055 1.00 90.81 338 ALA A N 1
ATOM 2628 C CA . ALA A 1 338 ? 8.555 -2.871 -11.364 1.00 90.81 338 ALA A CA 1
ATOM 2629 C C . ALA A 1 338 ? 7.519 -3.309 -12.406 1.00 90.81 338 ALA A C 1
ATOM 2631 O O . ALA A 1 338 ? 6.478 -3.871 -12.063 1.00 90.81 338 ALA A O 1
ATOM 2632 N N . VAL A 1 339 ? 7.785 -3.030 -13.679 1.00 94.81 339 VAL A N 1
ATOM 2633 C CA . VAL A 1 339 ? 6.869 -3.336 -14.785 1.00 94.81 339 VAL A CA 1
ATOM 2634 C C . VAL A 1 339 ? 7.575 -4.205 -15.811 1.00 94.81 339 VAL A C 1
ATOM 2636 O O . VAL A 1 339 ? 8.724 -3.957 -16.149 1.00 94.81 339 VAL A O 1
ATOM 2639 N N . VAL A 1 340 ? 6.882 -5.195 -16.352 1.00 96.44 340 VAL A N 1
ATOM 2640 C CA . VAL A 1 340 ? 7.268 -5.911 -17.563 1.00 96.44 340 VAL A CA 1
ATOM 2641 C C . VAL A 1 340 ? 6.256 -5.566 -18.640 1.00 96.44 340 VAL A C 1
ATOM 2643 O O . VAL A 1 340 ? 5.077 -5.876 -18.492 1.00 96.44 340 VAL A O 1
ATOM 2646 N N . THR A 1 341 ? 6.683 -4.904 -19.710 1.00 97.56 341 THR A N 1
ATOM 2647 C CA . THR A 1 341 ? 5.816 -4.706 -20.877 1.00 97.56 341 THR A CA 1
ATOM 2648 C C . THR A 1 341 ? 6.003 -5.845 -21.862 1.00 97.56 341 THR A C 1
ATOM 2650 O O . THR A 1 341 ? 7.114 -6.359 -21.992 1.00 97.56 341 THR A O 1
ATOM 2653 N N . THR A 1 342 ? 4.926 -6.271 -22.521 1.00 97.25 342 THR A N 1
ATOM 2654 C CA . THR A 1 342 ? 4.945 -7.438 -23.412 1.00 97.25 342 THR A CA 1
ATOM 2655 C C . THR A 1 342 ? 3.826 -7.419 -24.458 1.00 97.25 342 THR A C 1
ATOM 2657 O O . THR A 1 342 ? 2.831 -6.711 -24.294 1.00 97.25 342 THR A O 1
ATOM 2660 N N . ASP A 1 343 ? 3.993 -8.199 -25.529 1.00 96.50 343 ASP A N 1
ATOM 2661 C CA . ASP A 1 343 ? 2.952 -8.555 -26.505 1.00 96.50 343 ASP A CA 1
ATOM 2662 C C . ASP A 1 343 ? 2.227 -9.880 -26.193 1.00 96.50 343 ASP A C 1
ATOM 2664 O O . ASP A 1 343 ? 1.371 -10.306 -26.967 1.00 96.50 343 ASP A O 1
ATOM 2668 N N . LEU A 1 344 ? 2.525 -10.517 -25.055 1.00 96.31 344 LEU A N 1
ATOM 2669 C CA . LEU A 1 344 ? 1.827 -11.710 -24.573 1.00 96.31 344 LEU A CA 1
ATOM 2670 C C . LEU A 1 344 ? 0.338 -11.403 -24.309 1.00 96.31 344 LEU A C 1
ATOM 2672 O O . LEU A 1 344 ? 0.065 -10.473 -23.544 1.00 96.31 344 LEU A O 1
ATOM 2676 N N . PRO A 1 345 ? -0.625 -12.154 -24.882 1.00 95.75 345 PRO A N 1
ATOM 2677 C CA . PRO A 1 345 ? -2.052 -11.926 -24.650 1.00 95.75 345 PRO A CA 1
ATOM 2678 C C . PRO A 1 345 ? -2.436 -12.326 -23.218 1.00 95.75 345 PRO A C 1
ATOM 2680 O O . PRO A 1 345 ? -2.175 -13.448 -22.780 1.00 95.75 345 PRO A O 1
ATOM 2683 N N . LEU A 1 346 ? -3.014 -11.385 -22.467 1.00 96.50 346 LEU A N 1
ATOM 2684 C CA . LEU A 1 346 ? -3.269 -11.508 -21.030 1.00 96.50 346 LEU A CA 1
ATOM 2685 C C . LEU A 1 346 ? -4.617 -10.889 -20.649 1.00 96.50 346 LEU A C 1
ATOM 2687 O O . LEU A 1 346 ? -5.069 -9.923 -21.260 1.00 96.50 346 LEU A O 1
ATOM 2691 N N . VAL A 1 347 ? -5.210 -11.397 -19.569 1.00 97.62 347 VAL A N 1
ATOM 2692 C CA . VAL A 1 347 ? -6.439 -10.863 -18.972 1.00 97.62 347 VAL A CA 1
ATOM 2693 C C . VAL A 1 347 ? -6.091 -9.760 -17.972 1.00 97.62 347 VAL A C 1
ATOM 2695 O O . VAL A 1 347 ? -5.251 -9.943 -17.091 1.00 97.62 347 VAL A O 1
ATOM 2698 N N . PHE A 1 348 ? -6.749 -8.607 -18.097 1.00 97.81 348 PHE A N 1
ATOM 2699 C CA . PHE A 1 348 ? -6.440 -7.427 -17.289 1.00 97.81 348 PHE A CA 1
ATOM 2700 C C . PHE A 1 348 ? -7.195 -7.391 -15.958 1.00 97.81 348 PHE A C 1
ATOM 2702 O O . PHE A 1 348 ? -8.391 -7.683 -15.878 1.00 97.81 348 PHE A O 1
ATOM 2709 N N . ASP A 1 349 ? -6.487 -6.946 -14.926 1.00 96.94 349 ASP A N 1
ATOM 2710 C CA . ASP A 1 349 ? -7.034 -6.609 -13.622 1.00 96.94 349 ASP A CA 1
ATOM 2711 C C . ASP A 1 349 ? -7.731 -5.239 -13.652 1.00 96.94 349 ASP A C 1
ATOM 2713 O O . ASP A 1 349 ? -7.603 -4.452 -14.596 1.00 96.94 349 ASP A O 1
ATOM 2717 N N . LYS A 1 350 ? -8.507 -4.952 -12.600 1.00 91.69 350 LYS A N 1
ATOM 2718 C CA . LYS A 1 350 ? -9.280 -3.711 -12.471 1.00 91.69 350 LYS A CA 1
ATOM 2719 C C . LYS A 1 350 ? -8.792 -2.883 -11.282 1.00 91.69 350 LYS A C 1
ATOM 2721 O O . LYS A 1 350 ? -8.450 -3.466 -10.254 1.00 91.69 350 LYS A O 1
ATOM 2726 N N . PRO A 1 351 ? -8.834 -1.540 -11.373 1.00 90.81 351 PRO A N 1
ATOM 2727 C CA . PRO A 1 351 ? -8.548 -0.664 -10.243 1.00 90.81 351 PRO A CA 1
ATOM 2728 C C . PRO A 1 351 ? -9.376 -1.011 -9.001 1.00 90.81 351 PRO A C 1
ATOM 2730 O O . PRO A 1 351 ? -10.559 -1.350 -9.099 1.00 90.81 351 PRO A O 1
ATOM 2733 N N . VAL A 1 352 ? -8.761 -0.866 -7.829 1.00 89.62 352 VAL A N 1
ATOM 2734 C CA . VAL A 1 352 ? -9.394 -1.103 -6.523 1.00 89.62 352 VAL A CA 1
ATOM 2735 C C . VAL A 1 352 ? -9.837 0.207 -5.873 1.00 89.62 352 VAL A C 1
ATOM 2737 O O . VAL A 1 352 ? -9.327 1.278 -6.194 1.00 89.62 352 VAL A O 1
ATOM 2740 N N . LYS A 1 353 ? -10.786 0.123 -4.935 1.00 86.88 353 LYS A N 1
ATOM 2741 C CA . LYS A 1 353 ? -11.291 1.272 -4.171 1.00 86.88 353 LYS A CA 1
ATOM 2742 C C . LYS A 1 353 ? -11.173 1.000 -2.677 1.00 86.88 353 LYS A C 1
ATOM 2744 O O . LYS A 1 353 ? -12.045 0.367 -2.087 1.00 86.88 353 LYS A O 1
ATOM 2749 N N . LEU A 1 354 ? -10.092 1.487 -2.083 1.00 89.25 354 LEU A N 1
ATOM 2750 C CA . LEU A 1 354 ? -9.712 1.268 -0.687 1.00 89.25 354 LEU A CA 1
ATOM 2751 C C . LEU A 1 354 ? -10.055 2.471 0.213 1.00 89.25 354 LEU A C 1
ATOM 2753 O O . LEU A 1 354 ? -9.938 2.378 1.430 1.00 89.25 354 LEU A O 1
ATOM 2757 N N . GLY A 1 355 ? -10.507 3.595 -0.353 1.00 89.94 355 GLY A N 1
ATOM 2758 C CA . GLY A 1 355 ? -10.846 4.802 0.409 1.00 89.94 355 GLY A CA 1
ATOM 2759 C C . GLY A 1 355 ? -9.617 5.588 0.875 1.00 89.94 355 GLY A C 1
ATOM 2760 O O . GLY A 1 355 ? -9.702 6.370 1.826 1.00 89.94 355 GLY A O 1
ATOM 2761 N N . ILE A 1 356 ? -8.466 5.400 0.216 1.00 92.31 356 ILE A N 1
ATOM 2762 C CA . ILE A 1 356 ? -7.196 6.021 0.627 1.00 92.31 356 ILE A CA 1
ATOM 2763 C C . ILE A 1 356 ? -7.266 7.538 0.533 1.00 92.31 356 ILE A C 1
ATOM 2765 O O . ILE A 1 356 ? -6.805 8.239 1.431 1.00 92.31 356 ILE A O 1
ATOM 2769 N N . LYS A 1 357 ? -7.879 8.068 -0.526 1.00 90.00 357 LYS A N 1
ATOM 2770 C CA . LYS A 1 357 ? -8.000 9.514 -0.732 1.00 90.00 357 LYS A CA 1
ATOM 2771 C C . LYS A 1 357 ? -8.797 10.173 0.395 1.00 90.00 357 LYS A C 1
ATOM 2773 O O . LYS A 1 357 ? -8.373 11.179 0.966 1.00 90.00 357 LYS A O 1
ATOM 2778 N N . GLU A 1 358 ? -9.952 9.597 0.702 1.00 90.38 358 GLU A N 1
ATOM 2779 C CA . GLU A 1 358 ? -10.851 9.966 1.795 1.00 90.38 358 GLU A CA 1
ATOM 2780 C C . GLU A 1 358 ? -10.125 9.981 3.148 1.00 90.38 358 GLU A C 1
ATOM 2782 O O . GLU A 1 358 ? -10.185 10.976 3.879 1.00 90.38 358 GLU A O 1
ATOM 2787 N N . PHE A 1 359 ? -9.347 8.935 3.427 1.00 93.56 359 PHE A N 1
ATOM 2788 C CA . PHE A 1 359 ? -8.525 8.842 4.629 1.00 93.56 359 PHE A CA 1
ATOM 2789 C C . PHE A 1 359 ? -7.392 9.883 4.656 1.00 93.56 359 PHE A C 1
ATOM 2791 O O . PHE A 1 359 ? -7.216 10.608 5.638 1.00 93.56 359 PHE A O 1
ATOM 2798 N N . CYS A 1 360 ? -6.645 10.029 3.557 1.00 94.38 360 CYS A N 1
ATOM 2799 C CA . CYS A 1 360 ? -5.532 10.972 3.425 1.00 94.38 360 CYS A CA 1
ATOM 2800 C C . CYS A 1 360 ? -5.960 12.440 3.557 1.00 94.38 360 CYS A C 1
ATOM 2802 O O . CYS A 1 360 ? -5.146 13.271 3.975 1.00 94.38 360 CYS A O 1
ATOM 2804 N N . ASN A 1 361 ? -7.209 12.784 3.223 1.00 91.12 361 ASN A N 1
ATOM 2805 C CA . ASN A 1 361 ? -7.761 14.125 3.439 1.00 91.12 361 ASN A CA 1
ATOM 2806 C C . ASN A 1 361 ? -7.848 14.498 4.928 1.00 91.12 361 ASN A C 1
ATOM 2808 O O . ASN A 1 361 ? -7.720 15.679 5.254 1.00 91.12 361 ASN A O 1
ATOM 2812 N N . ILE A 1 362 ? -8.016 13.507 5.808 1.00 93.25 362 ILE A N 1
ATOM 2813 C CA . ILE A 1 362 ? -8.099 13.688 7.263 1.00 93.25 362 ILE A CA 1
ATOM 2814 C C . ILE A 1 362 ? -6.724 13.505 7.917 1.00 93.25 362 ILE A C 1
ATOM 2816 O O . ILE A 1 362 ? -6.311 14.352 8.698 1.00 93.25 362 ILE A O 1
ATOM 2820 N N . CYS A 1 363 ? -6.005 12.430 7.576 1.00 94.94 363 CYS A N 1
ATOM 2821 C CA . CYS A 1 363 ? -4.828 11.968 8.316 1.00 94.94 363 CYS A CA 1
ATOM 2822 C C . CYS A 1 363 ? -3.650 12.955 8.345 1.00 94.94 363 CYS A C 1
ATOM 2824 O O . CYS A 1 363 ? -3.167 13.272 9.422 1.00 94.94 363 CYS A O 1
ATOM 2826 N N . LYS A 1 364 ? -3.153 13.391 7.178 1.00 94.94 364 LYS A N 1
ATOM 2827 C CA . LYS A 1 364 ? -2.010 14.324 6.995 1.00 94.94 364 LYS A CA 1
ATOM 2828 C C . LYS A 1 364 ? -0.677 13.990 7.708 1.00 94.94 364 LYS A C 1
ATOM 2830 O O . LYS A 1 364 ? 0.307 14.676 7.449 1.00 94.94 364 LYS A O 1
ATOM 2835 N N . LYS A 1 365 ? -0.587 12.899 8.470 1.00 92.31 365 LYS A N 1
ATOM 2836 C CA . LYS A 1 365 ? 0.581 12.497 9.274 1.00 92.31 365 LYS A CA 1
ATOM 2837 C C . LYS A 1 365 ? 1.901 12.436 8.497 1.00 92.31 365 LYS A C 1
ATOM 2839 O O . LYS A 1 365 ? 2.914 12.942 8.957 1.00 92.31 365 LYS A O 1
ATOM 2844 N N . CYS A 1 366 ? 1.894 11.927 7.264 1.00 92.38 366 CYS A N 1
ATOM 2845 C CA . CYS A 1 366 ? 3.104 11.901 6.435 1.00 92.38 366 CYS A CA 1
ATOM 2846 C C . CYS A 1 366 ? 3.645 13.304 6.089 1.00 92.38 366 CYS A C 1
ATOM 2848 O O . CYS A 1 366 ? 4.850 13.459 5.929 1.00 92.38 366 CYS A O 1
ATOM 2850 N N . ALA A 1 367 ? 2.778 14.318 5.973 1.00 93.12 367 ALA A N 1
ATOM 2851 C CA . ALA A 1 367 ? 3.190 15.705 5.744 1.00 93.12 367 ALA A CA 1
ATOM 2852 C C . ALA A 1 367 ? 3.749 16.345 7.023 1.00 93.12 367 ALA A C 1
ATOM 2854 O O . ALA A 1 367 ? 4.741 17.071 6.979 1.00 93.12 367 ALA A O 1
ATOM 2855 N N . GLU A 1 368 ? 3.161 16.018 8.176 1.00 88.88 368 GLU A N 1
ATOM 2856 C CA . GLU A 1 368 ? 3.669 16.424 9.490 1.00 88.88 368 GLU A CA 1
ATOM 2857 C C . GLU A 1 368 ? 5.074 15.858 9.741 1.00 88.88 368 GLU A C 1
ATOM 2859 O O . GLU A 1 368 ? 5.958 16.584 10.190 1.00 88.88 368 GLU A O 1
ATOM 2864 N N . TYR A 1 369 ? 5.299 14.597 9.372 1.00 83.56 369 TYR A N 1
ATOM 2865 C CA . TYR A 1 369 ? 6.528 13.856 9.662 1.00 83.56 369 TYR A CA 1
ATOM 2866 C C . TYR A 1 369 ? 7.607 14.022 8.580 1.00 83.56 369 TYR A C 1
ATOM 2868 O O . TYR A 1 369 ? 8.733 13.572 8.757 1.00 83.56 369 TYR A O 1
ATOM 2876 N N . CYS A 1 370 ? 7.295 14.672 7.455 1.00 84.56 370 CYS A N 1
ATOM 2877 C CA . CYS A 1 370 ? 8.277 14.956 6.414 1.00 84.56 370 CYS A CA 1
ATOM 2878 C C . CYS A 1 370 ? 9.323 15.971 6.928 1.00 84.56 370 CYS A C 1
ATOM 2880 O O . CYS A 1 370 ? 8.928 17.095 7.262 1.00 84.56 370 CYS A O 1
ATOM 2882 N N . PRO A 1 371 ? 10.629 15.628 6.955 1.00 77.19 371 PRO A N 1
ATOM 2883 C CA . PRO A 1 371 ? 11.670 16.519 7.476 1.00 77.19 371 PRO A CA 1
ATOM 2884 C C . PRO A 1 371 ? 11.812 17.818 6.671 1.00 77.19 371 PRO A C 1
ATOM 2886 O O . PRO A 1 371 ? 12.017 18.877 7.248 1.00 77.19 371 PRO A O 1
ATOM 2889 N N . THR A 1 372 ? 11.623 17.750 5.350 1.00 80.69 372 THR A N 1
ATOM 2890 C CA . THR A 1 372 ? 11.753 18.893 4.426 1.00 80.69 372 THR A CA 1
ATOM 2891 C C . THR A 1 372 ? 10.423 19.502 3.991 1.00 80.69 372 THR A C 1
ATOM 2893 O O . THR A 1 372 ? 10.386 20.371 3.122 1.00 80.69 372 THR A O 1
ATOM 2896 N N . LYS A 1 373 ? 9.304 19.031 4.560 1.00 88.75 373 LYS A N 1
ATOM 2897 C CA . LYS A 1 373 ? 7.942 19.477 4.209 1.00 88.75 373 LYS A CA 1
ATOM 2898 C C . LYS A 1 373 ? 7.637 19.416 2.704 1.00 88.75 373 LYS A C 1
ATOM 2900 O O . LYS A 1 373 ? 6.825 20.183 2.197 1.00 88.75 373 LYS A O 1
ATOM 2905 N N . ALA A 1 374 ? 8.227 18.443 2.009 1.00 89.69 374 ALA A N 1
ATOM 2906 C CA . ALA A 1 374 ? 7.994 18.189 0.589 1.00 89.69 374 ALA A CA 1
ATOM 2907 C C . ALA A 1 374 ? 6.561 17.713 0.273 1.00 89.69 374 ALA A C 1
ATOM 2909 O O . ALA A 1 374 ? 6.099 17.806 -0.864 1.00 89.69 374 ALA A O 1
ATOM 2910 N N . ILE A 1 375 ? 5.845 17.175 1.267 1.00 94.75 375 ILE A N 1
ATOM 2911 C CA . ILE A 1 375 ? 4.493 16.633 1.097 1.00 94.75 375 ILE A CA 1
ATOM 2912 C C . ILE A 1 375 ? 3.453 17.706 1.463 1.00 94.75 375 ILE A C 1
ATOM 2914 O O . ILE A 1 375 ? 3.456 18.191 2.596 1.00 94.75 375 ILE A O 1
ATOM 2918 N N . PRO A 1 376 ? 2.499 18.037 0.573 1.00 93.81 376 PRO A N 1
ATOM 2919 C CA . PRO A 1 376 ? 1.524 19.092 0.830 1.00 93.81 376 PRO A CA 1
ATOM 2920 C C . PRO A 1 376 ? 0.463 18.682 1.866 1.00 93.81 376 PRO A C 1
ATOM 2922 O O . PRO A 1 376 ? -0.033 17.551 1.871 1.00 93.81 376 PRO A O 1
ATOM 2925 N N . PHE A 1 377 ? 0.014 19.644 2.681 1.00 94.00 377 PHE A N 1
ATOM 2926 C CA . PHE A 1 377 ? -1.102 19.487 3.635 1.00 94.00 377 PHE A CA 1
ATOM 2927 C C . PHE A 1 377 ? -2.490 19.643 2.991 1.00 94.00 377 PHE A C 1
ATOM 2929 O O . PHE A 1 377 ? -3.499 19.193 3.547 1.00 94.00 377 PHE A O 1
ATOM 2936 N N . GLY A 1 378 ? -2.546 20.285 1.821 1.00 89.88 378 GLY A N 1
ATOM 2937 C CA . GLY A 1 378 ? -3.777 20.670 1.135 1.00 89.88 378 GLY A CA 1
ATOM 2938 C C . GLY A 1 378 ? -4.563 19.517 0.504 1.00 89.88 378 GLY A C 1
ATOM 2939 O O . GLY A 1 378 ? -4.257 18.328 0.667 1.00 89.88 378 GLY A O 1
ATOM 2940 N N . LYS A 1 379 ? -5.612 19.889 -0.232 1.00 87.62 379 LYS A N 1
ATOM 2941 C CA . LYS A 1 379 ? -6.334 18.978 -1.128 1.00 87.62 379 LYS A CA 1
ATOM 2942 C C . LYS A 1 379 ? -5.447 18.620 -2.329 1.00 87.62 379 LYS A C 1
ATOM 2944 O O . LYS A 1 379 ? -4.528 19.375 -2.646 1.00 87.62 379 LYS A O 1
ATOM 2949 N N . PRO A 1 380 ? -5.705 17.486 -2.991 1.00 87.19 380 PRO A N 1
ATOM 2950 C CA . PRO A 1 380 ? -5.005 17.173 -4.223 1.00 87.19 380 PRO A CA 1
ATOM 2951 C C . PRO A 1 380 ? -5.301 18.188 -5.329 1.00 87.19 380 PRO A C 1
ATOM 2953 O O . PRO A 1 380 ? -6.367 18.804 -5.351 1.00 87.19 380 PRO A O 1
ATOM 2956 N N . GLN A 1 381 ? -4.359 18.320 -6.256 1.00 85.94 381 GLN A N 1
ATOM 2957 C CA . GLN A 1 381 ? -4.372 19.266 -7.364 1.00 85.94 381 GLN A CA 1
ATOM 2958 C C . GLN A 1 381 ? -4.295 18.524 -8.701 1.00 85.94 381 GLN A C 1
ATOM 2960 O O . GLN A 1 381 ? -3.798 17.398 -8.777 1.00 85.94 381 GLN A O 1
ATOM 2965 N N . LEU A 1 382 ? -4.818 19.144 -9.758 1.00 82.44 382 LEU A N 1
ATOM 2966 C CA . LEU A 1 382 ? -4.699 18.615 -11.111 1.00 82.44 382 LEU A CA 1
ATOM 2967 C C . LEU A 1 382 ? -3.314 18.978 -11.654 1.00 82.44 382 LEU A C 1
ATOM 2969 O O . LEU A 1 382 ? -3.024 20.144 -11.890 1.00 82.44 382 LEU A O 1
ATOM 2973 N N . VAL A 1 383 ? -2.466 17.976 -11.848 1.00 78.44 383 VAL A N 1
ATOM 2974 C CA . VAL A 1 383 ? -1.104 18.139 -12.355 1.00 78.44 383 VAL A CA 1
ATOM 2975 C C . VAL A 1 383 ? -0.995 17.333 -13.635 1.00 78.44 383 VAL A C 1
ATOM 2977 O O . VAL A 1 383 ? -1.069 16.105 -13.595 1.00 78.44 383 VAL A O 1
ATOM 2980 N N . ARG A 1 384 ? -0.832 18.026 -14.768 1.00 73.94 384 ARG A N 1
ATOM 2981 C CA . ARG A 1 384 ? -0.732 17.406 -16.103 1.00 73.94 384 ARG A CA 1
ATOM 2982 C C . ARG A 1 384 ? -1.869 16.410 -16.376 1.00 73.94 384 ARG A C 1
ATOM 2984 O O . ARG A 1 384 ? -1.635 15.258 -16.712 1.00 73.94 384 ARG A O 1
ATOM 2991 N N . GLY A 1 385 ? -3.110 16.831 -16.131 1.00 72.12 385 GLY A N 1
ATOM 2992 C CA . GLY A 1 385 ? -4.300 16.002 -16.362 1.00 72.12 385 GLY A CA 1
ATOM 2993 C C . GLY A 1 385 ? -4.589 14.938 -15.291 1.00 72.12 385 GLY A C 1
ATOM 2994 O O . GLY A 1 385 ? -5.677 14.360 -15.310 1.00 72.12 385 GLY A O 1
ATOM 2995 N N . VAL A 1 386 ? -3.691 14.731 -14.315 1.00 76.06 386 VAL A N 1
ATOM 2996 C CA . VAL A 1 386 ? -3.855 13.753 -13.224 1.00 76.06 386 VAL A CA 1
ATOM 2997 C C . VAL A 1 386 ? -4.102 14.454 -11.895 1.00 76.06 386 VAL A C 1
ATOM 2999 O O . VAL A 1 386 ? -3.334 15.315 -11.470 1.00 76.06 386 VAL A O 1
ATOM 3002 N N . LEU A 1 387 ? -5.170 14.068 -11.200 1.00 81.06 387 LEU A N 1
ATOM 3003 C CA . LEU A 1 387 ? -5.441 14.550 -9.849 1.00 81.06 387 LEU A CA 1
ATOM 3004 C C . LEU A 1 387 ? -4.507 13.829 -8.864 1.00 81.06 387 LEU A C 1
ATOM 3006 O O . LEU A 1 387 ? -4.598 12.612 -8.717 1.00 81.06 387 LEU A O 1
ATOM 3010 N N . LYS A 1 388 ? -3.602 14.564 -8.208 1.00 86.62 388 LYS A N 1
ATOM 3011 C CA . LYS A 1 388 ? -2.633 14.023 -7.238 1.00 86.62 388 LYS A CA 1
ATOM 3012 C C . LYS A 1 388 ? -2.247 15.038 -6.167 1.00 86.62 388 LYS A C 1
ATOM 3014 O O . LYS A 1 388 ? -2.532 16.221 -6.296 1.00 86.62 388 LYS A O 1
ATOM 3019 N N . TRP A 1 389 ? -1.589 14.590 -5.102 1.00 91.38 389 TRP A N 1
ATOM 3020 C CA . TRP A 1 389 ? -0.850 15.502 -4.226 1.00 91.38 389 TRP A CA 1
ATOM 3021 C C . TRP A 1 389 ? 0.505 15.803 -4.880 1.00 91.38 389 TRP A C 1
ATOM 3023 O O . TRP A 1 389 ? 1.296 14.872 -5.036 1.00 91.38 389 TRP A O 1
ATOM 3033 N N . PRO A 1 390 ? 0.766 17.045 -5.333 1.00 89.31 390 PRO A N 1
ATOM 3034 C CA . PRO A 1 390 ? 2.057 17.395 -5.912 1.00 89.31 390 PRO A CA 1
ATOM 3035 C C . PRO A 1 390 ? 3.108 17.418 -4.807 1.00 89.31 390 PRO A C 1
ATOM 3037 O O . PRO A 1 390 ? 3.107 18.311 -3.966 1.00 89.31 390 PRO A O 1
ATOM 3040 N N . ILE A 1 391 ? 3.968 16.407 -4.789 1.00 91.25 391 ILE A N 1
ATOM 3041 C CA . ILE A 1 391 ? 5.128 16.378 -3.902 1.00 91.25 391 ILE A CA 1
ATOM 3042 C C . ILE A 1 391 ? 6.212 17.239 -4.525 1.00 91.25 391 ILE A C 1
ATOM 3044 O O . ILE A 1 391 ? 6.455 17.151 -5.731 1.00 91.25 391 ILE A O 1
ATOM 3048 N N . ASP A 1 392 ? 6.866 18.031 -3.689 1.00 90.25 392 ASP A N 1
ATOM 3049 C CA . ASP A 1 392 ? 8.088 18.736 -4.043 1.00 90.25 392 ASP A CA 1
ATOM 3050 C C . ASP A 1 392 ? 9.238 17.720 -4.133 1.00 90.25 392 ASP A C 1
ATOM 3052 O O . ASP A 1 392 ? 9.883 17.354 -3.146 1.00 90.25 392 ASP A O 1
ATOM 3056 N N . GLY A 1 393 ? 9.404 17.160 -5.330 1.00 84.31 393 GLY A N 1
ATOM 3057 C CA . GLY A 1 393 ? 10.384 16.112 -5.574 1.00 84.31 393 GLY A CA 1
ATOM 3058 C C . GLY A 1 393 ? 11.827 16.608 -5.498 1.00 84.31 393 GLY A C 1
ATOM 3059 O O . GLY A 1 393 ? 12.700 15.804 -5.198 1.00 84.31 393 GLY A O 1
ATOM 3060 N N . GLU A 1 394 ? 12.074 17.905 -5.686 1.00 82.44 394 GLU A N 1
ATOM 3061 C CA . GLU A 1 394 ? 13.401 18.510 -5.542 1.00 82.44 394 GLU A CA 1
ATOM 3062 C C . GLU A 1 394 ? 13.804 18.552 -4.065 1.00 82.44 394 GLU A C 1
ATOM 3064 O O . GLU A 1 394 ? 14.841 18.003 -3.692 1.00 82.44 394 GLU A O 1
ATOM 3069 N N . LYS A 1 395 ? 12.931 19.059 -3.180 1.00 84.12 395 LYS A N 1
ATOM 3070 C CA . LYS A 1 395 ? 13.173 19.014 -1.724 1.00 84.12 395 LYS A CA 1
ATOM 3071 C C . LYS A 1 395 ? 13.336 17.595 -1.196 1.00 84.12 395 LYS A C 1
ATOM 3073 O O . LYS A 1 395 ? 14.142 17.355 -0.297 1.00 84.12 395 LYS A O 1
ATOM 3078 N N . CYS A 1 396 ? 12.539 16.656 -1.705 1.00 81.44 396 CYS A N 1
ATOM 3079 C CA . CYS A 1 396 ? 12.656 15.252 -1.324 1.00 81.44 396 CYS A CA 1
ATOM 3080 C C . CYS A 1 396 ? 13.964 14.639 -1.846 1.00 81.44 396 CYS A C 1
ATOM 3082 O O . CYS A 1 396 ? 14.656 13.960 -1.092 1.00 81.44 396 CYS A O 1
ATOM 3084 N N . GLY A 1 397 ? 14.302 14.886 -3.113 1.00 74.62 397 GLY A N 1
ATOM 3085 C CA . GLY A 1 397 ? 15.496 14.375 -3.781 1.00 74.62 397 GLY A CA 1
ATOM 3086 C C . GLY A 1 397 ? 16.778 14.884 -3.134 1.00 74.62 397 GLY A C 1
ATOM 3087 O O . GLY A 1 397 ? 17.599 14.073 -2.721 1.00 74.62 397 GLY A O 1
ATOM 3088 N N . ASN A 1 398 ? 16.900 16.198 -2.936 1.00 72.44 398 ASN A N 1
ATOM 3089 C CA . ASN A 1 398 ? 18.056 16.820 -2.283 1.00 72.44 398 ASN A CA 1
ATOM 3090 C C . ASN A 1 398 ? 18.268 16.268 -0.871 1.00 72.44 398 ASN A C 1
ATOM 3092 O O . ASN A 1 398 ? 19.391 15.968 -0.474 1.00 72.44 398 ASN A O 1
ATOM 3096 N N . TYR A 1 399 ? 17.180 16.048 -0.126 1.00 71.25 399 TYR A N 1
ATOM 3097 C CA . TYR A 1 399 ? 17.274 15.421 1.187 1.00 71.25 399 TYR A CA 1
ATOM 3098 C C . TYR A 1 399 ? 17.727 13.963 1.117 1.00 71.25 399 TYR A C 1
ATOM 3100 O O . TYR A 1 399 ? 18.492 13.545 1.978 1.00 71.25 399 TYR A O 1
ATOM 3108 N N . LEU A 1 400 ? 17.276 13.198 0.116 1.00 68.44 400 LEU A N 1
ATOM 3109 C CA . LEU A 1 400 ? 17.667 11.801 -0.096 1.00 68.44 400 LEU A CA 1
ATOM 3110 C C . LEU A 1 400 ? 19.142 11.643 -0.485 1.00 68.44 400 LEU A C 1
ATOM 3112 O O . LEU A 1 400 ? 19.714 10.607 -0.161 1.00 68.44 400 LEU A O 1
ATOM 3116 N N . VAL A 1 401 ? 19.763 12.641 -1.128 1.00 62.84 401 VAL A N 1
ATOM 3117 C CA . VAL A 1 401 ? 21.210 12.621 -1.427 1.00 62.84 401 VAL A CA 1
ATOM 3118 C C . VAL A 1 401 ? 22.013 12.460 -0.145 1.00 62.84 401 VAL A C 1
ATOM 3120 O O . VAL A 1 401 ? 22.856 11.573 -0.053 1.00 62.84 401 VAL A O 1
ATOM 3123 N N . SER A 1 402 ? 21.706 13.285 0.854 1.00 59.88 402 SER A N 1
ATOM 3124 C CA . SER A 1 402 ? 22.324 13.172 2.170 1.00 59.88 402 SER A CA 1
ATOM 3125 C C . SER A 1 402 ? 21.677 12.056 2.990 1.00 59.88 402 SER A C 1
ATOM 3127 O O . SER A 1 402 ? 22.354 11.364 3.715 1.00 59.88 402 SER A O 1
ATOM 3129 N N . ASN A 1 403 ? 20.379 11.788 2.871 1.00 59.78 403 ASN A N 1
ATOM 3130 C CA . ASN A 1 403 ? 19.669 10.838 3.736 1.00 59.78 403 ASN A CA 1
ATOM 3131 C C . ASN A 1 403 ? 19.089 9.678 2.916 1.00 59.78 403 ASN A C 1
ATOM 3133 O O . ASN A 1 403 ? 17.863 9.569 2.778 1.00 59.78 403 ASN A O 1
ATOM 3137 N N . PRO A 1 404 ? 19.936 8.767 2.400 1.00 55.88 404 PRO A N 1
ATOM 3138 C CA . PRO A 1 404 ? 19.575 7.786 1.372 1.00 55.88 404 PRO A CA 1
ATOM 3139 C C . PRO A 1 404 ? 18.509 6.765 1.788 1.00 55.88 404 PRO A C 1
ATOM 3141 O O . PRO A 1 404 ? 17.987 6.023 0.959 1.00 55.88 404 PRO A O 1
ATOM 3144 N N . LYS A 1 405 ? 18.175 6.708 3.080 1.00 62.38 405 LYS A N 1
ATOM 3145 C CA . LYS A 1 405 ? 17.189 5.788 3.661 1.00 62.38 405 LYS A CA 1
ATOM 3146 C C . LYS A 1 405 ? 15.920 6.488 4.133 1.00 62.38 405 LYS A C 1
ATOM 3148 O O . LYS A 1 405 ? 15.132 5.875 4.853 1.00 62.38 405 LYS A O 1
ATOM 3153 N N . CYS A 1 406 ? 15.721 7.766 3.803 1.00 71.88 406 CYS A N 1
ATOM 3154 C CA . CYS A 1 406 ? 14.547 8.486 4.278 1.00 71.88 406 CYS A CA 1
ATOM 3155 C C . CYS A 1 406 ? 13.259 7.761 3.851 1.00 71.88 406 CYS A C 1
ATOM 3157 O O . CYS A 1 406 ? 12.924 7.668 2.673 1.00 71.88 406 CYS A O 1
ATOM 3159 N N . MET A 1 407 ? 12.524 7.260 4.843 1.00 76.75 407 MET A N 1
ATOM 3160 C CA . MET A 1 407 ? 11.221 6.610 4.688 1.00 76.75 407 MET A CA 1
ATOM 3161 C C . MET A 1 407 ? 10.203 7.180 5.681 1.00 76.75 407 MET A C 1
ATOM 3163 O O . MET A 1 407 ? 9.198 6.539 5.979 1.00 76.75 407 MET A O 1
ATOM 3167 N N . ALA A 1 408 ? 10.425 8.397 6.194 1.00 78.06 408 ALA A N 1
ATOM 3168 C CA . ALA A 1 408 ? 9.585 9.000 7.234 1.00 78.06 408 ALA A CA 1
ATOM 3169 C C . ALA A 1 408 ? 8.094 9.020 6.846 1.00 78.06 408 ALA A C 1
ATOM 3171 O O . ALA A 1 408 ? 7.217 8.744 7.665 1.00 78.06 408 ALA A O 1
ATOM 3172 N N . CYS A 1 409 ? 7.789 9.270 5.570 1.00 86.50 409 CYS A N 1
ATOM 3173 C CA . CYS A 1 409 ? 6.422 9.287 5.055 1.00 86.50 409 CYS A CA 1
ATOM 3174 C C . CYS A 1 409 ? 5.773 7.893 4.940 1.00 86.50 409 CYS A C 1
ATOM 3176 O O . CYS A 1 409 ? 4.546 7.798 4.992 1.00 86.50 409 CYS A O 1
ATOM 3178 N N . ILE A 1 410 ? 6.567 6.831 4.773 1.00 86.75 410 ILE A N 1
ATOM 3179 C CA . ILE A 1 410 ? 6.118 5.430 4.759 1.00 86.75 410 ILE A CA 1
ATOM 3180 C C . ILE A 1 410 ? 5.964 4.956 6.209 1.00 86.75 410 ILE A C 1
ATOM 3182 O O . ILE A 1 410 ? 4.904 4.460 6.581 1.00 86.75 410 ILE A O 1
ATOM 3186 N N . GLY A 1 411 ? 6.978 5.189 7.045 1.00 81.00 411 GLY A N 1
ATOM 3187 C CA . GLY A 1 411 ? 7.031 4.764 8.442 1.00 81.00 411 GLY A CA 1
ATOM 3188 C C . GLY A 1 411 ? 5.963 5.388 9.331 1.00 81.00 411 GLY A C 1
ATOM 3189 O O . GLY A 1 411 ? 5.379 4.695 10.161 1.00 81.00 411 GLY A O 1
ATOM 3190 N N . SER A 1 412 ? 5.656 6.670 9.121 1.00 84.81 412 SER A N 1
ATOM 3191 C CA . SER A 1 412 ? 4.598 7.382 9.852 1.00 84.81 412 SER A CA 1
ATOM 3192 C C . SER A 1 412 ? 3.182 7.046 9.378 1.00 84.81 412 SER A C 1
ATOM 3194 O O . SER A 1 412 ? 2.209 7.423 10.031 1.00 84.81 412 SER A O 1
ATOM 3196 N N . CYS A 1 413 ? 3.033 6.372 8.235 1.00 91.69 413 CYS A N 1
ATOM 3197 C CA . CYS A 1 413 ? 1.728 6.134 7.641 1.00 91.69 413 CYS A CA 1
ATOM 3198 C C . CYS A 1 413 ? 0.891 5.168 8.501 1.00 91.69 413 CYS A C 1
ATOM 3200 O O . CYS A 1 413 ? 1.370 4.080 8.836 1.00 91.69 413 CYS A O 1
ATOM 3202 N N . PRO A 1 414 ? -0.394 5.473 8.773 1.00 91.69 414 PRO A N 1
ATOM 3203 C CA . PRO A 1 414 ? -1.279 4.545 9.479 1.00 91.69 414 PRO A CA 1
ATOM 3204 C C . PRO A 1 414 ? -1.454 3.189 8.785 1.00 91.69 414 PRO A C 1
ATOM 3206 O O . PRO A 1 414 ? -1.749 2.212 9.457 1.00 91.69 414 PRO A O 1
ATOM 3209 N N . TYR A 1 415 ? -1.199 3.108 7.475 1.00 91.94 415 TYR A N 1
ATOM 3210 C CA . TYR A 1 415 ? -1.217 1.857 6.709 1.00 91.94 415 TYR A CA 1
ATOM 3211 C C . TYR A 1 415 ? 0.086 1.049 6.789 1.00 91.94 415 TYR A C 1
ATOM 3213 O O . TYR A 1 415 ? 0.112 -0.105 6.365 1.00 91.94 415 TYR A O 1
ATOM 3221 N N . ASN A 1 416 ? 1.183 1.604 7.320 1.00 87.75 416 ASN A N 1
ATOM 3222 C CA . ASN A 1 416 ? 2.396 0.824 7.551 1.00 87.75 416 ASN A CA 1
ATOM 3223 C C . ASN A 1 416 ? 2.286 0.034 8.863 1.00 87.75 416 ASN A C 1
ATOM 3225 O O . ASN A 1 416 ? 2.779 0.455 9.910 1.00 87.75 416 ASN A O 1
ATOM 3229 N N . LYS A 1 417 ? 1.593 -1.102 8.793 1.00 84.81 417 LYS A N 1
ATOM 3230 C CA . LYS A 1 417 ? 1.291 -1.973 9.935 1.00 84.81 417 LYS A CA 1
ATOM 3231 C C . LYS A 1 417 ? 1.594 -3.444 9.641 1.00 84.81 417 LYS A C 1
ATOM 3233 O O . LYS A 1 417 ? 1.654 -3.794 8.455 1.00 84.81 417 LYS A O 1
ATOM 3238 N N . PRO A 1 418 ? 1.823 -4.285 10.668 1.00 78.44 418 PRO A N 1
ATOM 3239 C CA . PRO A 1 418 ? 1.902 -5.730 10.483 1.00 78.44 418 PRO A CA 1
ATOM 3240 C C . PRO A 1 418 ? 0.599 -6.284 9.894 1.00 78.44 418 PRO A C 1
ATOM 3242 O O . PRO A 1 418 ? -0.473 -5.709 10.071 1.00 78.44 418 PRO A O 1
ATOM 3245 N N . ASP A 1 419 ? 0.702 -7.403 9.182 1.00 82.56 419 ASP A N 1
ATOM 3246 C CA . ASP A 1 419 ? -0.461 -8.096 8.624 1.00 82.56 419 ASP A CA 1
ATOM 3247 C C . ASP A 1 419 ? -1.109 -8.953 9.720 1.00 82.56 419 ASP A C 1
ATOM 3249 O O . ASP A 1 419 ? -0.617 -10.029 10.063 1.00 82.56 419 ASP A O 1
ATOM 3253 N N . ASN A 1 420 ? -2.169 -8.430 10.338 1.00 85.56 420 ASN A N 1
ATOM 3254 C CA . ASN A 1 420 ? -2.960 -9.138 11.338 1.00 85.56 420 ASN A CA 1
ATOM 3255 C C . ASN A 1 420 ? -4.434 -8.712 11.295 1.00 85.56 420 ASN A C 1
ATOM 3257 O O . ASN A 1 420 ? -4.816 -7.738 10.644 1.00 85.56 420 ASN A O 1
ATOM 3261 N N . ILE A 1 421 ? -5.275 -9.455 12.015 1.00 88.25 421 ILE A N 1
ATOM 3262 C CA . ILE A 1 421 ? -6.733 -9.277 12.002 1.00 88.25 421 ILE A CA 1
ATOM 3263 C C . ILE A 1 421 ? -7.143 -7.866 12.454 1.00 88.25 421 ILE A C 1
ATOM 3265 O O . ILE A 1 421 ? -8.073 -7.302 11.881 1.00 88.25 421 ILE A O 1
ATOM 3269 N N . LEU A 1 422 ? -6.441 -7.269 13.426 1.00 87.44 422 LEU A N 1
ATOM 3270 C CA . LEU A 1 422 ? -6.742 -5.924 13.924 1.00 87.44 422 LEU A CA 1
ATOM 3271 C C . LEU A 1 422 ? -6.558 -4.869 12.827 1.00 87.44 422 LEU A C 1
ATOM 3273 O O . LEU A 1 422 ? -7.460 -4.068 12.573 1.00 87.44 422 LEU A O 1
ATOM 3277 N N . HIS A 1 423 ? -5.411 -4.882 12.150 1.00 88.44 423 HIS A N 1
ATOM 3278 C CA . HIS A 1 423 ? -5.127 -3.928 11.080 1.00 88.44 423 HIS A CA 1
ATOM 3279 C C . HIS A 1 423 ? -5.971 -4.185 9.833 1.00 88.44 423 HIS A C 1
ATOM 3281 O O . HIS A 1 423 ? -6.447 -3.233 9.214 1.00 88.44 423 HIS A O 1
ATOM 3287 N N . ASN A 1 424 ? -6.253 -5.449 9.519 1.00 90.25 424 ASN A N 1
ATOM 3288 C CA . ASN A 1 424 ? -7.142 -5.809 8.417 1.00 90.25 424 ASN A CA 1
ATOM 3289 C C . ASN A 1 424 ? -8.582 -5.332 8.681 1.00 90.25 424 ASN A C 1
ATOM 3291 O O . ASN A 1 424 ? -9.223 -4.785 7.781 1.00 90.25 424 ASN A O 1
ATOM 3295 N N . ALA A 1 425 ? -9.065 -5.430 9.924 1.00 90.56 425 ALA A N 1
ATOM 3296 C CA . ALA A 1 425 ? -10.351 -4.865 10.328 1.00 90.56 425 ALA A CA 1
ATOM 3297 C C . ALA A 1 425 ? -10.360 -3.328 10.250 1.00 90.56 425 ALA A C 1
ATOM 3299 O O . ALA A 1 425 ? -11.325 -2.745 9.753 1.00 90.56 425 ALA A O 1
ATOM 3300 N N . ALA A 1 426 ? -9.281 -2.660 10.673 1.00 91.06 426 ALA A N 1
ATOM 3301 C CA . ALA A 1 426 ? -9.147 -1.208 10.546 1.00 91.06 426 ALA A CA 1
ATOM 3302 C C . ALA A 1 426 ? -9.174 -0.755 9.075 1.00 91.06 426 ALA A C 1
ATOM 3304 O O . ALA A 1 426 ? -9.952 0.133 8.719 1.00 91.06 426 ALA A O 1
ATOM 3305 N N . ASN A 1 427 ? -8.406 -1.413 8.203 1.00 91.62 427 ASN A N 1
ATOM 3306 C CA . ASN A 1 427 ? -8.381 -1.140 6.763 1.00 91.62 427 ASN A CA 1
ATOM 3307 C C . ASN A 1 427 ? -9.762 -1.359 6.128 1.00 91.62 427 ASN A C 1
ATOM 3309 O O . ASN A 1 427 ? -10.236 -0.529 5.348 1.00 91.62 427 ASN A O 1
ATOM 3313 N N . PHE A 1 428 ? -10.454 -2.433 6.515 1.00 91.62 428 PHE A N 1
ATOM 3314 C CA . PHE A 1 428 ? -11.824 -2.689 6.083 1.00 91.62 428 PHE A CA 1
ATOM 3315 C C . PHE A 1 428 ? -12.781 -1.570 6.506 1.00 91.62 428 PHE A C 1
ATOM 3317 O O . PHE A 1 428 ? -13.569 -1.105 5.682 1.00 91.62 428 PHE A O 1
ATOM 3324 N N . MET A 1 429 ? -12.709 -1.099 7.753 1.00 91.38 429 MET A N 1
ATOM 3325 C CA . MET A 1 429 ? -13.539 0.013 8.223 1.00 91.38 429 MET A CA 1
ATOM 3326 C C . MET A 1 429 ? -13.240 1.307 7.454 1.00 91.38 429 MET A C 1
ATOM 3328 O O . MET A 1 429 ? -14.168 1.989 7.018 1.00 91.38 429 MET A O 1
ATOM 3332 N N . ILE A 1 430 ? -11.965 1.616 7.204 1.00 91.44 430 ILE A N 1
ATOM 3333 C CA . ILE A 1 430 ? -11.565 2.796 6.422 1.00 91.44 430 ILE A CA 1
ATOM 3334 C C . ILE A 1 430 ? -12.096 2.720 4.980 1.00 91.44 430 ILE A C 1
ATOM 3336 O O . ILE A 1 430 ? -12.587 3.722 4.449 1.00 91.44 430 ILE A O 1
ATOM 3340 N N . SER A 1 431 ? -12.122 1.526 4.373 1.00 90.31 431 SER A N 1
ATOM 3341 C CA . SER A 1 431 ? -12.667 1.321 3.018 1.00 90.31 431 SER A CA 1
ATOM 3342 C C . SER A 1 431 ? -14.148 1.711 2.875 1.00 90.31 431 SER A C 1
ATOM 3344 O O . SER A 1 431 ? -14.637 1.986 1.771 1.00 90.31 431 SER A O 1
ATOM 3346 N N . ARG A 1 432 ? -14.874 1.822 3.998 1.00 90.94 432 ARG A N 1
ATOM 3347 C CA . ARG A 1 432 ? -16.268 2.293 4.047 1.00 90.94 432 ARG A CA 1
ATOM 3348 C C . ARG A 1 432 ? -16.410 3.799 3.873 1.00 90.94 432 ARG A C 1
ATOM 3350 O O . ARG A 1 432 ? -17.519 4.257 3.615 1.00 90.94 432 ARG A O 1
ATOM 3357 N N . ARG A 1 433 ? -15.309 4.561 3.909 1.00 89.94 433 ARG A N 1
ATOM 3358 C CA . ARG A 1 433 ? -15.275 6.006 3.605 1.00 89.94 433 ARG A CA 1
ATOM 3359 C C . ARG A 1 433 ? -16.161 6.843 4.542 1.00 89.94 433 ARG A C 1
ATOM 3361 O O . ARG A 1 433 ? -16.718 7.868 4.138 1.00 89.94 433 ARG A O 1
ATOM 3368 N N . SER A 1 434 ? -16.291 6.410 5.797 1.00 91.94 434 SER A N 1
ATOM 3369 C CA . SER A 1 434 ? -16.916 7.211 6.852 1.00 91.94 434 SER A CA 1
ATOM 3370 C C . SER A 1 434 ? -15.914 8.230 7.392 1.00 91.94 434 SER A C 1
ATOM 3372 O O . SER A 1 434 ? -14.810 7.877 7.807 1.00 91.94 434 SER A O 1
ATOM 3374 N N . CYS A 1 435 ? -16.307 9.506 7.408 1.00 91.62 435 CYS A N 1
ATOM 3375 C CA . CYS A 1 435 ? -15.520 10.586 7.999 1.00 91.62 435 CYS A CA 1
ATOM 3376 C C . CYS A 1 435 ? -15.229 10.318 9.485 1.00 91.62 435 CYS A C 1
ATOM 3378 O O . CYS A 1 435 ? -14.095 10.496 9.928 1.00 91.62 435 CYS A O 1
ATOM 3380 N N . LEU A 1 436 ? -16.235 9.833 10.225 1.00 92.62 436 LEU A N 1
ATOM 3381 C CA . LEU A 1 436 ? -16.118 9.513 11.647 1.00 92.62 436 LEU A CA 1
ATOM 3382 C C . LEU A 1 436 ? -15.104 8.391 11.874 1.00 92.62 436 LEU A C 1
ATOM 3384 O O . LEU A 1 436 ? -14.207 8.539 12.698 1.00 92.62 436 LEU A O 1
ATOM 3388 N N . THR A 1 437 ? -15.199 7.310 11.097 1.00 94.38 437 THR A N 1
ATOM 3389 C CA . THR A 1 437 ? -14.247 6.193 11.160 1.00 94.38 437 THR A CA 1
ATOM 3390 C C . THR A 1 437 ? -12.841 6.638 10.815 1.00 94.38 437 THR A C 1
ATOM 3392 O O . THR A 1 437 ? -11.919 6.365 11.571 1.00 94.38 437 THR A O 1
ATOM 3395 N N . ASN A 1 438 ? -12.657 7.370 9.716 1.00 94.31 438 ASN A N 1
ATOM 3396 C CA . ASN A 1 438 ? -11.336 7.843 9.307 1.00 94.31 438 ASN A CA 1
ATOM 3397 C C . ASN A 1 438 ? -10.707 8.748 10.374 1.00 94.31 438 ASN A C 1
ATOM 3399 O O . ASN A 1 438 ? -9.533 8.591 10.700 1.00 94.31 438 ASN A O 1
ATOM 3403 N N . TRP A 1 439 ? -11.493 9.659 10.953 1.00 94.25 439 TRP A N 1
ATOM 3404 C CA . TRP A 1 439 ? -11.055 10.497 12.068 1.00 94.25 439 TRP A CA 1
ATOM 3405 C C . TRP A 1 439 ? -10.673 9.661 13.295 1.00 94.25 439 TRP A C 1
ATOM 3407 O O . TRP A 1 439 ? -9.593 9.857 13.856 1.00 94.25 439 TRP A O 1
ATOM 3417 N N . LEU A 1 440 ? -11.513 8.694 13.674 1.00 94.69 440 LEU A N 1
ATOM 3418 C CA . LEU A 1 440 ? -11.280 7.832 14.829 1.00 94.69 440 LEU A CA 1
ATOM 3419 C C . LEU A 1 440 ? -10.027 6.969 14.643 1.00 94.69 440 LEU A C 1
ATOM 3421 O O . LEU A 1 440 ? -9.201 6.903 15.547 1.00 94.69 440 LEU A O 1
ATOM 3425 N N . MET A 1 441 ? -9.835 6.374 13.464 1.00 94.31 441 MET A N 1
ATOM 3426 C CA . MET A 1 441 ? -8.660 5.552 13.156 1.00 94.31 441 MET A CA 1
ATOM 3427 C C . MET A 1 441 ? -7.361 6.357 13.242 1.00 94.31 441 MET A C 1
ATOM 3429 O O . MET A 1 441 ? -6.378 5.863 13.785 1.00 94.31 441 MET A O 1
ATOM 3433 N N . VAL A 1 442 ? -7.352 7.617 12.789 1.00 93.56 442 VAL A N 1
ATOM 3434 C CA . VAL A 1 442 ? -6.185 8.507 12.948 1.00 93.56 442 VAL A CA 1
ATOM 3435 C C . VAL A 1 442 ? -5.911 8.804 14.425 1.00 93.56 442 VAL A C 1
ATOM 3437 O O . VAL A 1 442 ? -4.758 8.804 14.854 1.00 93.56 442 VAL A O 1
ATOM 3440 N N . LYS A 1 443 ? -6.957 9.043 15.22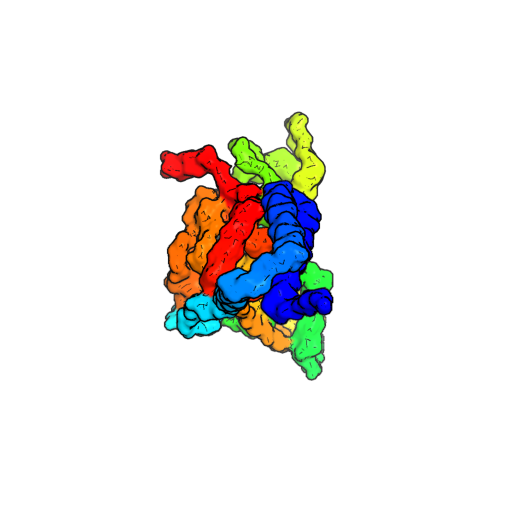6 1.00 93.88 443 LYS A N 1
ATOM 3441 C CA . LYS A 1 443 ? -6.808 9.286 16.668 1.00 93.88 443 LYS A CA 1
ATOM 3442 C C . LYS A 1 443 ? -6.302 8.054 17.411 1.00 93.88 443 LYS A C 1
ATOM 3444 O O . LYS A 1 443 ? -5.410 8.200 18.239 1.00 93.88 443 LYS A O 1
ATOM 3449 N N . ILE A 1 444 ? -6.820 6.870 17.089 1.00 92.00 444 ILE A N 1
ATOM 3450 C CA . ILE A 1 444 ? -6.369 5.599 17.667 1.00 92.00 444 ILE A CA 1
ATOM 3451 C C . ILE A 1 444 ? -4.910 5.326 17.282 1.00 92.00 444 ILE A C 1
ATOM 3453 O O . ILE A 1 444 ? -4.113 5.008 18.159 1.00 92.00 444 ILE A O 1
ATOM 3457 N N . ASP A 1 445 ? -4.534 5.513 16.012 1.00 91.25 445 ASP A N 1
ATOM 3458 C CA . ASP A 1 445 ? -3.150 5.335 15.544 1.00 91.25 445 ASP A CA 1
ATOM 3459 C C . ASP A 1 445 ? -2.163 6.204 16.345 1.00 91.25 445 ASP A C 1
ATOM 3461 O O . ASP A 1 445 ? -1.133 5.712 16.810 1.00 91.25 445 ASP A O 1
ATOM 3465 N N . ASN A 1 446 ? -2.520 7.470 16.588 1.00 89.56 446 ASN A N 1
ATOM 3466 C CA . ASN A 1 446 ? -1.726 8.383 17.412 1.00 89.56 446 ASN A CA 1
ATOM 3467 C C . ASN A 1 446 ? -1.741 8.013 18.903 1.00 89.56 446 ASN A C 1
ATOM 3469 O O . ASN A 1 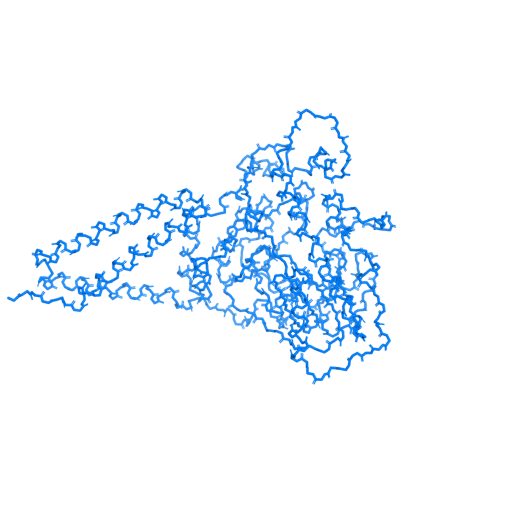446 ? -0.702 8.067 19.553 1.00 89.56 446 ASN A O 1
ATOM 3473 N N . LEU A 1 447 ? -2.895 7.625 19.455 1.00 90.12 447 LEU A N 1
ATOM 3474 C CA . LEU A 1 447 ? -3.026 7.243 20.864 1.00 90.12 447 LEU A CA 1
ATOM 3475 C C . LEU A 1 447 ? -2.149 6.031 21.201 1.00 90.12 447 LEU A C 1
ATOM 3477 O O . LEU A 1 447 ? -1.462 6.029 22.221 1.00 90.12 447 LEU A O 1
ATOM 3481 N N . LEU A 1 448 ? -2.143 5.028 20.322 1.00 85.19 448 LEU A N 1
ATOM 3482 C CA . LEU A 1 448 ? -1.332 3.820 20.475 1.00 85.19 448 LEU A CA 1
ATOM 3483 C C . LEU A 1 448 ? 0.164 4.077 20.231 1.00 85.19 448 LEU A C 1
ATOM 3485 O O . LEU A 1 448 ? 0.986 3.237 20.584 1.00 85.19 448 LEU A O 1
ATOM 3489 N N . GLY A 1 449 ? 0.530 5.238 19.680 1.00 79.25 449 GLY A N 1
ATOM 3490 C CA . GLY A 1 449 ? 1.918 5.629 19.422 1.00 79.25 449 GLY A CA 1
ATOM 3491 C C . GLY A 1 449 ? 2.511 5.015 18.155 1.00 79.25 449 GLY A C 1
ATOM 3492 O O . GLY A 1 449 ? 3.731 4.959 17.993 1.00 79.25 449 GLY A O 1
ATOM 3493 N N . TYR A 1 450 ? 1.675 4.542 17.228 1.00 80.94 450 TYR A N 1
ATOM 3494 C CA . TYR A 1 450 ? 2.184 4.046 15.958 1.00 80.94 450 TYR A CA 1
ATOM 3495 C C . TYR A 1 450 ? 2.852 5.166 15.162 1.00 80.94 450 TYR A C 1
ATOM 3497 O O . TYR A 1 450 ? 2.353 6.287 15.081 1.00 80.94 450 TYR A O 1
ATOM 3505 N N . GLY A 1 451 ? 3.976 4.849 14.524 1.00 69.94 451 GLY A N 1
ATOM 3506 C CA . GLY A 1 451 ? 4.686 5.786 13.658 1.00 69.94 451 GLY A CA 1
ATOM 3507 C C . GLY A 1 451 ? 5.415 6.917 14.389 1.00 69.94 451 GLY A C 1
ATOM 3508 O O . GLY A 1 451 ? 6.122 7.645 13.709 1.00 69.94 451 GLY A O 1
ATOM 3509 N N . GLU A 1 452 ? 5.316 7.051 15.723 1.00 68.81 452 GLU A N 1
ATOM 3510 C CA . GLU A 1 452 ? 6.032 8.083 16.504 1.00 68.81 452 GLU A CA 1
ATOM 3511 C C . GLU A 1 452 ? 7.547 8.025 16.278 1.00 68.81 452 GLU A C 1
ATOM 3513 O O . GLU A 1 452 ? 8.197 9.061 16.192 1.00 68.81 452 GLU A O 1
ATOM 3518 N N . MET A 1 453 ? 8.102 6.828 16.067 1.00 60.53 453 MET A N 1
ATOM 3519 C CA . MET A 1 453 ? 9.526 6.667 15.759 1.00 60.53 453 MET A CA 1
ATOM 3520 C C . MET A 1 453 ? 9.949 7.371 14.455 1.00 60.53 453 MET A C 1
ATOM 3522 O O . MET A 1 453 ? 11.135 7.585 14.238 1.00 60.53 453 MET A O 1
ATOM 3526 N N . ALA A 1 454 ? 9.003 7.696 13.563 1.00 57.91 454 ALA A N 1
ATOM 3527 C CA . ALA A 1 454 ? 9.262 8.399 12.306 1.00 57.91 454 ALA A CA 1
ATOM 3528 C C . ALA A 1 454 ? 9.208 9.920 12.427 1.00 57.91 454 ALA A C 1
ATOM 3530 O O . ALA A 1 454 ? 9.374 10.603 11.414 1.00 57.91 454 ALA A O 1
ATOM 3531 N N . ALA A 1 455 ? 8.913 10.452 13.615 1.00 57.97 455 ALA A N 1
ATOM 3532 C CA . ALA A 1 455 ? 8.895 11.887 13.831 1.00 57.97 455 ALA A CA 1
ATOM 3533 C C . ALA A 1 455 ? 10.315 12.447 13.631 1.00 57.97 455 ALA A C 1
ATOM 3535 O O . ALA A 1 455 ? 11.260 11.864 14.157 1.00 57.97 455 ALA A O 1
ATOM 3536 N N . PRO A 1 456 ? 10.486 13.544 12.875 1.00 56.50 456 PRO A N 1
ATOM 3537 C CA . PRO A 1 456 ? 11.787 14.185 12.706 1.00 56.50 456 PRO A CA 1
ATOM 3538 C C . PRO A 1 456 ? 12.286 14.783 14.027 1.00 56.50 456 PRO A C 1
ATOM 3540 O O . PRO A 1 456 ? 11.479 15.171 14.876 1.00 56.50 456 PRO A O 1
ATOM 3543 N N . ASP A 1 457 ? 13.610 14.898 14.185 1.00 56.62 457 ASP A N 1
ATOM 3544 C CA . ASP A 1 457 ? 14.191 15.451 15.411 1.00 56.62 457 ASP A CA 1
ATOM 3545 C C . ASP A 1 457 ? 13.731 16.899 15.605 1.00 56.62 457 ASP A C 1
ATOM 3547 O O . ASP A 1 457 ? 13.910 17.716 14.691 1.00 56.62 457 ASP A O 1
ATOM 3551 N N . PRO A 1 458 ? 13.214 17.274 16.787 1.00 55.94 458 PRO A N 1
ATOM 3552 C CA . PRO A 1 458 ? 12.952 18.671 17.101 1.00 55.94 458 PRO A CA 1
ATOM 3553 C C . PRO A 1 458 ? 14.170 19.591 16.903 1.00 55.94 458 PRO A C 1
ATOM 3555 O O . PRO A 1 458 ? 13.989 20.753 16.538 1.00 55.94 458 PRO A O 1
ATOM 3558 N N . LYS A 1 459 ? 15.401 19.103 17.118 1.00 52.03 459 LYS A N 1
ATOM 3559 C CA . LYS A 1 459 ? 16.649 19.846 16.869 1.00 52.03 459 LYS A CA 1
ATOM 3560 C C . LYS A 1 459 ? 16.914 20.024 15.373 1.00 52.03 459 LYS A C 1
ATOM 3562 O O . LYS A 1 459 ? 17.162 21.144 14.944 1.00 52.03 459 LYS A O 1
ATOM 3567 N N . PHE A 1 460 ? 16.761 18.963 14.577 1.00 54.19 460 PHE A N 1
ATOM 3568 C CA . PHE A 1 460 ? 16.924 18.999 13.117 1.00 54.19 460 PHE A CA 1
ATOM 3569 C C . PHE A 1 460 ? 15.957 19.993 12.454 1.00 54.19 460 PHE A C 1
ATOM 3571 O O . PHE A 1 460 ? 16.348 20.771 11.586 1.00 54.19 460 PHE A O 1
ATOM 3578 N N . LEU A 1 461 ? 14.698 20.029 12.906 1.00 51.03 461 LEU A N 1
ATOM 3579 C CA . LEU A 1 461 ? 13.704 20.979 12.395 1.00 51.03 461 LEU A CA 1
ATOM 3580 C C . LEU A 1 461 ? 14.077 22.447 12.653 1.00 51.03 461 LEU A C 1
ATOM 3582 O O . LEU A 1 461 ? 13.657 23.313 11.890 1.00 51.03 461 LEU A O 1
ATOM 3586 N N . LYS A 1 462 ? 14.836 22.754 13.712 1.00 52.75 462 LYS A N 1
ATOM 3587 C CA . LYS A 1 462 ? 15.310 24.125 13.961 1.00 52.75 462 LYS A CA 1
ATOM 3588 C C . LYS A 1 462 ? 16.400 24.521 12.971 1.00 52.75 462 LYS A C 1
ATOM 3590 O O . LYS A 1 462 ? 16.333 25.625 12.450 1.00 52.75 462 LYS A O 1
ATOM 3595 N N . THR A 1 463 ? 17.321 23.610 12.660 1.00 52.44 463 THR A N 1
ATOM 3596 C CA . THR A 1 463 ? 18.401 23.839 11.690 1.00 52.44 463 THR A CA 1
ATOM 3597 C C . THR A 1 463 ? 17.863 24.061 10.273 1.00 52.44 463 THR A C 1
ATOM 3599 O O . THR A 1 463 ? 18.285 24.991 9.599 1.00 52.44 463 THR A O 1
ATOM 3602 N N . VAL A 1 464 ? 16.874 23.270 9.837 1.00 48.97 464 VAL A N 1
ATOM 3603 C CA . VAL A 1 464 ? 16.271 23.399 8.492 1.00 48.97 464 VAL A CA 1
ATOM 3604 C C . VAL A 1 464 ? 15.437 24.673 8.322 1.00 48.97 464 VAL A C 1
ATOM 3606 O O . VAL A 1 464 ? 15.310 25.159 7.210 1.00 48.97 464 VAL A O 1
ATOM 3609 N N . ASN A 1 465 ? 14.857 25.219 9.395 1.00 44.88 465 ASN A N 1
ATOM 3610 C CA . ASN A 1 465 ? 14.057 26.451 9.327 1.00 44.88 465 ASN A CA 1
ATOM 3611 C C . ASN A 1 465 ? 14.897 27.739 9.465 1.00 44.88 465 ASN A C 1
ATOM 3613 O O . ASN A 1 465 ? 14.327 28.829 9.444 1.00 44.88 465 ASN A O 1
ATOM 3617 N N . GLN A 1 466 ? 16.211 27.622 9.688 1.00 41.84 466 GLN A N 1
ATOM 3618 C CA . GLN A 1 466 ? 17.136 28.749 9.876 1.00 41.84 466 GLN A CA 1
ATOM 3619 C C . GLN A 1 466 ? 18.010 29.047 8.647 1.00 41.84 466 GLN A C 1
ATOM 3621 O O . GLN A 1 466 ? 18.667 30.087 8.632 1.00 41.84 466 GLN A O 1
ATOM 3626 N N . GLY A 1 467 ? 18.014 28.166 7.643 1.00 35.94 467 GLY A N 1
ATOM 3627 C CA . GLY A 1 467 ? 18.577 28.404 6.308 1.00 35.94 467 GLY A CA 1
ATOM 3628 C C . GLY A 1 467 ? 17.468 28.536 5.278 1.00 35.94 467 GLY A C 1
ATOM 3629 O O . GLY A 1 467 ? 17.736 29.164 4.234 1.00 35.94 467 GLY A O 1
#

Sequence (467 aa):
MKPGWKWFELTSFLCLITIDGLLLVLTTILFSEKMSKGVIISSIALISMTGVTYGFIRLKQRGAFESKKIQKIMITGLGLFSIFILALFIPTQKSTGSNSFGSTQIKAKQDRYDARQQPGSELYADMSMALPSDQLTLSIYDICVGKVSHKINRDGKPDQTRIKVTNEKILTEHIKDQAKALGARMVGITQLDPTFVFTNDHNGNPIRLTHPNAIIVGKDIRYKLAAPSAPLPWEELYSSIPEELAAALSGRMIKTSEKIPAKELENLKETMRFFSEGGKTAVELARFIRGMGYSARAHYSRWSEVQIVPLAIKAGLGELARNGMIINDKMGPRGSFAVVTTDLPLVFDKPVKLGIKEFCNICKKCAEYCPTKAIPFGKPQLVRGVLKWPIDGEKCGNYLVSNPKCMACIGSCPYNKPDNILHNAANFMISRRSCLTNWLMVKIDNLLGYGEMAAPDPKFLKTVNQG

pLDDT: mean 78.23, std 19.29, range [30.02, 98.38]

InterPro domains:
  IPR004453 Epoxyqueuosine reductase QueG [PTHR30002] (304-376)
  IPR012832 Reductive dehalogenase [TIGR02486] (172-451)
  IPR017896 4Fe-4S ferredoxin-type, iron-sulphur binding domain [PF12838] (360-416)
  IPR017896 4Fe-4S ferredoxin-type, iron-sulphur binding domain [PS51379] (350-380)
  IPR017900 4Fe-4S ferredoxin, iron-sulphur binding, conserved site [PS00198] (360-371)

Secondary structure (DSSP, 8-state):
---PPPHHHHHHHHHHHHHHHHHHHHHHHHHHTT-HHHHHHHHHHHHHHHHHHHHHHHHHHTTGGGSHHHHHHHHHHHHHHHHHHHHHHS--S---S-S-TT-S--SS--PPPPGGGSTTGGGS---TT----------HHHHHHTTTS-HHHHS-PPPSSPPP-S-HHHHHHHHHHHHHHTT-SEEEEEEPPGGGB-SB-TTSPBP----SEEEEEEEE--HHHHS--S----TTSSSSS-HHHHHHHHTPPP--SPPPPHHHHHHHHHHHHHHHHHHHHHHHHHHHHHHTT--EEEE-GGG-SB-HHHHHHHTTS-EE-TTSSEEBTTTBT-EEEEEEEE-S--PPP------HHHHHHHH-HHHHH-TT--S-SS--EEETTEEE----HHHHHHHHHH-TT--HHHHT-TT---SSHHHHHHHHHHHT--HHHHHHHHHHHHHTTTTGGGSPPHHHHHHHT--

Organism: NCBI:txid90732

Radius of gyration: 26.37 Å; Cα contacts (8 Å, |Δi|>4): 758; chains: 1; bounding box: 81×50×76 Å

Mean predicted aligned error: 10.18 Å

Solvent-accessible surface area (backbone atoms only — not comparable to full-atom values): 25332 Å² total; per-residue (Å²): 128,85,79,70,81,50,73,66,59,50,50,54,50,52,51,44,53,50,49,38,52,50,31,49,54,50,26,55,51,28,52,76,69,67,34,64,66,28,27,54,54,31,45,54,50,30,55,53,47,47,49,50,49,51,50,50,54,53,39,53,77,69,52,58,63,74,41,67,68,50,45,52,51,51,52,50,49,51,52,53,49,53,52,52,57,50,48,35,56,42,61,69,53,76,73,61,90,63,96,42,74,66,41,92,68,57,84,39,92,46,69,57,43,51,44,64,73,40,65,50,36,79,77,59,62,92,59,94,79,66,75,96,52,92,71,74,45,78,42,66,60,41,54,55,71,40,59,62,53,59,69,74,54,29,46,68,80,40,38,90,62,57,66,83,83,89,47,44,63,62,51,35,52,49,54,46,50,51,39,37,76,55,61,29,76,40,70,25,26,24,73,48,56,72,57,40,30,28,46,20,38,74,86,65,50,76,57,84,84,84,47,54,25,32,38,32,36,28,27,61,55,60,50,70,74,42,22,53,78,76,80,75,92,68,98,72,72,53,61,44,72,41,68,62,55,40,21,60,56,53,73,40,86,66,97,69,94,78,81,80,57,69,68,59,54,48,55,47,53,49,58,55,45,50,68,35,47,31,41,37,30,24,23,55,47,18,46,53,43,13,67,41,29,24,51,29,35,30,26,31,76,71,68,33,62,54,51,61,68,66,50,33,23,43,11,32,58,23,35,64,33,58,75,67,36,48,37,23,96,78,52,10,42,42,54,46,68,14,32,24,35,20,65,60,77,64,63,64,44,59,61,54,82,60,34,47,59,66,38,43,75,69,56,49,48,30,29,74,22,30,81,72,52,27,33,64,82,70,78,67,43,78,54,77,38,41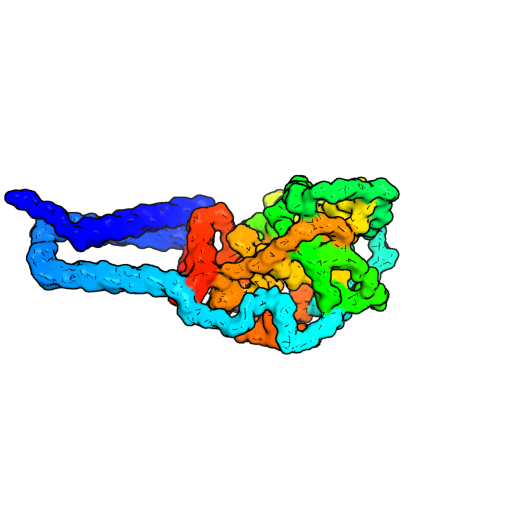,65,36,48,73,57,42,39,52,55,48,37,62,47,33,69,35,24,72,76,78,40,29,41,38,11,29,27,87,57,46,50,71,90,45,71,70,53,52,50,50,52,53,44,36,38,36,29,8,57,62,34,37,52,48,52,48,50,50,39,56,71,43,49,58,33,58,65,20,52,57,41,76,68,58,54,52,59,67,76,73,111

Nearest PDB structures (foldseek):
  4ur1-assembly1_B  TM=6.640E-01  e=4.080E-14  Sulfurospirillum multivorans
  5m8u-assembly1_A  TM=6.675E-01  e=6.845E-14  Sulfurospirillum multivorans
  4ur3-assembly2_F  TM=6.279E-01  e=3.149E-14  Sulfurospirillum multivorans
  4ur3-assembly2_E  TM=6.540E-01  e=2.497E-13  Sulfurospirillum multivorans
  4ur3-assembly1_A  TM=5.355E-01  e=2.082E-14  Sulfurospirillum multivorans

Foldseek 3Di:
DLPDDDPLLVVVLVVLVVVLVVLVVQLVVCVVVVLPLSNVVSVVVNVVSVVVSVVSVVCVVVVVCVDPVNVVVSVVVVVVVVVVVVLLQAQPDPPPPPPAQLDPDLVDDFAAAACCPPQLLVVADDCPPPDQDCADLLFLCCLLNQSLDPPDLQADAFDPAAADDPDQAVVQVVLQVLLVVLPFPDKFKDFDDPSFFHQAASVRHGDDDDFGMKIKGKHFAQLPLLADDDADDDPQPFQGPRVCLSCVSNVHHDDDDDDDDPVVNVSSVRVSCQSNSQQVSQSVSQNVCSHNVKHKGKAHNSRHRGDNQSRCQQRQQAGQALVRAGQHLQRGRRMGMMMMGINRRHDGHGGDQQLRLLLRLQQCQLQQLDLQSQGDNDHFDQDSSRTHGRGNSNSVSVSCNRRVSQSLSSQRDLSSDHDDPVSSVLSVSSSSNNNVSSNVSSVSCVSSPGSVNSHHHPVSSVVSVVD